Protein AF-0000000075212886 (afdb_homodimer)

Structure (mmCIF, N/CA/C/O backbone):
data_AF-0000000075212886-model_v1
#
loop_
_entity.id
_entity.type
_entity.pdbx_description
1 polymer 'Polar amino acid transport system substrate-binding protein'
#
loop_
_atom_site.group_PDB
_atom_site.id
_atom_site.type_symbol
_atom_site.label_atom_id
_atom_site.label_alt_id
_atom_site.label_comp_id
_atom_site.label_asym_id
_atom_site.label_entity_id
_atom_site.label_seq_id
_atom_site.pdbx_PDB_ins_code
_atom_site.Cartn_x
_atom_site.Cartn_y
_atom_site.Cartn_z
_atom_site.occupancy
_atom_site.B_iso_or_equiv
_atom_site.auth_seq_id
_atom_site.auth_comp_id
_atom_site.auth_asym_id
_atom_site.auth_atom_id
_atom_site.pdbx_PDB_model_num
ATOM 1 N N . MET A 1 1 ? 24.906 7.859 31.688 1 22.94 1 MET A N 1
ATOM 2 C CA . MET A 1 1 ? 23.453 7.801 31.547 1 22.94 1 MET A CA 1
ATOM 3 C C . MET A 1 1 ? 22.969 8.75 30.453 1 22.94 1 MET A C 1
ATOM 5 O O . MET A 1 1 ? 23.172 9.961 30.547 1 22.94 1 MET A O 1
ATOM 9 N N . VAL A 1 2 ? 23.047 8.383 29.172 1 33.69 2 VAL A N 1
ATOM 10 C CA . VAL A 1 2 ? 22.844 9.383 28.125 1 33.69 2 VAL A CA 1
ATOM 11 C C . VAL A 1 2 ? 21.547 10.141 28.375 1 33.69 2 VAL A C 1
ATOM 13 O O . VAL A 1 2 ? 20.484 9.547 28.453 1 33.69 2 VAL A O 1
ATOM 16 N N . MET A 1 3 ? 21.375 11.094 29.062 1 38.09 3 MET A N 1
ATOM 17 C CA . MET A 1 3 ? 20.156 11.812 29.406 1 38.09 3 MET A CA 1
ATOM 18 C C . MET A 1 3 ? 19.25 11.977 28.188 1 38.09 3 MET A C 1
ATOM 20 O O . MET A 1 3 ? 19.672 12.555 27.188 1 38.09 3 MET A O 1
ATOM 24 N N . GLY A 1 4 ? 18.531 11.031 27.734 1 48.91 4 GLY A N 1
ATOM 25 C CA . GLY A 1 4 ? 17.703 11.094 26.547 1 48.91 4 GLY A CA 1
ATOM 26 C C . GLY A 1 4 ? 16.938 12.398 26.422 1 48.91 4 GLY A C 1
ATOM 27 O O . GLY A 1 4 ? 16.25 12.82 27.359 1 48.91 4 GLY A O 1
ATOM 28 N N . GLY A 1 5 ? 17.266 13.359 25.547 1 63.94 5 GLY A N 1
ATOM 29 C CA . GLY A 1 5 ? 16.734 14.695 25.344 1 63.94 5 GLY A CA 1
ATOM 30 C C . GLY A 1 5 ? 15.211 14.727 25.312 1 63.94 5 GLY A C 1
ATOM 31 O O . GLY A 1 5 ? 14.562 13.688 25.219 1 63.94 5 GLY A O 1
ATOM 32 N N . GLU A 1 6 ? 14.547 15.898 25.547 1 86.75 6 GLU A N 1
ATOM 33 C CA . GLU A 1 6 ? 13.094 16.062 25.5 1 86.75 6 GLU A CA 1
ATOM 34 C C . GLU A 1 6 ? 12.547 15.688 24.125 1 86.75 6 GLU A C 1
ATOM 36 O O . GLU A 1 6 ? 13.227 15.875 23.109 1 86.75 6 GLU A O 1
ATOM 41 N N . LYS A 1 7 ? 11.547 14.906 24.062 1 94.06 7 LYS A N 1
ATOM 42 C CA . LYS A 1 7 ? 10.93 14.422 22.828 1 94.06 7 LYS A CA 1
ATOM 43 C C . LYS A 1 7 ? 9.5 14.938 22.688 1 94.06 7 LYS A C 1
ATOM 45 O O . LYS A 1 7 ? 8.844 15.227 23.688 1 94.06 7 LYS A O 1
ATOM 50 N N . VAL A 1 8 ? 9.148 15.172 21.5 1 96.94 8 VAL A N 1
ATOM 51 C CA . VAL A 1 8 ? 7.754 15.414 21.141 1 96.94 8 VAL A CA 1
ATOM 52 C C . VAL A 1 8 ? 7.141 14.133 20.578 1 96.94 8 VAL A C 1
ATOM 54 O O . VAL A 1 8 ? 7.742 13.469 19.734 1 96.94 8 VAL A O 1
ATOM 57 N N . LYS A 1 9 ? 5.961 13.766 21.109 1 97.62 9 LYS A N 1
ATOM 58 C CA . LYS A 1 9 ? 5.258 12.578 20.641 1 97.62 9 LYS A CA 1
ATOM 59 C C . LYS A 1 9 ? 4.012 12.969 19.844 1 97.62 9 LYS A C 1
ATOM 61 O O . LYS A 1 9 ? 3.145 13.688 20.344 1 97.62 9 LYS A O 1
ATOM 66 N N . ILE A 1 10 ? 3.965 12.438 18.609 1 98.25 10 ILE A N 1
ATOM 67 C CA . ILE A 1 10 ? 2.867 12.781 17.703 1 98.25 10 ILE A CA 1
ATOM 68 C C . ILE A 1 10 ? 2.148 11.508 17.25 1 98.25 10 ILE A C 1
ATOM 70 O O . ILE A 1 10 ? 2.791 10.531 16.875 1 98.25 10 ILE A O 1
ATOM 74 N N . LEU A 1 11 ? 0.83 11.484 17.375 1 98.81 11 LEU A N 1
ATOM 75 C CA . LEU A 1 11 ? -0.005 10.461 16.766 1 98.81 11 LEU A CA 1
ATOM 76 C C . LEU A 1 11 ? -0.561 10.945 15.43 1 98.81 11 LEU A C 1
ATOM 78 O O . LEU A 1 11 ? -1.005 12.094 15.312 1 98.81 11 LEU A O 1
ATOM 82 N N . ALA A 1 12 ? -0.453 10.148 14.461 1 98.94 12 ALA A N 1
ATOM 83 C CA . ALA A 1 12 ? -1.133 10.375 13.188 1 98.94 12 ALA A CA 1
ATOM 84 C C . ALA A 1 12 ? -2.105 9.242 12.875 1 98.94 12 ALA A C 1
ATOM 86 O O . ALA A 1 12 ? -1.728 8.07 12.898 1 98.94 12 ALA A O 1
ATOM 87 N N . ILE A 1 13 ? -3.336 9.602 12.617 1 98.94 13 ILE A N 1
ATOM 88 C CA . ILE A 1 13 ? -4.41 8.648 12.375 1 98.94 13 ILE A CA 1
ATOM 89 C C . ILE A 1 13 ? -4.785 8.656 10.898 1 98.94 13 ILE A C 1
ATOM 91 O O . ILE A 1 13 ? -4.977 9.719 10.305 1 98.94 13 ILE A O 1
ATOM 95 N N . GLY A 1 14 ? -4.941 7.422 10.359 1 98.81 14 GLY A N 1
ATOM 96 C CA . GLY A 1 14 ? -5.227 7.285 8.938 1 98.81 14 GLY A CA 1
ATOM 97 C C . GLY A 1 14 ? -6.629 7.719 8.57 1 98.81 14 GLY A C 1
ATOM 98 O O . GLY A 1 14 ? -7.453 7.996 9.445 1 98.81 14 GLY A O 1
ATOM 99 N N . ASP A 1 15 ? -6.961 7.746 7.328 1 98.81 15 ASP A N 1
ATOM 100 C CA . ASP A 1 15 ? -8.211 8.227 6.75 1 98.81 15 ASP A CA 1
ATOM 101 C C . ASP A 1 15 ? -9.414 7.738 7.562 1 98.81 15 ASP A C 1
ATOM 103 O O . ASP A 1 15 ? -9.664 6.535 7.645 1 98.81 15 ASP A O 1
ATOM 107 N N . VAL A 1 16 ? -10.117 8.672 8.109 1 98.81 16 VAL A N 1
ATOM 108 C CA . VAL A 1 16 ? -11.375 8.352 8.773 1 98.81 16 VAL A CA 1
ATOM 109 C C . VAL A 1 16 ? -12.492 8.234 7.742 1 98.81 16 VAL A C 1
ATOM 111 O O . VAL A 1 16 ? -12.734 9.172 6.977 1 98.81 16 VAL A O 1
ATOM 114 N N . VAL A 1 17 ? -13.195 7.102 7.809 1 98.12 17 VAL A N 1
ATOM 115 C CA . VAL A 1 17 ? -14.164 6.844 6.75 1 98.12 17 VAL A CA 1
ATOM 116 C C . VAL A 1 17 ? -15.562 6.703 7.352 1 98.12 17 VAL A C 1
ATOM 118 O O . VAL A 1 17 ? -15.805 5.82 8.18 1 98.12 17 VAL A O 1
ATOM 121 N N . SER A 1 18 ? -16.453 7.594 6.957 1 95.44 18 SER A N 1
ATOM 122 C CA . SER A 1 18 ? -17.875 7.535 7.246 1 95.44 18 SER A CA 1
ATOM 123 C C . SER A 1 18 ? -18.156 7.809 8.719 1 95.44 18 SER A C 1
ATOM 125 O O . SER A 1 18 ? -17.234 8.078 9.492 1 95.44 18 SER A O 1
ATOM 127 N N . ASN A 1 19 ? -19.469 7.723 9.055 1 95.88 19 ASN A N 1
ATOM 128 C CA . ASN A 1 19 ? -19.906 7.918 10.43 1 95.88 19 ASN A CA 1
ATOM 129 C C . ASN A 1 19 ? -19.359 6.824 11.352 1 95.88 19 ASN A C 1
ATOM 131 O O . ASN A 1 19 ? -19.047 7.086 12.508 1 95.88 19 ASN A O 1
ATOM 135 N N . GLN A 1 20 ? -19.266 5.688 10.836 1 96.56 20 GLN A N 1
ATOM 136 C CA . GLN A 1 20 ? -18.734 4.574 11.617 1 96.56 20 GLN A CA 1
ATOM 137 C C . GLN A 1 20 ? -17.281 4.82 12.023 1 96.56 20 GLN A C 1
ATOM 139 O O . GLN A 1 20 ? -16.891 4.543 13.156 1 96.56 20 GLN A O 1
ATOM 144 N N . GLY A 1 21 ? -16.516 5.328 11.078 1 97.88 21 GLY A N 1
ATOM 145 C CA . GLY A 1 21 ? -15.133 5.68 11.391 1 97.88 21 GLY A CA 1
ATOM 146 C C . GLY A 1 21 ? -15.016 6.785 12.422 1 97.88 21 GLY A C 1
ATOM 147 O O . GLY A 1 21 ? -14.172 6.715 13.32 1 97.88 21 GLY A O 1
ATOM 148 N N . CYS A 1 22 ? -15.898 7.789 12.305 1 98.38 22 CYS A N 1
ATOM 149 C CA . CYS A 1 22 ? -15.914 8.883 13.266 1 98.38 22 CYS A CA 1
ATOM 150 C C . CYS A 1 22 ? -16.234 8.375 14.664 1 98.38 22 CYS A C 1
ATOM 152 O O . CYS A 1 22 ? -15.57 8.758 15.633 1 98.38 22 CYS A O 1
ATOM 154 N N . ASP A 1 23 ? -17.219 7.527 14.727 1 98.31 23 ASP A N 1
ATOM 155 C CA . ASP A 1 23 ? -17.625 6.988 16.016 1 98.31 23 ASP A CA 1
ATOM 156 C C . ASP A 1 23 ? -16.531 6.125 16.625 1 98.31 23 ASP A C 1
ATOM 158 O O . ASP A 1 23 ? -16.234 6.223 17.812 1 98.31 23 ASP A O 1
ATOM 162 N N . TYR A 1 24 ? -15.961 5.332 15.805 1 98.69 24 TYR A N 1
ATOM 163 C CA . TYR A 1 24 ? -14.891 4.469 16.281 1 98.69 24 TYR A CA 1
ATOM 164 C C . TYR A 1 24 ? -13.695 5.293 16.75 1 98.69 24 TYR A C 1
ATOM 166 O O . TYR A 1 24 ? -13.055 4.961 17.75 1 98.69 24 TYR A O 1
ATOM 174 N N . LEU A 1 25 ? -13.359 6.316 16 1 98.81 25 LEU A N 1
ATOM 175 C CA . LEU A 1 25 ? -12.312 7.246 16.406 1 98.81 25 LEU A CA 1
ATOM 176 C C . LEU A 1 25 ? -12.594 7.824 17.781 1 98.81 25 LEU A C 1
ATOM 178 O O . LEU A 1 25 ? -11.711 7.836 18.641 1 98.81 25 LEU A O 1
ATOM 182 N N . ARG A 1 26 ? -13.75 8.305 17.953 1 98.62 26 ARG A N 1
ATOM 183 C CA . ARG A 1 26 ? -14.156 8.93 19.203 1 98.62 26 ARG A CA 1
ATOM 184 C C . ARG A 1 26 ? -13.961 7.977 20.375 1 98.62 26 ARG A C 1
ATOM 186 O O . ARG A 1 26 ? -13.531 8.391 21.453 1 98.62 26 ARG A O 1
ATOM 193 N N . ASP A 1 27 ? -14.273 6.75 20.172 1 98.44 27 ASP A N 1
ATOM 194 C CA . ASP A 1 27 ? -14.25 5.75 21.234 1 98.44 27 ASP A CA 1
ATOM 195 C C . ASP A 1 27 ? -12.82 5.336 21.562 1 98.44 27 ASP A C 1
ATOM 197 O O . ASP A 1 27 ? -12.547 4.84 22.656 1 98.44 27 ASP A O 1
ATOM 201 N N . ASN A 1 28 ? -11.867 5.531 20.656 1 98.69 28 ASN A N 1
ATOM 202 C CA . ASN A 1 28 ? -10.562 4.895 20.828 1 98.69 28 ASN A CA 1
ATOM 203 C C . ASN A 1 28 ? -9.445 5.926 20.938 1 98.69 28 ASN A C 1
ATOM 205 O O . ASN A 1 28 ? -8.422 5.68 21.578 1 98.69 28 ASN A O 1
ATOM 209 N N . LEU A 1 29 ? -9.586 7.082 20.344 1 98.69 29 LEU A N 1
ATOM 210 C CA . LEU A 1 29 ? -8.484 8.039 20.25 1 98.69 29 LEU A CA 1
ATOM 211 C C . LEU A 1 29 ? -8.07 8.547 21.625 1 98.69 29 LEU A C 1
ATOM 213 O O . LEU A 1 29 ? -6.879 8.648 21.922 1 98.69 29 LEU A O 1
ATOM 217 N N . PRO A 1 30 ? -9.047 8.867 22.516 1 98.31 30 PRO A N 1
ATOM 218 C CA . PRO A 1 30 ? -8.625 9.312 23.859 1 98.31 30 PRO A CA 1
ATOM 219 C C . PRO A 1 30 ? -7.766 8.273 24.578 1 98.31 30 PRO A C 1
ATOM 221 O O . PRO A 1 30 ? -6.781 8.633 25.234 1 98.31 30 PRO A O 1
ATOM 224 N N . LYS A 1 31 ? -8.141 7.051 24.422 1 98 31 LYS A N 1
ATOM 225 C CA . LYS A 1 31 ? -7.363 5.98 25.047 1 98 31 LYS A CA 1
ATOM 226 C C . LYS A 1 31 ? -5.965 5.906 24.438 1 98 31 LYS A C 1
ATOM 228 O O . LYS A 1 31 ? -4.98 5.734 25.156 1 98 31 LYS A O 1
ATOM 233 N N . LEU A 1 32 ? -5.902 5.988 23.141 1 98.06 32 LEU A N 1
ATOM 234 C CA . LEU A 1 32 ? -4.629 5.941 22.438 1 98.06 32 LEU A CA 1
ATOM 235 C C . LEU A 1 32 ? -3.736 7.105 22.844 1 98.06 32 LEU A C 1
ATOM 237 O O . LEU A 1 32 ? -2.525 6.938 23.016 1 98.06 32 LEU A O 1
ATOM 241 N N . LYS A 1 33 ? -4.281 8.281 22.984 1 97.69 33 LYS A N 1
ATOM 242 C CA . LYS A 1 33 ? -3.557 9.477 23.406 1 97.69 33 LYS A CA 1
ATOM 243 C C . LYS A 1 33 ? -2.906 9.273 24.781 1 97.69 33 LYS A C 1
ATOM 245 O O . LYS A 1 33 ? -1.746 9.633 24.969 1 97.69 33 LYS A O 1
ATOM 250 N N . ARG A 1 34 ? -3.648 8.68 25.656 1 97.75 34 ARG A N 1
ATOM 251 C CA . ARG A 1 34 ? -3.137 8.406 26.984 1 97.75 34 ARG A CA 1
ATOM 252 C C . ARG A 1 34 ? -2.061 7.328 26.953 1 97.75 34 ARG A C 1
ATOM 254 O O . ARG A 1 34 ? -1.009 7.473 27.578 1 97.75 34 ARG A O 1
ATOM 261 N N . GLU A 1 35 ? -2.385 6.27 26.219 1 97.81 35 GLU A N 1
ATOM 262 C CA . GLU A 1 35 ? -1.47 5.133 26.125 1 97.81 35 GLU A CA 1
ATOM 263 C C . GLU A 1 35 ? -0.1 5.57 25.625 1 97.81 35 GLU A C 1
ATOM 265 O O . GLU A 1 35 ? 0.93 5.141 26.141 1 97.81 35 GLU A O 1
ATOM 270 N N . TYR A 1 36 ? -0.086 6.477 24.656 1 97.62 36 TYR A N 1
ATOM 271 C CA . TYR A 1 36 ? 1.167 6.887 24.031 1 97.62 36 TYR A CA 1
ATOM 272 C C . TYR A 1 36 ? 1.691 8.18 24.656 1 97.62 36 TYR A C 1
ATOM 274 O O . TYR A 1 36 ? 2.785 8.633 24.312 1 97.62 36 TYR A O 1
ATOM 282 N N . GLN A 1 37 ? 0.853 8.773 25.547 1 97.5 37 GLN A N 1
ATOM 283 C CA . GLN A 1 37 ? 1.2 10.078 26.094 1 97.5 37 GLN A CA 1
ATOM 284 C C . GLN A 1 37 ? 1.522 11.078 24.984 1 97.5 37 GLN A C 1
ATOM 286 O O . GLN A 1 37 ? 2.566 11.734 25.031 1 97.5 37 GLN A O 1
ATOM 291 N N . ALA A 1 38 ? 0.646 11.133 24.031 1 97.25 38 ALA A N 1
ATOM 292 C CA . ALA A 1 38 ? 0.856 11.938 22.828 1 97.25 38 ALA A CA 1
ATOM 293 C C . ALA A 1 38 ? 0.731 13.422 23.141 1 97.25 38 ALA A C 1
ATOM 295 O O . ALA A 1 38 ? -0.146 13.836 23.906 1 97.25 38 ALA A O 1
ATOM 296 N N . ASP A 1 39 ? 1.648 14.219 22.578 1 96.69 39 ASP A N 1
ATOM 297 C CA . ASP A 1 39 ? 1.591 15.672 22.703 1 96.69 39 ASP A CA 1
ATOM 298 C C . ASP A 1 39 ? 0.633 16.266 21.672 1 96.69 39 ASP A C 1
ATOM 300 O O . ASP A 1 39 ? -0.056 17.25 21.953 1 96.69 39 ASP A O 1
ATOM 304 N N . PHE A 1 40 ? 0.625 15.703 20.453 1 97.12 40 PHE A N 1
ATOM 305 C CA . PHE A 1 40 ? -0.216 16.188 19.375 1 97.12 40 PHE A CA 1
ATOM 306 C C . PHE A 1 40 ? -0.833 15.016 18.609 1 97.12 40 PHE A C 1
ATOM 308 O O . PHE A 1 40 ? -0.253 13.93 18.547 1 97.12 40 PHE A O 1
ATOM 315 N N . VAL A 1 41 ? -2.004 15.289 18.047 1 98.62 41 VAL A N 1
ATOM 316 C CA . VAL A 1 41 ? -2.711 14.281 17.25 1 98.62 41 VAL A CA 1
ATOM 317 C C . VAL A 1 41 ? -3.131 14.867 15.914 1 98.62 41 VAL A C 1
ATOM 319 O O . VAL A 1 41 ? -3.809 15.898 15.867 1 98.62 41 VAL A O 1
ATOM 322 N N . ILE A 1 42 ? -2.693 14.227 14.859 1 98.94 42 ILE A N 1
ATOM 323 C CA . ILE A 1 42 ? -3.09 14.555 13.492 1 98.94 42 ILE A CA 1
ATOM 324 C C . ILE A 1 42 ? -4.055 13.492 12.969 1 98.94 42 ILE A C 1
ATOM 326 O O . ILE A 1 42 ? -3.805 12.297 13.109 1 98.94 42 ILE A O 1
ATOM 330 N N . VAL A 1 43 ? -5.164 13.883 12.391 1 98.94 43 VAL A N 1
ATOM 331 C CA . VAL A 1 43 ? -6.137 12.938 11.852 1 98.94 43 VAL A CA 1
ATOM 332 C C . VAL A 1 43 ? -6.492 13.32 10.414 1 98.94 43 VAL A C 1
ATOM 334 O O . VAL A 1 43 ? -6.855 14.469 10.148 1 98.94 43 VAL A O 1
ATOM 337 N N . ASN A 1 44 ? -6.363 12.367 9.508 1 98.94 44 ASN A N 1
ATOM 338 C CA . ASN A 1 44 ? -6.883 12.641 8.172 1 98.94 44 ASN A CA 1
ATOM 339 C C . ASN A 1 44 ? -8.391 12.438 8.102 1 98.94 44 ASN A C 1
ATOM 341 O O . ASN A 1 44 ? -8.891 11.352 8.406 1 98.94 44 ASN A O 1
ATOM 345 N N . GLY A 1 45 ? -9.117 13.453 7.668 1 98.88 45 GLY A N 1
ATOM 346 C CA . GLY A 1 45 ? -10.562 13.398 7.77 1 98.88 45 GLY A CA 1
ATOM 347 C C . GLY A 1 45 ? -11.258 13.516 6.426 1 98.88 45 GLY A C 1
ATOM 348 O O . GLY A 1 45 ? -12.469 13.727 6.367 1 98.88 45 GLY A O 1
ATOM 349 N N . GLU A 1 46 ? -10.586 13.336 5.305 1 97.56 46 GLU A N 1
ATOM 350 C CA . GLU A 1 46 ? -11.102 13.742 4 1 97.56 46 GLU A CA 1
ATOM 351 C C . GLU A 1 46 ? -12.219 12.812 3.533 1 97.56 46 GLU A C 1
ATOM 353 O O . GLU A 1 46 ? -12.836 13.047 2.494 1 97.56 46 GLU A O 1
ATOM 358 N N . ASN A 1 47 ? -12.531 11.719 4.281 1 98 47 ASN A N 1
ATOM 359 C CA . ASN A 1 47 ? -13.594 10.781 3.943 1 98 47 ASN A CA 1
ATOM 360 C C . ASN A 1 47 ? -14.602 10.641 5.082 1 98 47 ASN A C 1
ATOM 362 O O . ASN A 1 47 ? -15.352 9.664 5.137 1 98 47 ASN A O 1
ATOM 366 N N . SER A 1 48 ? -14.656 11.531 5.973 1 98.19 48 SER A N 1
ATOM 367 C CA . SER A 1 48 ? -15.352 11.359 7.242 1 98.19 48 SER A CA 1
ATOM 368 C C . SER A 1 48 ? -16.859 11.586 7.082 1 98.19 48 SER A C 1
ATOM 370 O O . SER A 1 48 ? -17.641 11.234 7.965 1 98.19 48 SER A O 1
ATOM 372 N N . ALA A 1 49 ? -17.25 12.266 5.969 1 95.94 49 ALA A N 1
ATOM 373 C CA . ALA A 1 49 ? -18.672 12.461 5.719 1 95.94 49 ALA A CA 1
ATOM 374 C C . ALA A 1 49 ? -19.281 11.219 5.07 1 95.94 49 ALA A C 1
ATOM 376 O O . ALA A 1 49 ? -18.578 10.43 4.441 1 95.94 49 ALA A O 1
ATOM 377 N N . VAL A 1 50 ? -20.578 11.07 5.277 1 89.69 50 VAL A N 1
ATOM 378 C CA . VAL A 1 50 ? -21.281 10.008 4.566 1 89.69 50 VAL A CA 1
ATOM 379 C C . VAL A 1 50 ? -21.156 10.227 3.059 1 89.69 50 VAL A C 1
ATOM 381 O O . VAL A 1 50 ? -21.469 11.305 2.555 1 89.69 50 VAL A O 1
ATOM 384 N N . GLY A 1 51 ? -20.734 9.258 2.352 1 85 51 GLY A N 1
ATOM 385 C CA . GLY A 1 51 ? -20.531 9.398 0.918 1 85 51 GLY A CA 1
ATOM 386 C C . GLY A 1 51 ? -19.25 10.125 0.563 1 85 51 GLY A C 1
ATOM 387 O O . GLY A 1 51 ? -19.188 10.82 -0.45 1 85 51 GLY A O 1
ATOM 388 N N . ASN A 1 52 ? -18.234 10.242 1.41 1 90 52 ASN A N 1
ATOM 389 C CA . ASN A 1 52 ? -16.906 10.805 1.223 1 90 52 ASN A CA 1
ATOM 390 C C . ASN A 1 52 ? -16.906 12.312 1.437 1 90 52 ASN A C 1
ATOM 392 O O . ASN A 1 52 ? -17.922 12.891 1.814 1 90 52 ASN A O 1
ATOM 396 N N . GLY A 1 53 ? -15.688 12.828 1.389 1 96.19 53 GLY A N 1
ATOM 397 C CA . GLY A 1 53 ? -15.531 14.234 1.721 1 96.19 53 GLY A CA 1
ATOM 398 C C . GLY A 1 53 ? -15.594 14.508 3.211 1 96.19 53 GLY A C 1
ATOM 399 O O . GLY A 1 53 ? -15.453 13.586 4.023 1 96.19 53 GLY A O 1
ATOM 400 N N . ILE A 1 54 ? -15.727 15.758 3.527 1 98.31 54 ILE A N 1
ATOM 401 C CA . ILE A 1 54 ? -15.789 16.203 4.914 1 98.31 54 ILE A CA 1
ATOM 402 C C . ILE A 1 54 ? -16.766 17.375 5.027 1 98.31 54 ILE A C 1
ATOM 404 O O . ILE A 1 54 ? -16.812 18.25 4.152 1 98.31 54 ILE A O 1
ATOM 408 N N . THR A 1 55 ? -17.562 17.391 6.039 1 98.06 55 THR A N 1
ATOM 409 C CA . THR A 1 55 ? -18.469 18.484 6.395 1 98.06 55 THR A CA 1
ATOM 410 C C . THR A 1 55 ? -18.031 19.141 7.703 1 98.06 55 THR A C 1
ATOM 412 O O . THR A 1 55 ? -17.25 18.562 8.461 1 98.06 55 THR A O 1
ATOM 415 N N . PRO A 1 56 ? -18.547 20.375 7.945 1 98.25 56 PRO A N 1
ATOM 416 C CA . PRO A 1 56 ? -18.266 20.969 9.25 1 98.25 56 PRO A CA 1
ATOM 417 C C . PRO A 1 56 ? -18.656 20.047 10.414 1 98.25 56 PRO A C 1
ATOM 419 O O . PRO A 1 56 ? -17.938 19.984 11.414 1 98.25 56 PRO A O 1
ATOM 422 N N . LYS A 1 57 ? -19.734 19.344 10.219 1 97.69 57 LYS A N 1
ATOM 423 C CA . LYS A 1 57 ? -20.219 18.438 11.266 1 97.69 57 LYS A CA 1
ATOM 424 C C . LYS A 1 57 ? -19.219 17.312 11.508 1 97.69 57 LYS A C 1
ATOM 426 O O . LYS A 1 57 ? -18.859 17.031 12.656 1 97.69 57 LYS A O 1
ATOM 431 N N . SER A 1 58 ? -18.781 16.641 10.492 1 98.25 58 SER A N 1
ATOM 432 C CA . SER A 1 58 ? -17.844 15.531 10.664 1 98.25 58 SER A CA 1
ATOM 433 C C . SER A 1 58 ? -16.484 16.031 11.141 1 98.25 58 SER A C 1
ATOM 435 O O . SER A 1 58 ? -15.805 15.352 11.914 1 98.25 58 SER A O 1
ATOM 437 N N . ALA A 1 59 ? -16.078 17.219 10.711 1 98.62 59 ALA A N 1
ATOM 438 C CA . ALA A 1 59 ? -14.844 17.812 11.211 1 98.62 59 ALA A CA 1
ATOM 439 C C . ALA A 1 59 ? -14.922 18.047 12.719 1 98.62 59 ALA A C 1
ATOM 441 O O . ALA A 1 59 ? -13.992 17.703 13.453 1 98.62 59 ALA A O 1
ATOM 442 N N . GLN A 1 60 ? -16.047 18.594 13.109 1 98.44 60 GLN A N 1
ATOM 443 C CA . GLN A 1 60 ? -16.234 18.844 14.539 1 98.44 60 GLN A CA 1
ATOM 444 C C . GLN A 1 60 ? -16.203 17.547 15.328 1 98.44 60 GLN A C 1
ATOM 446 O O . GLN A 1 60 ? -15.68 17.5 16.438 1 98.44 60 GLN A O 1
ATOM 451 N N . HIS A 1 61 ? -16.797 16.531 14.727 1 98.62 61 HIS A N 1
ATOM 452 C CA . HIS A 1 61 ? -16.766 15.211 15.344 1 98.62 61 HIS A CA 1
ATOM 453 C C . HIS A 1 61 ? -15.32 14.75 15.562 1 98.62 61 HIS A C 1
ATOM 455 O O . HIS A 1 61 ? -14.977 14.258 16.641 1 98.62 61 HIS A O 1
ATOM 461 N N . ILE A 1 62 ? -14.438 14.914 14.641 1 98.81 62 ILE A N 1
ATOM 462 C CA . ILE A 1 62 ? -13.039 14.508 14.703 1 98.81 62 ILE A CA 1
ATOM 463 C C . ILE A 1 62 ? -12.305 15.352 15.742 1 98.81 62 ILE A C 1
ATOM 465 O O . ILE A 1 62 ? -11.555 14.82 16.562 1 98.81 62 ILE A O 1
ATOM 469 N N . PHE A 1 63 ? -12.562 16.672 15.797 1 98.69 63 PHE A N 1
ATOM 470 C CA . PHE A 1 63 ? -11.922 17.531 16.781 1 98.69 63 PHE A CA 1
AT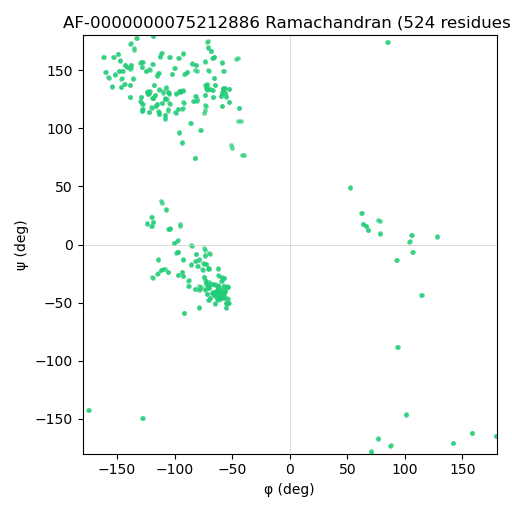OM 471 C C . PHE A 1 63 ? -12.32 17.156 18.188 1 98.69 63 PHE A C 1
ATOM 473 O O . PHE A 1 63 ? -11.469 17.031 19.078 1 98.69 63 PHE A O 1
ATOM 480 N N . THR A 1 64 ? -13.617 16.891 18.359 1 98.44 64 THR A N 1
ATOM 481 C CA . THR A 1 64 ? -14.117 16.578 19.688 1 98.44 64 THR A CA 1
ATOM 482 C C . THR A 1 64 ? -13.617 15.203 20.156 1 98.44 64 THR A C 1
ATOM 484 O O . THR A 1 64 ? -13.648 14.898 21.344 1 98.44 64 THR A O 1
ATOM 487 N N . SER A 1 65 ? -13.227 14.391 19.172 1 98.69 65 SER A N 1
ATOM 488 C CA . SER A 1 65 ? -12.672 13.078 19.516 1 98.69 65 SER A CA 1
ATOM 489 C C . SER A 1 65 ? -11.25 13.203 20.047 1 98.69 65 SER A C 1
ATOM 491 O O . SER A 1 65 ? -10.711 12.25 20.609 1 98.69 65 SER A O 1
ATOM 493 N N . GLY A 1 66 ? -10.602 14.336 19.828 1 98.38 66 GLY A N 1
ATOM 494 C CA . GLY A 1 66 ? -9.289 14.531 20.406 1 98.38 66 GLY A CA 1
ATOM 495 C C . GLY A 1 66 ? -8.234 14.953 19.406 1 98.38 66 GLY A C 1
ATOM 496 O O . GLY A 1 66 ? -7.059 15.07 19.734 1 98.38 66 GLY A O 1
ATOM 497 N N . ALA A 1 67 ? -8.586 15.227 18.172 1 98.81 67 ALA A N 1
ATOM 498 C CA . ALA A 1 67 ? -7.637 15.664 17.156 1 98.81 67 ALA A CA 1
ATOM 499 C C . ALA A 1 67 ? -7.191 17.109 17.406 1 98.81 67 ALA A C 1
ATOM 501 O O . ALA A 1 67 ? -8.008 17.953 17.766 1 98.81 67 ALA A O 1
ATOM 502 N N . ASP A 1 68 ? -5.91 17.344 17.25 1 98.44 68 ASP A N 1
ATOM 503 C CA . ASP A 1 68 ? -5.402 18.703 17.281 1 98.44 68 ASP A CA 1
ATOM 504 C C . ASP A 1 68 ? -5.449 19.344 15.898 1 98.44 68 ASP A C 1
ATOM 506 O O . ASP A 1 68 ? -5.676 20.547 15.766 1 98.44 68 ASP A O 1
ATOM 510 N N . VAL A 1 69 ? -5.219 18.578 14.875 1 98.88 69 VAL A N 1
ATOM 511 C CA . VAL A 1 69 ? -5.215 19.031 13.484 1 98.88 69 VAL A CA 1
ATOM 512 C C . VAL A 1 69 ? -5.91 18 12.609 1 98.88 69 VAL A C 1
ATOM 514 O O . VAL A 1 69 ? -5.715 16.797 12.781 1 98.88 69 VAL A O 1
ATOM 517 N N . ILE A 1 70 ? -6.715 18.438 11.711 1 98.94 70 ILE A N 1
ATOM 518 C CA . ILE A 1 70 ? -7.277 17.594 10.664 1 98.94 70 ILE A CA 1
ATOM 519 C C . ILE A 1 70 ? -6.578 17.875 9.336 1 98.94 70 ILE A C 1
ATOM 521 O O . ILE A 1 70 ? -6.473 19.031 8.914 1 98.94 70 ILE A O 1
ATOM 525 N N . THR A 1 71 ? -5.977 16.891 8.727 1 98.94 71 THR A N 1
ATOM 526 C CA . THR A 1 71 ? -5.504 16.984 7.352 1 98.94 71 THR A CA 1
ATOM 527 C C . THR A 1 71 ? -6.527 16.391 6.387 1 98.94 71 THR A C 1
ATOM 529 O O . THR A 1 71 ? -7.402 15.617 6.797 1 98.94 71 THR A O 1
ATOM 532 N N . LEU A 1 72 ? -6.398 16.766 5.145 1 98.75 72 LEU A N 1
ATOM 533 C CA . LEU A 1 72 ? -7.344 16.297 4.137 1 98.75 72 LEU A CA 1
ATOM 534 C C . LEU A 1 72 ? -6.613 15.688 2.947 1 98.75 72 LEU A C 1
ATOM 536 O O . LEU A 1 72 ? -5.66 14.922 3.123 1 98.75 72 LEU A O 1
ATOM 540 N N . GLY A 1 73 ? -7.168 15.766 1.747 1 98.06 73 GLY A N 1
ATOM 541 C CA . GLY A 1 73 ? -6.641 15.164 0.533 1 98.06 73 GLY A CA 1
ATOM 542 C C . GLY A 1 73 ? -7.43 15.531 -0.708 1 98.06 73 GLY A C 1
ATOM 543 O O . GLY A 1 73 ? -7.859 16.672 -0.857 1 98.06 73 GLY A O 1
ATOM 544 N N . ASN A 1 74 ? -7.57 14.555 -1.602 1 97.38 74 ASN A N 1
ATOM 545 C CA . ASN A 1 74 ? -8.172 14.844 -2.898 1 97.38 74 ASN A CA 1
ATOM 546 C C . ASN A 1 74 ? -9.68 15.047 -2.783 1 97.38 74 ASN A C 1
ATOM 548 O O . ASN A 1 74 ? -10.312 15.555 -3.711 1 97.38 74 ASN A O 1
ATOM 552 N N . HIS A 1 75 ? -10.297 14.781 -1.68 1 96.81 75 HIS A N 1
ATOM 553 C CA . HIS A 1 75 ? -11.727 14.977 -1.478 1 96.81 75 HIS A CA 1
ATOM 554 C C . HIS A 1 75 ? -12.008 16.219 -0.626 1 96.81 75 HIS A C 1
ATOM 556 O O . HIS A 1 75 ? -13.109 16.375 -0.094 1 96.81 75 HIS A O 1
ATOM 562 N N . SER A 1 76 ? -11.016 17.062 -0.44 1 96.31 76 SER A N 1
ATOM 563 C CA . SER A 1 76 ? -11.078 18.203 0.474 1 96.31 76 SER A CA 1
ATOM 564 C C . SER A 1 76 ? -12.281 19.094 0.168 1 96.31 76 SER A C 1
ATOM 566 O O . SER A 1 76 ? -12.906 19.641 1.081 1 96.31 76 SER A O 1
ATOM 568 N N . LEU A 1 77 ? -12.594 19.219 -1.146 1 94.62 77 LEU A N 1
ATOM 569 C CA . LEU A 1 77 ? -13.609 20.203 -1.539 1 94.62 77 LEU A CA 1
ATOM 570 C C . LEU A 1 77 ? -14.797 19.516 -2.207 1 94.62 77 LEU A C 1
ATOM 572 O O . LEU A 1 77 ? -15.523 20.141 -2.979 1 94.62 77 LEU A O 1
ATOM 576 N N . ARG A 1 78 ? -14.859 18.219 -1.925 1 94.25 78 ARG A N 1
ATOM 577 C CA . ARG A 1 78 ? -15.961 17.453 -2.494 1 94.25 78 ARG A CA 1
ATOM 578 C C . ARG A 1 78 ? -17.312 17.969 -1.994 1 94.25 78 ARG A C 1
ATOM 580 O O . ARG A 1 78 ? -18.312 17.891 -2.705 1 94.25 78 ARG A O 1
ATOM 587 N N . ARG A 1 79 ? -17.344 18.391 -0.682 1 95.81 79 ARG A N 1
ATOM 588 C CA . ARG A 1 79 ? -18.531 18.969 -0.054 1 95.81 79 ARG A CA 1
ATOM 589 C C . ARG A 1 79 ? -18.422 20.5 -0.016 1 95.81 79 ARG A C 1
ATOM 591 O O . ARG A 1 79 ? -17.641 21.047 0.763 1 95.81 79 ARG A O 1
ATOM 598 N N . PRO A 1 80 ? -19.297 21.109 -0.761 1 93.81 80 PRO A N 1
ATOM 599 C CA . PRO A 1 80 ? -19.156 22.562 -0.869 1 93.81 80 PRO A CA 1
ATOM 600 C C . PRO A 1 80 ? -19.312 23.281 0.474 1 93.81 80 PRO A C 1
ATOM 602 O O . PRO A 1 80 ? -18.734 24.344 0.686 1 93.81 80 PRO A O 1
ATOM 605 N N . GLU A 1 81 ? -20.016 22.672 1.337 1 94.94 81 GLU A N 1
ATOM 606 C CA . GLU A 1 81 ? -20.328 23.328 2.605 1 94.94 81 GLU A CA 1
ATOM 607 C C . GLU A 1 81 ? -19.094 23.453 3.48 1 94.94 81 GLU A C 1
ATOM 609 O O . GLU A 1 81 ? -19.094 24.172 4.48 1 94.94 81 GLU A O 1
ATOM 614 N N . ILE A 1 82 ? -17.969 22.844 3.094 1 97.06 82 ILE A N 1
ATOM 615 C CA . ILE A 1 82 ? -16.781 22.844 3.943 1 97.06 82 ILE A CA 1
ATOM 616 C C . ILE A 1 82 ? -15.969 24.109 3.699 1 97.06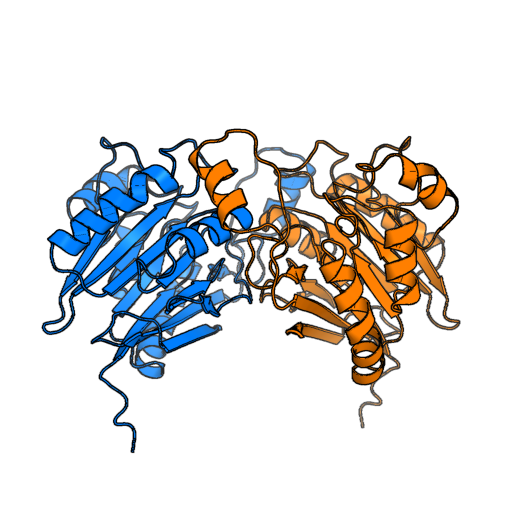 82 ILE A C 1
ATOM 618 O O . ILE A 1 82 ? -15.078 24.438 4.484 1 97.06 82 ILE A O 1
ATOM 622 N N . ALA A 1 83 ? -16.188 24.812 2.623 1 96.81 83 ALA A N 1
ATOM 623 C CA . ALA A 1 83 ? -15.336 25.906 2.145 1 96.81 83 ALA A CA 1
ATOM 624 C C . ALA A 1 83 ? -15.148 26.969 3.221 1 96.81 83 ALA A C 1
ATOM 626 O O . ALA A 1 83 ? -14.023 27.312 3.578 1 96.81 83 ALA A O 1
ATOM 627 N N . ASP A 1 84 ? -16.25 27.5 3.756 1 97 84 ASP A N 1
ATOM 628 C CA . ASP A 1 84 ? -16.188 28.547 4.777 1 97 84 ASP A CA 1
ATOM 629 C C . ASP A 1 84 ? -15.469 28.047 6.031 1 97 84 ASP A C 1
ATOM 631 O O . ASP A 1 84 ? -14.719 28.781 6.66 1 97 84 ASP A O 1
ATOM 635 N N . PHE A 1 85 ? -15.781 26.828 6.344 1 97.88 85 PHE A N 1
ATOM 636 C CA . PHE A 1 85 ? -15.188 26.219 7.527 1 97.88 85 PHE A CA 1
ATOM 637 C C . PHE A 1 85 ? -13.672 26.156 7.398 1 97.88 85 PHE A C 1
ATOM 639 O O . PHE A 1 85 ? -12.953 26.391 8.375 1 97.88 85 PHE A O 1
ATOM 646 N N . LEU A 1 86 ? -13.133 25.844 6.246 1 98.12 86 LEU A N 1
ATOM 647 C CA . LEU A 1 86 ? -11.695 25.797 5.977 1 98.12 86 LEU A CA 1
ATOM 648 C C . LEU A 1 86 ? -11.062 27.172 6.156 1 98.12 86 LEU A C 1
ATOM 650 O O . LEU A 1 86 ? -9.945 27.281 6.652 1 98.12 86 LEU A O 1
ATOM 654 N N . ASP A 1 87 ? -11.742 28.188 5.758 1 97.56 87 ASP A N 1
ATOM 655 C CA . ASP A 1 87 ? -11.227 29.547 5.84 1 97.56 87 ASP A CA 1
ATOM 656 C C . ASP A 1 87 ? -11.211 30.047 7.281 1 97.56 87 ASP A C 1
ATOM 658 O O . ASP A 1 87 ? -10.328 30.812 7.672 1 97.56 87 ASP A O 1
ATOM 662 N N . GLU A 1 88 ? -12.156 29.562 8.055 1 97.62 88 GLU A N 1
ATOM 663 C CA . GLU A 1 88 ? -12.367 30.109 9.398 1 97.62 88 GLU A CA 1
ATOM 664 C C . GLU A 1 88 ? -11.586 29.312 10.438 1 97.62 88 GLU A C 1
ATOM 666 O O . GLU A 1 88 ? -11.359 29.797 11.555 1 97.62 88 GLU A O 1
ATOM 671 N N . ASN A 1 89 ? -11.305 28.125 10.125 1 98.06 89 ASN A N 1
ATOM 672 C CA . ASN A 1 89 ? -10.633 27.234 11.078 1 98.06 89 ASN A CA 1
ATOM 673 C C . ASN A 1 89 ? -9.234 26.875 10.609 1 98.06 89 ASN A C 1
ATOM 675 O O . ASN A 1 89 ? -9.078 26.094 9.664 1 98.06 89 ASN A O 1
ATOM 679 N N . GLU A 1 90 ? -8.273 27.297 11.297 1 97.69 90 GLU A N 1
ATOM 680 C CA . GLU A 1 90 ? -6.895 27.109 10.844 1 97.69 90 GLU A CA 1
ATOM 681 C C . GLU A 1 90 ? -6.387 25.703 11.18 1 97.69 90 GLU A C 1
ATOM 683 O O . GLU A 1 90 ? -5.332 25.297 10.695 1 97.69 90 GLU A O 1
ATOM 688 N N . PHE A 1 91 ? -7.164 24.938 11.953 1 98.5 91 PHE A N 1
ATOM 689 C CA . PHE A 1 91 ? -6.672 23.641 12.422 1 98.5 91 PHE A CA 1
ATOM 690 C C . PHE A 1 91 ? -7.18 22.516 11.531 1 98.5 91 PHE A C 1
ATOM 692 O O . PHE A 1 91 ? -7.016 21.344 11.852 1 98.5 91 PHE A O 1
ATOM 699 N N . ILE A 1 92 ? -7.859 22.812 10.516 1 98.88 92 ILE A N 1
ATOM 700 C CA . ILE A 1 92 ? -8.172 21.906 9.422 1 98.88 92 ILE A CA 1
ATOM 701 C C . ILE A 1 92 ? -7.52 22.406 8.133 1 98.88 92 ILE A C 1
ATOM 703 O O . ILE A 1 92 ? -7.75 23.547 7.715 1 98.88 92 ILE A O 1
ATOM 707 N N . ILE A 1 93 ? -6.637 21.531 7.555 1 98.81 93 ILE A N 1
ATOM 708 C CA . ILE A 1 93 ? -5.828 22 6.434 1 98.81 93 ILE A CA 1
ATOM 709 C C . ILE A 1 93 ? -6.031 21.078 5.23 1 98.81 93 ILE A C 1
ATOM 711 O O . ILE A 1 93 ? -6.293 19.891 5.391 1 98.81 93 ILE A O 1
ATOM 715 N N . ARG A 1 94 ? -5.938 21.594 4.051 1 98.5 94 ARG A N 1
ATOM 716 C CA . ARG A 1 94 ? -6.008 20.891 2.777 1 98.5 94 ARG A CA 1
ATOM 717 C C . ARG A 1 94 ? -4.66 20.891 2.066 1 98.5 94 ARG A C 1
ATOM 719 O O . ARG A 1 94 ? -3.742 21.609 2.479 1 98.5 94 ARG A O 1
ATOM 726 N N . PRO A 1 95 ? -4.469 20.062 1.078 1 98.62 95 PRO A N 1
ATOM 727 C CA . PRO A 1 95 ? -3.162 20.047 0.421 1 98.62 95 PRO A CA 1
ATOM 728 C C . PRO A 1 95 ? -2.711 21.438 -0.037 1 98.62 95 PRO A C 1
ATOM 730 O O . PRO A 1 95 ? -3.49 22.172 -0.649 1 98.62 95 PRO A O 1
ATOM 733 N N . CYS A 1 96 ? -1.475 21.703 0.27 1 98.31 96 CYS A N 1
ATOM 734 C CA . CYS A 1 96 ? -0.964 23.047 0.024 1 98.31 96 CYS A CA 1
ATOM 735 C C . CYS A 1 96 ? -0.762 23.281 -1.467 1 98.31 96 CYS A C 1
ATOM 737 O O . CYS A 1 96 ? -0.608 24.422 -1.897 1 98.31 96 CYS A O 1
ATOM 739 N N . ASN A 1 97 ? -0.722 22.203 -2.27 1 98 97 ASN A N 1
ATOM 740 C CA . ASN A 1 97 ? -0.458 22.375 -3.697 1 98 97 ASN A CA 1
ATOM 741 C C . ASN A 1 97 ? -1.752 22.438 -4.504 1 98 97 ASN A C 1
ATOM 743 O O . ASN A 1 97 ? -1.746 22.203 -5.715 1 98 97 ASN A O 1
ATOM 747 N N . TYR A 1 98 ? -2.895 22.688 -3.873 1 95.62 98 TYR A N 1
ATOM 748 C CA . TYR A 1 98 ? -4.102 23.125 -4.562 1 95.62 98 TYR A CA 1
ATOM 749 C C . TYR A 1 98 ? -3.908 24.516 -5.176 1 95.62 98 TYR A C 1
ATOM 751 O O . TYR A 1 98 ? -2.984 25.234 -4.801 1 95.62 98 TYR A O 1
ATOM 759 N N . HIS A 1 99 ? -4.777 24.766 -6.078 1 93.12 99 HIS A N 1
ATOM 760 C CA . HIS A 1 99 ? -4.75 26.109 -6.656 1 93.12 99 HIS A CA 1
ATOM 761 C C . HIS A 1 99 ? -4.93 27.172 -5.582 1 93.12 99 HIS A C 1
ATOM 763 O O . HIS A 1 99 ? -5.637 26.953 -4.598 1 93.12 99 HIS A O 1
ATOM 769 N N . SER A 1 100 ? -4.32 28.312 -5.832 1 91.62 100 SER A N 1
ATOM 770 C CA . SER A 1 100 ? -4.297 29.375 -4.832 1 91.62 100 SER A CA 1
ATOM 771 C C . SER A 1 100 ? -5.707 29.859 -4.52 1 91.62 100 SER A C 1
ATOM 773 O O . SER A 1 100 ? -5.938 30.484 -3.475 1 91.62 100 SER A O 1
ATOM 775 N N . SER A 1 101 ? -6.688 29.625 -5.402 1 93.94 101 SER A N 1
ATOM 776 C CA . SER A 1 101 ? -8.062 30.062 -5.195 1 93.94 101 SER A CA 1
ATOM 777 C C . SER A 1 101 ? -8.805 29.141 -4.242 1 93.94 101 SER A C 1
ATOM 779 O O . SER A 1 101 ? -9.898 29.469 -3.773 1 93.94 101 SER A O 1
ATOM 781 N N . ALA A 1 102 ? -8.203 27.984 -3.961 1 94.88 102 ALA A N 1
ATOM 782 C CA . ALA A 1 102 ? -8.852 27.047 -3.043 1 94.88 102 ALA A CA 1
ATOM 783 C C . ALA A 1 102 ? -8.938 27.641 -1.636 1 94.88 102 ALA A C 1
ATOM 785 O O . ALA A 1 102 ? -7.984 28.266 -1.157 1 94.88 102 ALA A O 1
ATOM 786 N N . PRO A 1 103 ? -10.062 27.484 -0.992 1 97.38 103 PRO A N 1
ATOM 787 C CA . PRO A 1 103 ? -10.172 27.969 0.384 1 97.38 103 PRO A CA 1
ATOM 788 C C . PRO A 1 103 ? -9.289 27.203 1.359 1 97.38 103 PRO A C 1
ATOM 790 O O . PRO A 1 103 ? -8.867 26.078 1.061 1 97.38 103 PRO A O 1
ATOM 793 N N . GLY A 1 104 ? -9.023 27.828 2.521 1 97.75 104 GLY A N 1
ATOM 794 C CA . GLY A 1 104 ? -8.289 27.156 3.588 1 97.75 104 GLY A CA 1
ATOM 795 C C . GLY A 1 104 ? -6.785 27.297 3.457 1 97.75 104 GLY A C 1
ATOM 796 O O . GLY A 1 104 ? -6.301 28.078 2.635 1 97.75 104 GLY A O 1
ATOM 797 N N . ASN A 1 105 ? -6.137 26.578 4.324 1 97.69 105 ASN A N 1
ATOM 798 C CA . ASN A 1 105 ? -4.684 26.656 4.426 1 97.69 105 ASN A CA 1
ATOM 799 C C . ASN A 1 105 ? -4.027 25.312 4.125 1 97.69 105 ASN A C 1
ATOM 801 O O . ASN A 1 105 ? -4.648 24.266 4.293 1 97.69 105 ASN A O 1
ATOM 805 N N . GLY A 1 106 ? -2.764 25.438 3.697 1 98.31 106 GLY A N 1
ATOM 806 C CA . GLY A 1 106 ? -2.02 24.219 3.393 1 98.31 106 GLY A CA 1
ATOM 807 C C . GLY A 1 106 ? -1.219 23.703 4.57 1 98.31 106 GLY A C 1
ATOM 808 O O . GLY A 1 106 ? -0.724 22.578 4.543 1 98.31 106 GLY A O 1
ATOM 809 N N . SER A 1 107 ? -1.075 24.547 5.609 1 98.69 107 SER A N 1
ATOM 810 C CA . SER A 1 107 ? -0.285 24.203 6.785 1 98.69 107 SER A CA 1
ATOM 811 C C . SER A 1 107 ? -0.782 24.938 8.023 1 98.69 107 SER A C 1
ATOM 813 O O . SER A 1 107 ? -1.565 25.875 7.918 1 98.69 107 SER A O 1
ATOM 815 N N . VAL A 1 108 ? -0.391 24.406 9.164 1 98.62 108 VAL A N 1
ATOM 816 C CA . VAL A 1 108 ? -0.695 25.047 10.438 1 98.62 108 VAL A CA 1
ATOM 817 C C . VAL A 1 108 ? 0.459 24.812 11.414 1 98.62 108 VAL A C 1
ATOM 819 O O . VAL A 1 108 ? 1.189 23.828 11.305 1 98.62 108 VAL A O 1
ATOM 822 N N . ILE A 1 109 ? 0.696 25.734 12.305 1 98 109 ILE A N 1
ATOM 823 C CA . ILE A 1 109 ? 1.706 25.594 13.352 1 98 109 ILE A CA 1
ATOM 824 C C . ILE A 1 109 ? 1.028 25.453 14.711 1 98 109 ILE A C 1
ATOM 826 O O . ILE A 1 109 ? 0.169 26.25 15.078 1 98 109 ILE A O 1
ATOM 830 N N . LEU A 1 110 ? 1.321 24.375 15.344 1 95.88 110 LEU A N 1
ATOM 831 C CA . LEU A 1 110 ? 0.913 24.172 16.734 1 95.88 110 LEU A CA 1
ATOM 832 C C . LEU A 1 110 ? 1.995 24.641 17.688 1 95.88 110 LEU A C 1
ATOM 834 O O . LEU A 1 110 ? 3.139 24.188 17.625 1 95.88 110 LEU A O 1
ATOM 838 N N . ASP A 1 111 ? 1.622 25.578 18.547 1 89.88 111 ASP A N 1
ATOM 839 C CA . ASP A 1 111 ? 2.582 26.172 19.469 1 89.88 111 ASP A CA 1
ATOM 840 C C . ASP A 1 111 ? 2.32 25.703 20.906 1 89.88 111 ASP A C 1
ATOM 842 O O . ASP A 1 111 ? 1.292 26.031 21.5 1 89.88 111 ASP A O 1
ATOM 846 N N . LYS A 1 112 ? 3.139 24.891 21.406 1 79.69 112 LYS A N 1
ATOM 847 C CA . LYS A 1 112 ? 3.031 24.453 22.797 1 79.69 112 LYS A CA 1
ATOM 848 C C . LYS A 1 112 ? 4.121 25.078 23.656 1 79.69 112 LYS A C 1
ATOM 850 O O . LYS A 1 112 ? 4.559 24.484 24.641 1 79.69 112 LYS A O 1
ATOM 855 N N . GLY A 1 113 ? 4.543 26.219 23.344 1 83.75 113 GLY A N 1
ATOM 856 C CA . GLY A 1 113 ? 5.582 26.906 24.094 1 83.75 113 GLY A CA 1
ATOM 857 C C . GLY A 1 113 ? 6.973 26.672 23.547 1 83.75 113 GLY A C 1
ATOM 858 O O . GLY A 1 113 ? 7.348 27.25 22.531 1 83.75 113 GLY A O 1
ATOM 859 N N . LYS A 1 114 ? 7.621 25.594 24.031 1 80 114 LYS A N 1
ATOM 860 C CA . LYS A 1 114 ? 9.008 25.312 23.672 1 80 114 LYS A CA 1
ATOM 861 C C . LYS A 1 114 ? 9.109 24.781 22.25 1 80 114 LYS A C 1
ATOM 863 O O . LYS A 1 114 ? 10.133 24.969 21.578 1 80 114 LYS A O 1
ATOM 868 N N . ASN A 1 115 ? 8.094 24.156 21.781 1 88.25 115 ASN A N 1
ATOM 869 C CA . ASN A 1 115 ? 8.109 23.547 20.453 1 88.25 115 ASN A CA 1
ATOM 870 C C . ASN A 1 115 ? 6.984 24.109 19.578 1 88.25 115 ASN A C 1
ATOM 872 O O . ASN A 1 115 ? 5.863 24.297 20.047 1 88.25 115 ASN A O 1
ATOM 876 N N . ARG A 1 116 ? 7.441 24.5 18.391 1 95.31 116 ARG A N 1
ATOM 877 C CA . ARG A 1 116 ? 6.492 24.875 17.344 1 95.31 116 ARG A CA 1
ATOM 878 C C . ARG A 1 116 ? 6.453 23.828 16.25 1 95.31 116 ARG A C 1
ATOM 880 O O . ARG A 1 116 ? 7.422 23.656 15.5 1 95.31 116 ARG A O 1
ATOM 887 N N . VAL A 1 117 ? 5.348 23.141 16.172 1 97.75 117 VAL A N 1
ATOM 888 C CA . VAL A 1 117 ? 5.199 22 15.273 1 97.75 117 VAL A CA 1
ATOM 889 C C . VAL A 1 117 ? 4.324 22.391 14.086 1 97.75 117 VAL A C 1
ATOM 891 O O . VAL A 1 117 ? 3.148 22.734 14.25 1 97.75 117 VAL A O 1
ATOM 894 N N . ALA A 1 118 ? 4.941 22.375 12.914 1 98.69 118 ALA A N 1
ATOM 895 C CA . ALA A 1 118 ? 4.18 22.641 11.695 1 98.69 118 ALA A CA 1
ATOM 896 C C . ALA A 1 118 ? 3.666 21.328 11.078 1 98.69 118 ALA A C 1
ATOM 898 O O . ALA A 1 118 ? 4.402 20.344 10.992 1 98.69 118 ALA A O 1
ATOM 899 N N . ILE A 1 119 ? 2.434 21.312 10.734 1 98.88 119 ILE A N 1
ATOM 900 C CA . ILE A 1 119 ? 1.827 20.25 9.945 1 98.88 119 ILE A CA 1
ATOM 901 C C . ILE A 1 119 ? 1.511 20.75 8.539 1 98.88 119 ILE A C 1
ATOM 903 O O . ILE A 1 119 ? 0.891 21.812 8.383 1 98.88 119 ILE A O 1
ATOM 907 N N . ILE A 1 120 ? 2.012 20.062 7.52 1 98.94 120 ILE A N 1
ATOM 908 C CA . ILE A 1 120 ? 1.75 20.406 6.125 1 98.94 120 ILE A CA 1
ATOM 909 C C . ILE A 1 120 ? 0.989 19.266 5.449 1 98.94 120 ILE A C 1
ATOM 911 O O . ILE A 1 120 ? 1.342 18.094 5.605 1 98.94 120 ILE A O 1
ATOM 915 N N . ASN A 1 121 ? -0.097 19.609 4.824 1 98.88 121 ASN A N 1
ATOM 916 C CA . ASN A 1 121 ? -0.805 18.672 3.957 1 98.88 121 ASN A CA 1
ATOM 917 C C . ASN A 1 121 ? -0.396 18.844 2.496 1 98.88 121 ASN A C 1
ATOM 919 O O . ASN A 1 121 ? -0.277 19.969 2.008 1 98.88 121 ASN A O 1
ATOM 923 N N . LEU A 1 122 ? -0.076 17.766 1.815 1 98.88 122 LEU A N 1
ATOM 924 C CA . LEU A 1 122 ? 0.404 17.719 0.439 1 98.88 122 LEU A CA 1
ATOM 925 C C . LEU A 1 122 ? -0.286 16.609 -0.344 1 98.88 122 LEU A C 1
ATOM 927 O O . LEU A 1 122 ? -0.569 15.547 0.206 1 98.88 122 LEU A O 1
ATOM 931 N N . GLN A 1 123 ? -0.584 16.844 -1.609 1 98.69 123 GLN A N 1
ATOM 932 C CA . GLN A 1 123 ? -1.234 15.82 -2.424 1 98.69 123 GLN A CA 1
ATOM 933 C C . GLN A 1 123 ? -0.35 15.406 -3.598 1 98.69 123 GLN A C 1
ATOM 935 O O . GLN A 1 123 ? 0.279 16.25 -4.234 1 98.69 123 GLN A O 1
ATOM 940 N N . GLY A 1 124 ? -0.307 14.094 -3.832 1 98.12 124 GLY A N 1
ATOM 941 C CA . GLY A 1 124 ? 0.399 13.578 -4.996 1 98.12 124 GLY A CA 1
ATOM 942 C C . GLY A 1 124 ? -0.305 13.891 -6.305 1 98.12 124 GLY A C 1
ATOM 943 O O . GLY A 1 124 ? -1.452 14.336 -6.309 1 98.12 124 GLY A O 1
ATOM 944 N N . ALA A 1 125 ? 0.404 13.633 -7.402 1 96 125 ALA A N 1
ATOM 945 C CA . ALA A 1 125 ? -0.128 13.93 -8.727 1 96 125 ALA A CA 1
ATOM 946 C C . ALA A 1 125 ? -0.329 12.656 -9.539 1 96 125 ALA A C 1
ATOM 948 O O . ALA A 1 125 ? -1.129 12.625 -10.477 1 96 125 ALA A O 1
ATOM 949 N N . VAL A 1 126 ? 0.42 11.602 -9.219 1 95.88 126 VAL A N 1
ATOM 950 C CA . VAL A 1 126 ? 0.36 10.359 -9.984 1 95.88 126 VAL A CA 1
ATOM 951 C C . VAL A 1 126 ? -0.953 9.633 -9.695 1 95.88 126 VAL A C 1
ATOM 953 O O . VAL A 1 126 ? -1.21 9.234 -8.562 1 95.88 126 VAL A O 1
ATOM 956 N N . TYR A 1 127 ? -1.817 9.391 -10.703 1 95.31 127 TYR A N 1
ATOM 957 C CA . TYR A 1 127 ? -3.094 8.68 -10.672 1 95.31 127 TYR A CA 1
ATOM 958 C C . TYR A 1 127 ? -4.129 9.461 -9.875 1 95.31 127 TYR A C 1
ATOM 960 O O . TYR A 1 127 ? -5.105 8.89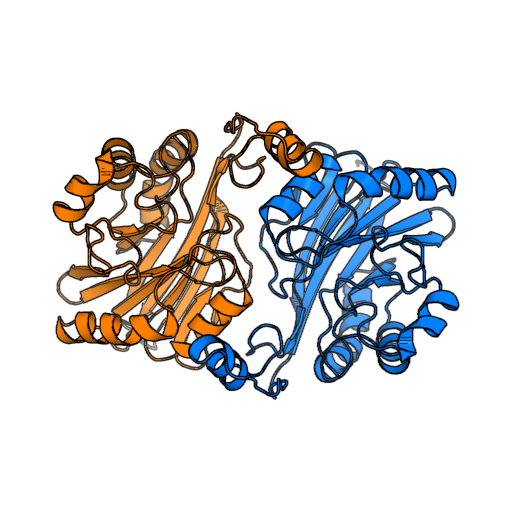1 -9.383 1 95.31 127 TYR A O 1
ATOM 968 N N . LEU A 1 128 ? -3.896 10.695 -9.539 1 95.19 128 LEU A N 1
ATOM 969 C CA . LEU A 1 128 ? -4.84 11.586 -8.875 1 95.19 128 LEU A CA 1
ATOM 970 C C . LEU A 1 128 ? -5.141 12.805 -9.75 1 95.19 128 LEU A C 1
ATOM 972 O O . LEU A 1 128 ? -4.691 12.875 -10.891 1 95.19 128 LEU A O 1
ATOM 976 N N . ASP A 1 129 ? -5.973 13.641 -9.234 1 90.12 129 ASP A N 1
ATOM 977 C CA . ASP A 1 129 ? -6.363 14.82 -10 1 90.12 129 ASP A CA 1
ATOM 978 C C . ASP A 1 129 ? -5.145 15.664 -10.352 1 90.12 129 ASP A C 1
ATOM 980 O O . ASP A 1 129 ? -4.117 15.609 -9.672 1 90.12 129 ASP A O 1
ATOM 984 N N . ASN A 1 130 ? -5.332 16.391 -11.359 1 85.12 130 ASN A N 1
ATOM 985 C CA . ASN A 1 130 ? -4.27 17.281 -11.812 1 85.12 130 ASN A CA 1
ATOM 986 C C . ASN A 1 130 ? -4.129 18.5 -10.898 1 85.12 130 ASN A C 1
ATOM 988 O O . ASN A 1 130 ? -5.027 19.328 -10.836 1 85.12 130 ASN A O 1
ATOM 992 N N . ILE A 1 131 ? -3.098 18.594 -10.234 1 92 131 ILE A N 1
ATOM 993 C CA . ILE A 1 131 ? -2.768 19.688 -9.336 1 92 131 ILE A CA 1
ATOM 994 C C . ILE A 1 131 ? -1.301 20.078 -9.508 1 92 131 ILE A C 1
ATOM 996 O O . ILE A 1 131 ? -0.596 19.5 -10.344 1 92 131 ILE A O 1
ATOM 1000 N N . ILE A 1 132 ? -0.906 21.156 -8.836 1 93.5 132 ILE A N 1
ATOM 1001 C CA . ILE A 1 132 ? 0.487 21.578 -8.906 1 93.5 132 ILE A CA 1
ATOM 1002 C C . ILE A 1 132 ? 1.397 20.453 -8.438 1 93.5 132 ILE A C 1
ATOM 1004 O O . ILE A 1 132 ? 1.12 19.797 -7.426 1 93.5 132 ILE A O 1
ATOM 1008 N N . ASN A 1 133 ? 2.439 20.203 -9.148 1 95.69 133 ASN A N 1
ATOM 1009 C CA . ASN A 1 133 ? 3.395 19.156 -8.797 1 95.69 133 ASN A CA 1
ATOM 1010 C C . ASN A 1 133 ? 3.885 19.312 -7.355 1 95.69 133 ASN A C 1
ATOM 1012 O O . ASN A 1 133 ? 4.395 20.359 -6.977 1 95.69 133 ASN A O 1
ATOM 1016 N N . PRO A 1 134 ? 3.686 18.266 -6.586 1 97.81 134 PRO A N 1
ATOM 1017 C CA . PRO A 1 134 ? 4.039 18.375 -5.168 1 97.81 134 PRO A CA 1
ATOM 1018 C C . PRO A 1 134 ? 5.516 18.703 -4.953 1 97.81 134 PRO A C 1
ATOM 1020 O O . PRO A 1 134 ? 5.867 19.391 -3.992 1 97.81 134 PRO A O 1
ATOM 1023 N N . PHE A 1 135 ? 6.391 18.266 -5.805 1 96.88 135 PHE A N 1
ATOM 1024 C CA . PHE A 1 135 ? 7.82 18.5 -5.664 1 96.88 135 PHE A CA 1
ATOM 1025 C C . PHE A 1 135 ? 8.141 19.969 -5.922 1 96.88 135 PHE A C 1
ATOM 1027 O O . PHE A 1 135 ? 9.164 20.484 -5.449 1 96.88 135 PHE A O 1
ATOM 1034 N N . ASP A 1 136 ? 7.266 20.609 -6.586 1 94 136 ASP A N 1
ATOM 1035 C CA . ASP A 1 136 ? 7.453 22.031 -6.875 1 94 136 ASP A CA 1
ATOM 1036 C C . ASP A 1 136 ? 6.906 22.906 -5.746 1 94 136 ASP A C 1
ATOM 1038 O O . ASP A 1 136 ? 7.43 23.984 -5.48 1 94 136 ASP A O 1
ATOM 1042 N N . SER A 1 137 ? 5.953 22.453 -5.133 1 95.81 137 SER A N 1
ATOM 1043 C CA . SER A 1 137 ? 5.207 23.297 -4.207 1 95.81 137 SER A CA 1
ATOM 1044 C C . SER A 1 137 ? 5.734 23.172 -2.783 1 95.81 137 SER A C 1
ATOM 1046 O O . SER A 1 137 ? 5.648 24.109 -1.99 1 95.81 137 SER A O 1
ATOM 1048 N N . ILE A 1 138 ? 6.316 22.047 -2.438 1 98.25 138 ILE A N 1
ATOM 1049 C CA . ILE A 1 138 ? 6.559 21.688 -1.043 1 98.25 138 ILE A CA 1
ATOM 1050 C C . ILE A 1 138 ? 7.656 22.578 -0.465 1 98.25 138 ILE A C 1
ATOM 1052 O O . ILE A 1 138 ? 7.598 22.969 0.704 1 98.25 138 ILE A O 1
ATOM 1056 N N . ASP A 1 139 ? 8.648 22.938 -1.228 1 98 139 ASP A N 1
ATOM 1057 C CA . ASP A 1 139 ? 9.766 23.734 -0.719 1 98 139 ASP A CA 1
ATOM 1058 C C . ASP A 1 139 ? 9.289 25.094 -0.234 1 98 139 ASP A C 1
ATOM 1060 O O . ASP A 1 139 ? 9.734 25.578 0.81 1 98 139 ASP A O 1
ATOM 1064 N N . ASP A 1 140 ? 8.445 25.688 -1.029 1 97.81 140 ASP A N 1
ATOM 1065 C CA . ASP A 1 140 ? 7.926 27 -0.648 1 97.81 140 ASP A CA 1
ATOM 1066 C C . ASP A 1 140 ? 7.141 26.922 0.659 1 97.81 140 ASP A C 1
ATOM 1068 O O . ASP A 1 140 ? 7.234 27.812 1.502 1 97.81 140 ASP A O 1
ATOM 1072 N N . GLU A 1 141 ? 6.355 25.906 0.813 1 98.44 141 GLU A N 1
ATOM 1073 C CA . GLU A 1 141 ? 5.559 25.766 2.029 1 98.44 141 GLU A CA 1
ATOM 1074 C C . GLU A 1 141 ? 6.449 25.516 3.242 1 98.44 141 GLU A C 1
ATOM 1076 O O . GLU A 1 141 ? 6.191 26.031 4.328 1 98.44 141 GLU A O 1
ATOM 1081 N N . ILE A 1 142 ? 7.484 24.688 3.086 1 98.75 142 ILE A N 1
ATOM 1082 C CA . ILE A 1 142 ? 8.438 24.406 4.152 1 98.75 142 ILE A CA 1
ATOM 1083 C C . ILE A 1 142 ? 9.133 25.703 4.57 1 98.75 142 ILE A C 1
ATOM 1085 O O . ILE A 1 142 ? 9.281 25.984 5.766 1 98.75 142 ILE A O 1
ATOM 1089 N N . LYS A 1 143 ? 9.555 26.453 3.59 1 98.44 143 LYS A N 1
ATOM 1090 C CA . LYS A 1 143 ? 10.188 27.734 3.885 1 98.44 143 LYS A CA 1
ATOM 1091 C C . LYS A 1 143 ? 9.25 28.641 4.691 1 98.44 143 LYS A C 1
ATOM 1093 O O . LYS A 1 143 ? 9.68 29.281 5.652 1 98.44 143 LYS A O 1
ATOM 1098 N N . LYS A 1 144 ? 8.055 28.688 4.266 1 98.25 144 LYS A N 1
ATOM 1099 C CA . LYS A 1 144 ? 7.047 29.5 4.926 1 98.25 144 LYS A CA 1
ATOM 1100 C C . LYS A 1 144 ? 6.926 29.156 6.406 1 98.25 144 LYS A C 1
ATOM 1102 O O . LYS A 1 144 ? 6.984 30.031 7.27 1 98.25 144 LYS A O 1
ATOM 1107 N N . VAL A 1 145 ? 6.781 27.875 6.762 1 98.25 145 VAL A N 1
ATOM 1108 C CA . VAL A 1 145 ? 6.555 27.469 8.148 1 98.25 145 VAL A CA 1
ATOM 1109 C C . VAL A 1 145 ? 7.844 27.641 8.945 1 98.25 145 VAL A C 1
ATOM 1111 O O . VAL A 1 145 ? 7.805 27.938 10.141 1 98.25 145 VAL A O 1
ATOM 1114 N N . LYS A 1 146 ? 8.977 27.438 8.359 1 97.62 146 LYS A N 1
ATOM 1115 C CA . LYS A 1 146 ? 10.25 27.703 9.039 1 97.62 146 LYS A CA 1
ATOM 1116 C C . LYS A 1 146 ? 10.398 29.172 9.383 1 97.62 146 LYS A C 1
ATOM 1118 O O . LYS A 1 146 ? 10.82 29.531 10.484 1 97.62 146 LYS A O 1
ATOM 1123 N N . ASP A 1 147 ? 10.062 29.969 8.352 1 97.94 147 ASP A N 1
ATOM 1124 C CA . ASP A 1 147 ? 10.109 31.406 8.57 1 97.94 147 ASP A CA 1
ATOM 1125 C C . ASP A 1 147 ? 9.18 31.828 9.711 1 97.94 147 ASP A C 1
ATOM 1127 O O . ASP A 1 147 ? 9.445 32.812 10.414 1 97.94 147 ASP A O 1
ATOM 1131 N N . ASP A 1 148 ? 8.156 31.062 9.891 1 96.5 148 ASP A N 1
ATOM 1132 C CA . ASP A 1 148 ? 7.188 31.328 10.953 1 96.5 148 ASP A CA 1
ATOM 1133 C C . ASP A 1 148 ? 7.637 30.719 12.273 1 96.5 148 ASP A C 1
ATOM 1135 O O . ASP A 1 148 ? 6.91 30.766 13.273 1 96.5 148 ASP A O 1
ATOM 1139 N N . GLY A 1 149 ? 8.797 30.047 12.297 1 94.75 149 GLY A N 1
ATOM 1140 C CA . GLY A 1 149 ? 9.445 29.656 13.539 1 94.75 149 GLY A CA 1
ATOM 1141 C C . GLY A 1 149 ? 9.312 28.172 13.844 1 94.75 149 GLY A C 1
ATOM 1142 O O . GLY A 1 149 ? 9.695 27.719 14.922 1 94.75 149 GLY A O 1
ATOM 1143 N N . ALA A 1 150 ? 8.805 27.422 12.922 1 96.69 150 ALA A N 1
ATOM 1144 C CA . ALA A 1 150 ? 8.656 25.984 13.164 1 96.69 150 ALA A CA 1
ATOM 1145 C C . ALA A 1 150 ? 10.008 25.297 13.203 1 96.69 150 ALA A C 1
ATOM 1147 O O . ALA A 1 150 ? 10.867 25.547 12.359 1 96.69 150 ALA A O 1
ATOM 1148 N N . ASN A 1 151 ? 10.195 24.438 14.211 1 94.75 151 ASN A N 1
ATOM 1149 C CA . ASN A 1 151 ? 11.422 23.641 14.281 1 94.75 151 ASN A CA 1
ATOM 1150 C C . ASN A 1 151 ? 11.141 22.156 14.109 1 94.75 151 ASN A C 1
ATOM 1152 O O . ASN A 1 151 ? 12.07 21.359 13.977 1 94.75 151 ASN A O 1
ATOM 1156 N N . ILE A 1 152 ? 9.953 21.766 14.18 1 97.81 152 ILE A N 1
ATOM 1157 C CA . ILE A 1 152 ? 9.469 20.422 13.859 1 97.81 152 ILE A CA 1
ATOM 1158 C C . ILE A 1 152 ? 8.445 20.516 12.719 1 97.81 152 ILE A C 1
ATOM 1160 O O . ILE A 1 152 ? 7.523 21.328 12.773 1 97.81 152 ILE A O 1
ATOM 1164 N N . ILE A 1 153 ? 8.648 19.766 11.641 1 98.81 153 ILE A N 1
ATOM 1165 C CA . ILE A 1 153 ? 7.777 19.812 10.469 1 98.81 153 ILE A CA 1
ATOM 1166 C C . ILE A 1 153 ? 7.309 18.406 10.109 1 98.81 153 ILE A C 1
ATOM 1168 O O . ILE A 1 153 ? 8.125 17.516 9.875 1 98.81 153 ILE A O 1
ATOM 1172 N N . ILE A 1 154 ? 6.023 18.203 10.102 1 98.88 154 ILE A N 1
ATOM 1173 C CA . ILE A 1 154 ? 5.387 16.938 9.75 1 98.88 154 ILE A CA 1
ATOM 1174 C C . ILE A 1 154 ? 4.59 17.094 8.461 1 98.88 154 ILE A C 1
ATOM 1176 O O . ILE A 1 154 ? 3.803 18.031 8.32 1 98.88 154 ILE A O 1
ATOM 1180 N N . ILE A 1 155 ? 4.75 16.156 7.539 1 98.94 155 ILE A N 1
ATOM 1181 C CA . ILE A 1 155 ? 4.043 16.203 6.262 1 98.94 155 ILE A CA 1
ATOM 1182 C C . ILE A 1 155 ? 3.105 15.016 6.133 1 98.94 155 ILE A C 1
ATOM 1184 O O . ILE A 1 155 ? 3.535 13.859 6.254 1 98.94 155 ILE A O 1
ATOM 1188 N N . ASP A 1 156 ? 1.846 15.273 6.008 1 98.94 156 ASP A N 1
ATOM 1189 C CA . ASP A 1 156 ? 0.909 14.289 5.477 1 98.94 156 ASP A CA 1
ATOM 1190 C C . ASP A 1 156 ? 0.855 14.344 3.953 1 98.94 156 ASP A C 1
ATOM 1192 O O . ASP A 1 156 ? 0.277 15.273 3.381 1 98.94 156 ASP A O 1
ATOM 1196 N N . PHE A 1 157 ? 1.474 13.383 3.299 1 98.94 157 PHE A N 1
ATOM 1197 C CA . PHE A 1 157 ? 1.492 13.32 1.842 1 98.94 157 PHE A CA 1
ATOM 1198 C C . PHE A 1 157 ? 0.395 12.398 1.326 1 98.94 157 PHE A C 1
ATOM 1200 O O . PHE A 1 157 ? 0.6 11.188 1.206 1 98.94 157 PHE A O 1
ATOM 1207 N N . HIS A 1 158 ? -0.725 12.969 0.951 1 98.88 158 HIS A N 1
ATOM 1208 C CA . HIS A 1 158 ? -1.895 12.273 0.428 1 98.88 158 HIS A CA 1
ATOM 1209 C C . HIS A 1 158 ? -1.694 11.875 -1.031 1 98.88 158 HIS A C 1
ATOM 1211 O O . HIS A 1 158 ? -1.915 12.688 -1.934 1 98.88 158 HIS A O 1
ATOM 1217 N N . ALA A 1 159 ? -1.313 10.609 -1.265 1 98.69 159 ALA A N 1
ATOM 1218 C CA . ALA A 1 159 ? -0.916 10.219 -2.613 1 98.69 159 ALA A CA 1
ATOM 1219 C C . ALA A 1 159 ? -1.283 8.766 -2.893 1 98.69 159 ALA A C 1
ATOM 1221 O O . ALA A 1 159 ? -1.446 7.969 -1.965 1 98.69 159 ALA A O 1
ATOM 1222 N N . GLU A 1 160 ? -1.396 8.406 -4.141 1 98.25 160 GLU A N 1
ATOM 1223 C CA . GLU A 1 160 ? -1.776 7.066 -4.582 1 98.25 160 GLU A CA 1
ATOM 1224 C C . GLU A 1 160 ? -0.547 6.191 -4.801 1 98.25 160 GLU A C 1
ATOM 1226 O O . GLU A 1 160 ? -0.396 5.148 -4.16 1 98.25 160 GLU A O 1
ATOM 1231 N N . ALA A 1 161 ? 0.335 6.609 -5.676 1 98 161 ALA A N 1
ATOM 1232 C CA . ALA A 1 161 ? 1.446 5.785 -6.145 1 98 161 ALA A CA 1
ATOM 1233 C C . ALA A 1 161 ? 2.521 5.652 -5.066 1 98 161 ALA A C 1
ATOM 1235 O O . ALA A 1 161 ? 3.006 6.656 -4.539 1 98 161 ALA A O 1
ATOM 1236 N N . THR A 1 162 ? 2.912 4.441 -4.773 1 98.56 162 THR A N 1
ATOM 1237 C CA . THR A 1 162 ? 3.941 4.203 -3.77 1 98.56 162 THR A CA 1
ATOM 1238 C C . THR A 1 162 ? 5.266 4.836 -4.191 1 98.56 162 THR A C 1
ATOM 1240 O O . THR A 1 162 ? 6.02 5.328 -3.35 1 98.56 162 THR A O 1
ATOM 1243 N N . GLY A 1 163 ? 5.531 4.816 -5.492 1 98.06 163 GLY A N 1
ATOM 1244 C CA . GLY A 1 163 ? 6.75 5.438 -5.98 1 98.06 163 GLY A CA 1
ATOM 1245 C C . GLY A 1 163 ? 6.828 6.922 -5.688 1 98.06 163 GLY A C 1
ATOM 1246 O O . GLY A 1 163 ? 7.875 7.426 -5.277 1 98.06 163 GLY A O 1
ATOM 1247 N N . GLU A 1 164 ? 5.75 7.617 -5.941 1 98.12 164 GLU A N 1
ATOM 1248 C CA . GLU A 1 164 ? 5.695 9.047 -5.664 1 98.12 164 GLU A CA 1
ATOM 1249 C C . GLU A 1 164 ? 5.859 9.336 -4.176 1 98.12 164 GLU A C 1
ATOM 1251 O O . GLU A 1 164 ? 6.547 10.281 -3.789 1 98.12 164 GLU A O 1
ATOM 1256 N N . LYS A 1 165 ? 5.227 8.508 -3.314 1 98.75 165 LYS A N 1
ATOM 1257 C CA . LYS A 1 165 ? 5.328 8.664 -1.865 1 98.75 165 LYS A CA 1
ATOM 1258 C C . LYS A 1 165 ? 6.766 8.461 -1.39 1 98.75 165 LYS A C 1
ATOM 1260 O O . LYS A 1 165 ? 7.289 9.273 -0.623 1 98.75 165 LYS A O 1
ATOM 1265 N N . LYS A 1 166 ? 7.367 7.398 -1.879 1 98.69 166 LYS A N 1
ATOM 1266 C CA . LYS A 1 166 ? 8.75 7.125 -1.493 1 98.69 166 LYS A CA 1
ATOM 1267 C C . LYS A 1 166 ? 9.688 8.219 -2.002 1 98.69 166 LYS A C 1
ATOM 1269 O O . LYS A 1 166 ? 10.586 8.656 -1.282 1 98.69 166 LYS A O 1
ATOM 1274 N N . GLY A 1 167 ? 9.461 8.617 -3.254 1 98.69 167 GLY A N 1
ATOM 1275 C CA . GLY A 1 167 ? 10.234 9.727 -3.795 1 98.69 167 GLY A CA 1
ATOM 1276 C C . GLY A 1 167 ? 10.164 10.977 -2.934 1 98.69 167 GLY A C 1
ATOM 1277 O O . GLY A 1 167 ? 11.195 11.609 -2.666 1 98.69 167 GLY A O 1
ATOM 1278 N N . MET A 1 168 ? 9.008 11.336 -2.516 1 98.81 168 MET A N 1
ATOM 1279 C CA . MET A 1 168 ? 8.82 12.508 -1.662 1 98.81 168 MET A CA 1
ATOM 1280 C C . MET A 1 168 ? 9.531 12.32 -0.325 1 98.81 168 MET A C 1
ATOM 1282 O O . MET A 1 168 ? 10.125 13.258 0.201 1 98.81 168 MET A O 1
ATOM 1286 N N . GLY A 1 169 ? 9.43 11.102 0.243 1 98.88 169 GLY A N 1
ATOM 1287 C CA . GLY A 1 169 ? 10.172 10.797 1.46 1 98.88 169 GLY A CA 1
ATOM 1288 C C . GLY A 1 169 ? 11.656 11.086 1.349 1 98.88 169 GLY A C 1
ATOM 1289 O O . GLY A 1 169 ? 12.219 11.781 2.195 1 98.88 169 GLY A O 1
ATOM 1290 N N . PHE A 1 170 ? 12.25 10.602 0.323 1 98.69 170 PHE A N 1
ATOM 1291 C CA . PHE A 1 170 ? 13.688 10.781 0.129 1 98.69 170 PHE A CA 1
ATOM 1292 C C . PHE A 1 170 ? 14.008 12.227 -0.213 1 98.69 170 PHE A C 1
ATOM 1294 O O . PHE A 1 170 ? 15.039 12.758 0.211 1 98.69 170 PHE A O 1
ATOM 1301 N N . TYR A 1 171 ? 13.164 12.852 -0.985 1 98.75 171 TYR A N 1
ATOM 1302 C CA . TYR A 1 171 ? 13.352 14.25 -1.353 1 98.75 171 TYR A CA 1
ATOM 1303 C C . TYR A 1 171 ? 13.438 15.133 -0.114 1 98.75 171 TYR A C 1
ATOM 1305 O O . TYR A 1 171 ? 14.203 16.094 -0.079 1 98.75 171 TYR A O 1
ATOM 1313 N N . LEU A 1 172 ? 12.648 14.758 0.895 1 98.81 172 LEU A N 1
ATOM 1314 C CA . LEU A 1 172 ? 12.508 15.609 2.07 1 98.81 172 LEU A CA 1
ATOM 1315 C C . LEU A 1 172 ? 13.367 15.094 3.221 1 98.81 172 LEU A C 1
ATOM 1317 O O . LEU A 1 172 ? 13.336 15.648 4.32 1 98.81 172 LEU A O 1
ATOM 1321 N N . ASP A 1 173 ? 14.109 14.016 3.004 1 98.69 173 ASP A N 1
ATOM 1322 C CA . ASP A 1 173 ? 14.953 13.43 4.043 1 98.69 173 ASP A CA 1
ATOM 1323 C C . ASP A 1 173 ? 15.977 14.445 4.551 1 98.69 173 ASP A C 1
ATOM 1325 O O . ASP A 1 173 ? 16.781 14.961 3.773 1 98.69 173 ASP A O 1
ATOM 1329 N N . GLY A 1 174 ? 15.875 14.711 5.809 1 98.5 174 GLY A N 1
ATOM 1330 C CA . GLY A 1 174 ? 16.781 15.672 6.422 1 98.5 174 GLY A CA 1
ATOM 1331 C C . GLY A 1 174 ? 16.234 17.078 6.441 1 98.5 174 GLY A C 1
ATOM 1332 O O . GLY A 1 174 ? 16.781 17.953 7.125 1 98.5 174 GLY A O 1
ATOM 1333 N N . LYS A 1 175 ? 15.156 17.312 5.676 1 98.31 175 LYS A N 1
ATOM 1334 C CA . LYS A 1 175 ? 14.578 18.641 5.578 1 98.31 175 LYS A CA 1
ATOM 1335 C C . LYS A 1 175 ? 13.398 18.812 6.535 1 98.31 175 LYS A C 1
ATOM 1337 O O . LYS A 1 175 ? 13.078 19.922 6.953 1 98.31 175 LYS A O 1
ATOM 1342 N N . VAL A 1 176 ? 12.773 17.703 6.844 1 98.88 176 VAL A N 1
ATOM 1343 C CA . VAL A 1 176 ? 11.602 17.703 7.719 1 98.88 176 VAL A CA 1
ATOM 1344 C C . VAL A 1 176 ? 11.719 16.578 8.742 1 98.88 176 VAL A C 1
ATOM 1346 O O . VAL A 1 176 ? 12.594 15.727 8.641 1 98.88 176 VAL A O 1
ATOM 1349 N N . SER A 1 177 ? 10.867 16.609 9.758 1 98.88 177 SER A N 1
ATOM 1350 C CA . SER A 1 177 ? 10.93 15.633 10.844 1 98.88 177 SER A CA 1
ATOM 1351 C C . SER A 1 177 ? 10.32 14.297 10.422 1 98.88 177 SER A C 1
ATOM 1353 O O . SER A 1 177 ? 10.836 13.234 10.766 1 98.88 177 SER A O 1
ATOM 1355 N N . ALA A 1 178 ? 9.227 14.359 9.656 1 98.94 178 ALA A N 1
ATOM 1356 C CA . ALA A 1 178 ? 8.562 13.125 9.242 1 98.94 178 ALA A CA 1
ATOM 1357 C C . ALA A 1 178 ? 7.676 13.367 8.023 1 98.94 178 ALA A C 1
ATOM 1359 O O . ALA A 1 178 ? 7.145 14.461 7.836 1 98.94 178 ALA A O 1
ATOM 1360 N N . VAL A 1 179 ? 7.566 12.352 7.211 1 98.94 179 VAL A N 1
ATOM 1361 C CA . VAL A 1 179 ? 6.652 12.273 6.078 1 98.94 179 VAL A CA 1
ATOM 1362 C C . VAL A 1 179 ? 5.844 10.977 6.164 1 98.94 179 VAL A C 1
ATOM 1364 O O . VAL A 1 179 ? 6.41 9.883 6.188 1 98.94 179 VAL A O 1
ATOM 1367 N N . PHE A 1 180 ? 4.535 11.094 6.309 1 98.94 180 PHE A N 1
ATOM 1368 C CA . PHE A 1 180 ? 3.705 9.898 6.227 1 98.94 180 PHE A CA 1
ATOM 1369 C C . PHE A 1 180 ? 2.662 10.039 5.121 1 98.94 180 PHE A C 1
ATOM 1371 O O . PHE A 1 180 ? 2.246 11.148 4.793 1 98.94 180 PHE A O 1
ATOM 1378 N N . GLY A 1 181 ? 2.299 8.891 4.562 1 98.94 181 GLY A N 1
ATOM 1379 C CA . GLY A 1 181 ? 1.321 8.906 3.486 1 98.94 181 GLY A CA 1
ATOM 1380 C C . GLY A 1 181 ? -0.078 8.539 3.943 1 98.94 181 GLY A C 1
ATOM 1381 O O . GLY A 1 181 ? -0.245 7.82 4.934 1 98.94 181 GLY A O 1
ATOM 1382 N N . THR A 1 182 ? -1.091 9.055 3.244 1 98.88 182 THR A N 1
ATOM 1383 C CA . THR A 1 182 ? -2.496 8.68 3.363 1 98.88 182 THR A CA 1
ATOM 1384 C C . THR A 1 182 ? -3.119 8.469 1.987 1 98.88 182 THR A C 1
ATOM 1386 O O . THR A 1 182 ? -2.432 8.562 0.968 1 98.88 182 THR A O 1
ATOM 1389 N N . HIS A 1 183 ? -4.391 8.078 1.9 1 98.69 183 HIS A N 1
ATOM 1390 C CA . HIS A 1 183 ? -5.18 8.023 0.676 1 98.69 183 HIS A CA 1
ATOM 1391 C C . HIS A 1 183 ? -5.551 6.586 0.323 1 98.69 183 HIS A C 1
ATOM 1393 O O . HIS A 1 183 ? -6.695 6.305 -0.042 1 98.69 183 HIS A O 1
ATOM 1399 N N . THR A 1 184 ? -4.617 5.648 0.438 1 98.56 184 THR A N 1
ATOM 1400 C CA . THR A 1 184 ? -4.848 4.316 -0.113 1 98.56 184 THR A CA 1
ATOM 1401 C C . THR A 1 184 ? -5.684 3.473 0.845 1 98.56 184 THR A C 1
ATOM 1403 O O . THR A 1 184 ? -6.184 2.408 0.47 1 98.56 184 THR A O 1
ATOM 1406 N N . HIS A 1 185 ? -5.84 3.873 2.062 1 98.69 185 HIS A N 1
ATOM 1407 C CA . HIS A 1 185 ? -6.641 3.234 3.102 1 98.69 185 HIS A CA 1
ATOM 1408 C C . HIS A 1 185 ? -6.055 1.881 3.494 1 98.69 185 HIS A C 1
ATOM 1410 O O . HIS A 1 185 ? -6.762 1.024 4.027 1 98.69 185 HIS A O 1
ATOM 1416 N N . THR A 1 186 ? -4.852 1.607 3.145 1 98.75 186 THR A N 1
ATOM 1417 C CA . THR A 1 186 ? -4.156 0.371 3.484 1 98.75 186 THR A CA 1
ATOM 1418 C C . THR A 1 186 ? -2.803 0.669 4.125 1 98.75 186 THR A C 1
ATOM 1420 O O . THR A 1 186 ? -1.912 1.224 3.475 1 98.75 186 THR A O 1
ATOM 1423 N N . GLN A 1 187 ? -2.678 0.292 5.402 1 98.81 187 GLN A N 1
ATOM 1424 C CA . GLN A 1 187 ? -1.438 0.573 6.117 1 98.81 187 GLN A CA 1
ATOM 1425 C C . GLN A 1 187 ? -0.277 -0.236 5.547 1 98.81 187 GLN A C 1
ATOM 1427 O O . GLN A 1 187 ? -0.425 -1.426 5.258 1 98.81 187 GLN A O 1
ATOM 1432 N N . THR A 1 188 ? 0.798 0.417 5.32 1 98.88 188 THR A N 1
ATOM 1433 C CA . THR A 1 188 ? 1.998 -0.269 4.852 1 98.88 188 THR A CA 1
ATOM 1434 C C . THR A 1 188 ? 2.889 -0.663 6.027 1 98.88 188 THR A C 1
ATOM 1436 O O . THR A 1 188 ? 2.68 -0.202 7.152 1 98.88 188 THR A O 1
ATOM 1439 N N . ALA A 1 189 ? 3.84 -1.571 5.754 1 98.62 189 ALA A N 1
ATOM 1440 C CA . ALA A 1 189 ? 4.734 -2.09 6.785 1 98.62 189 ALA A CA 1
ATOM 1441 C C . ALA A 1 189 ? 6.164 -1.611 6.562 1 98.62 189 ALA A C 1
ATOM 1443 O O . ALA A 1 189 ? 7.113 -2.385 6.707 1 98.62 189 ALA A O 1
ATOM 1444 N N . ASP A 1 190 ? 6.332 -0.33 6.098 1 98.5 190 ASP A N 1
ATOM 1445 C CA . ASP A 1 190 ? 7.664 0.144 5.738 1 98.5 190 ASP A CA 1
ATOM 1446 C C . ASP A 1 190 ? 8.055 1.36 6.57 1 98.5 190 ASP A C 1
ATOM 1448 O O . ASP A 1 190 ? 8.836 2.203 6.121 1 98.5 190 ASP A O 1
ATOM 1452 N N . GLU A 1 191 ? 7.422 1.504 7.793 1 98.69 191 GLU A N 1
ATOM 1453 C CA . GLU A 1 191 ? 7.848 2.6 8.656 1 98.69 191 GLU A CA 1
ATOM 1454 C C . GLU A 1 191 ? 9.344 2.52 8.953 1 98.69 191 GLU A C 1
ATOM 1456 O O . GLU A 1 191 ? 9.867 1.442 9.242 1 98.69 191 GLU A O 1
ATOM 1461 N N . GLN A 1 192 ? 10 3.648 8.836 1 98.5 192 GLN A N 1
ATOM 1462 C CA . GLN A 1 192 ? 11.445 3.699 9.023 1 98.5 192 GLN A CA 1
ATOM 1463 C C . GLN A 1 192 ? 11.914 5.125 9.289 1 98.5 192 GLN A C 1
ATOM 1465 O O . GLN A 1 192 ? 11.156 6.078 9.117 1 98.5 192 GLN A O 1
ATOM 1470 N N . ILE A 1 193 ? 13.102 5.227 9.836 1 98.75 193 ILE A N 1
ATOM 1471 C CA . ILE A 1 193 ? 13.82 6.496 9.867 1 98.75 193 ILE A CA 1
ATOM 1472 C C . ILE A 1 193 ? 14.812 6.559 8.703 1 98.75 193 ILE A C 1
ATOM 1474 O O . ILE A 1 193 ? 15.695 5.707 8.586 1 98.75 193 ILE A O 1
ATOM 1478 N N . LEU A 1 194 ? 14.664 7.469 7.781 1 98.44 194 LEU A N 1
ATOM 1479 C CA . LEU A 1 194 ? 15.523 7.613 6.605 1 98.44 194 LEU A CA 1
ATOM 1480 C C . LEU A 1 194 ? 16.922 8.078 7.004 1 98.44 194 LEU A C 1
ATOM 1482 O O . LEU A 1 194 ? 17.141 8.508 8.141 1 98.44 194 LEU A O 1
ATOM 1486 N N . PRO A 1 195 ? 17.891 8.008 6.145 1 97.25 195 PRO A N 1
ATOM 1487 C CA . PRO A 1 195 ? 19.312 8.18 6.48 1 97.25 195 PRO A CA 1
ATOM 1488 C C . PRO A 1 195 ? 19.609 9.523 7.141 1 97.25 195 PRO A C 1
ATOM 1490 O O . PRO A 1 195 ? 20.5 9.617 7.984 1 97.25 195 PRO A O 1
ATOM 1493 N N . ASN A 1 196 ? 18.812 10.516 6.809 1 98.44 196 ASN A N 1
ATOM 1494 C CA . ASN A 1 196 ? 19.109 11.836 7.348 1 98.44 196 ASN A CA 1
ATOM 1495 C C . ASN A 1 196 ? 18.156 12.227 8.461 1 98.44 196 ASN A C 1
ATOM 1497 O O . ASN A 1 196 ? 18.047 13.406 8.812 1 98.44 196 ASN A O 1
ATOM 1501 N N . GLY A 1 197 ? 17.391 11.234 8.969 1 98.69 197 GLY A N 1
ATOM 1502 C CA . GLY A 1 197 ? 16.703 11.43 10.242 1 98.69 197 GLY A CA 1
ATOM 1503 C C . GLY A 1 197 ? 15.219 11.695 10.094 1 98.69 197 GLY A C 1
ATOM 1504 O O . GLY A 1 197 ? 14.531 11.969 11.078 1 98.69 197 GLY A O 1
ATOM 1505 N N . THR A 1 198 ? 14.703 11.68 8.922 1 98.94 198 THR A N 1
ATOM 1506 C CA . THR A 1 198 ? 13.273 11.875 8.695 1 98.94 198 THR A CA 1
ATOM 1507 C C . THR A 1 198 ? 12.508 10.57 8.891 1 98.94 198 THR A C 1
ATOM 1509 O O . THR A 1 198 ? 12.852 9.547 8.297 1 98.94 198 THR A O 1
ATOM 1512 N N . GLY A 1 199 ? 11.5 10.586 9.805 1 98.94 199 GLY A N 1
ATOM 1513 C CA . GLY A 1 199 ? 10.602 9.453 9.867 1 98.94 199 GLY A CA 1
ATOM 1514 C C . GLY A 1 199 ? 9.75 9.289 8.625 1 98.94 199 GLY A C 1
ATOM 1515 O O . GLY A 1 199 ? 9.344 10.273 8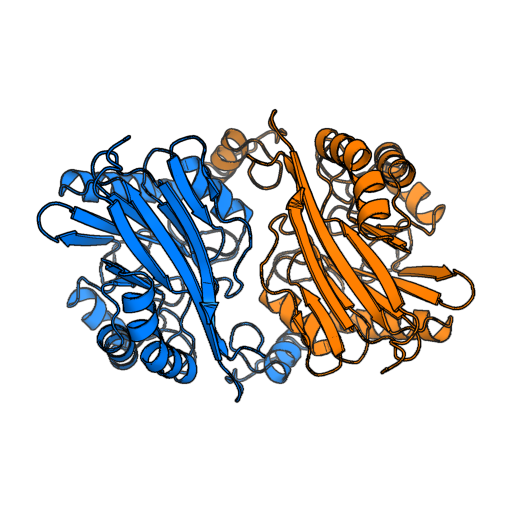.008 1 98.94 199 GLY A O 1
ATOM 1516 N N . TYR A 1 200 ? 9.547 8.047 8.297 1 98.94 200 TYR A N 1
ATOM 1517 C CA . TYR A 1 200 ? 8.828 7.824 7.047 1 98.94 200 TYR A CA 1
ATOM 1518 C C . TYR A 1 200 ? 7.949 6.582 7.137 1 98.94 200 TYR A C 1
ATOM 1520 O O . TYR A 1 200 ? 8.336 5.582 7.742 1 98.94 200 TYR A O 1
ATOM 1528 N N . ILE A 1 201 ? 6.742 6.68 6.488 1 98.94 201 ILE A N 1
ATOM 1529 C CA . ILE A 1 201 ? 5.926 5.527 6.133 1 98.94 201 ILE A CA 1
ATOM 1530 C C . ILE A 1 201 ? 5.086 5.852 4.898 1 98.94 201 ILE A C 1
ATOM 1532 O O . ILE A 1 201 ? 4.59 6.969 4.754 1 98.94 201 ILE A O 1
ATOM 1536 N N . THR A 1 202 ? 4.844 4.848 4.035 1 98.94 202 THR A N 1
ATOM 1537 C CA . THR A 1 202 ? 4.184 5.062 2.75 1 98.94 202 THR A CA 1
ATOM 1538 C C . THR A 1 202 ? 2.701 5.359 2.949 1 98.94 202 THR A C 1
ATOM 1540 O O . THR A 1 202 ? 2.133 6.203 2.25 1 98.94 202 THR A O 1
ATOM 1543 N N . ASP A 1 203 ? 2.055 4.633 3.844 1 98.94 203 ASP A N 1
ATOM 1544 C CA . ASP A 1 203 ? 0.646 4.867 4.145 1 98.94 203 ASP A CA 1
ATOM 1545 C C . ASP A 1 203 ? 0.298 4.395 5.551 1 98.94 203 ASP A C 1
ATOM 1547 O O . ASP A 1 203 ? 0.697 3.303 5.961 1 98.94 203 ASP A O 1
ATOM 1551 N N . ILE A 1 204 ? -0.447 5.234 6.238 1 98.94 204 ILE A N 1
ATOM 1552 C CA . ILE A 1 204 ? -0.692 4.93 7.645 1 98.94 204 ILE A CA 1
ATOM 1553 C C . ILE A 1 204 ? -2.037 4.223 7.793 1 98.94 204 ILE A C 1
ATOM 1555 O O . ILE A 1 204 ? -2.418 3.826 8.898 1 98.94 204 ILE A O 1
ATOM 1559 N N . GLY A 1 205 ? -2.834 4.117 6.688 1 98.75 205 GLY A N 1
ATOM 1560 C CA . GLY A 1 205 ? -4.008 3.26 6.695 1 98.75 205 GLY A CA 1
ATOM 1561 C C . GLY A 1 205 ? -5.305 4.027 6.891 1 98.75 205 GLY A C 1
ATOM 1562 O O . GLY A 1 205 ? -5.457 5.137 6.379 1 98.75 205 GLY A O 1
ATOM 1563 N N . MET A 1 206 ? -6.246 3.363 7.586 1 98.69 206 MET A N 1
ATOM 1564 C CA . MET A 1 206 ? -7.621 3.855 7.625 1 98.69 206 MET A CA 1
ATOM 1565 C C . MET A 1 206 ? -8.227 3.656 9.008 1 98.69 206 MET A C 1
ATOM 1567 O O . MET A 1 206 ? -7.82 2.758 9.75 1 98.69 206 MET A O 1
ATOM 1571 N N . THR A 1 207 ? -9.141 4.477 9.336 1 98.75 207 THR A N 1
ATOM 1572 C CA . THR A 1 207 ? -10.062 4.305 10.453 1 98.75 207 THR A CA 1
ATOM 1573 C C . THR A 1 207 ? -11.492 4.129 9.953 1 98.75 207 THR A C 1
ATOM 1575 O O . THR A 1 207 ? -12.07 5.051 9.375 1 98.75 207 THR A O 1
ATOM 1578 N N . GLY A 1 208 ? -12.062 3.035 10.102 1 98.06 208 GLY A N 1
ATOM 1579 C CA . GLY A 1 208 ? -13.383 2.719 9.57 1 98.06 208 GLY A CA 1
ATOM 1580 C C . GLY A 1 208 ? -13.625 1.228 9.438 1 98.06 208 GLY A C 1
ATOM 1581 O O . GLY A 1 208 ? -12.984 0.423 10.109 1 98.06 208 GLY A O 1
ATOM 1582 N N . PRO A 1 209 ? -14.625 0.819 8.633 1 97 209 PRO A N 1
ATOM 1583 C CA . PRO A 1 209 ? -14.992 -0.594 8.523 1 97 209 PRO A CA 1
ATOM 1584 C C . PRO A 1 209 ? -13.82 -1.48 8.102 1 97 209 PRO A C 1
ATOM 1586 O O . PRO A 1 209 ? -13.148 -1.193 7.109 1 97 209 PRO A O 1
ATOM 1589 N N . TYR A 1 210 ? -13.641 -2.545 8.852 1 96.19 210 TYR A N 1
ATOM 1590 C CA . TYR A 1 210 ? -12.492 -3.418 8.648 1 96.19 210 TYR A CA 1
ATOM 1591 C C . TYR A 1 210 ? -12.711 -4.34 7.457 1 96.19 210 TYR A C 1
ATOM 1593 O O . TYR A 1 210 ? -11.875 -4.406 6.551 1 96.19 210 TYR A O 1
ATOM 1601 N N . TYR A 1 211 ? -13.828 -5.102 7.426 1 96 211 TYR A N 1
ATOM 1602 C CA . TYR A 1 211 ? -14.156 -5.984 6.312 1 96 211 TYR A CA 1
ATOM 1603 C C . TYR A 1 211 ? -14.82 -5.211 5.18 1 96 211 TYR A C 1
ATOM 1605 O O . TYR A 1 211 ? -16.016 -5.344 4.945 1 96 211 TYR A O 1
ATOM 1613 N N . SER A 1 212 ? -14.008 -4.457 4.473 1 97.19 212 SER A N 1
ATOM 1614 C CA . SER A 1 212 ? -14.477 -3.572 3.414 1 97.19 212 SER A CA 1
ATOM 1615 C C . SER A 1 212 ? -13.43 -3.414 2.316 1 97.19 212 SER A C 1
ATOM 1617 O O . SER A 1 212 ? -12.289 -3.857 2.469 1 97.19 212 SER A O 1
ATOM 1619 N N . VAL A 1 213 ? -13.867 -2.945 1.268 1 97.88 213 VAL A N 1
ATOM 1620 C CA . VAL A 1 213 ? -12.953 -2.451 0.244 1 97.88 213 VAL A CA 1
ATOM 1621 C C . VAL A 1 213 ? -12.734 -0.95 0.426 1 97.88 213 VAL A C 1
ATOM 1623 O O . VAL A 1 213 ? -13.469 -0.137 -0.137 1 97.88 213 VAL A O 1
ATOM 1626 N N . LEU A 1 214 ? -11.766 -0.61 1.25 1 96.38 214 LEU A N 1
ATOM 1627 C CA . LEU A 1 214 ? -11.375 0.764 1.548 1 96.38 214 LEU A CA 1
ATOM 1628 C C . LEU A 1 214 ? -12.523 1.524 2.207 1 96.38 214 LEU A C 1
ATOM 1630 O O . LEU A 1 214 ? -12.695 2.721 1.966 1 96.38 214 LEU A O 1
ATOM 1634 N N . GLY A 1 215 ? -13.359 0.874 2.85 1 96.38 215 GLY A N 1
ATOM 1635 C CA . GLY A 1 215 ? -14.484 1.493 3.535 1 96.38 215 GLY A CA 1
ATOM 1636 C C . GLY A 1 215 ? -15.812 1.256 2.84 1 96.38 215 GLY A C 1
ATOM 1637 O O . GLY A 1 215 ? -16.859 1.604 3.373 1 96.38 215 GLY A O 1
ATOM 1638 N N . VAL A 1 216 ? -15.781 0.667 1.696 1 96.31 216 VAL A N 1
ATOM 1639 C CA . VAL A 1 216 ? -16.984 0.423 0.891 1 96.31 216 VAL A CA 1
ATOM 1640 C C . VAL A 1 216 ? -17.406 -1.037 1.028 1 96.31 216 VAL A C 1
ATOM 1642 O O . VAL A 1 216 ? -16.562 -1.931 1.119 1 96.31 216 VAL A O 1
ATOM 1645 N N . THR A 1 217 ? -18.719 -1.264 0.973 1 97.06 217 THR A N 1
ATOM 1646 C CA . THR A 1 217 ? -19.234 -2.625 0.969 1 97.06 217 THR A CA 1
ATOM 1647 C C . THR A 1 217 ? -18.625 -3.436 -0.172 1 97.06 217 THR A C 1
ATOM 1649 O O . THR A 1 217 ? -18.703 -3.027 -1.334 1 97.06 217 THR A O 1
ATOM 1652 N N . PRO A 1 218 ? -18.078 -4.594 0.186 1 97.44 218 PRO A N 1
ATOM 1653 C CA . PRO A 1 218 ? -17.328 -5.352 -0.825 1 97.44 218 PRO A CA 1
ATOM 1654 C C . PRO A 1 218 ? -18.172 -5.691 -2.049 1 97.44 218 PRO A C 1
ATOM 1656 O O . PRO A 1 218 ? -17.719 -5.516 -3.184 1 97.44 218 PRO A O 1
ATOM 1659 N N . GLU A 1 219 ? -19.391 -6.07 -1.87 1 96.69 219 GLU A N 1
ATOM 1660 C CA . GLU A 1 219 ? -20.25 -6.465 -2.977 1 96.69 219 GLU A CA 1
ATOM 1661 C C . GLU A 1 219 ? -20.469 -5.309 -3.953 1 96.69 219 GLU A C 1
ATOM 1663 O O . GLU A 1 219 ? -20.484 -5.512 -5.168 1 96.69 219 GLU A O 1
ATOM 1668 N N . VAL A 1 220 ? -20.609 -4.188 -3.408 1 96.44 220 VAL A N 1
ATOM 1669 C CA . VAL A 1 220 ? -20.859 -2.998 -4.219 1 96.44 220 VAL A CA 1
ATOM 1670 C C . VAL A 1 220 ? -19.594 -2.633 -4.992 1 96.44 220 VAL A C 1
ATOM 1672 O O . VAL A 1 220 ? -19.656 -2.342 -6.191 1 96.44 220 VAL A O 1
ATOM 1675 N N . ALA A 1 221 ? -18.469 -2.6 -4.301 1 96.06 221 ALA A N 1
ATOM 1676 C CA . ALA A 1 221 ? -17.188 -2.285 -4.938 1 96.06 221 ALA A CA 1
ATOM 1677 C C . ALA A 1 221 ? -16.891 -3.258 -6.074 1 96.06 221 ALA A C 1
ATOM 1679 O O . ALA A 1 221 ? -16.469 -2.844 -7.16 1 96.06 221 ALA A O 1
ATOM 1680 N N . ILE A 1 222 ? -17.094 -4.543 -5.855 1 97.06 222 ILE A N 1
ATOM 1681 C CA . ILE A 1 222 ? -16.812 -5.598 -6.824 1 97.06 222 ILE A CA 1
ATOM 1682 C C . ILE A 1 222 ? -17.719 -5.426 -8.047 1 97.06 222 ILE A C 1
ATOM 1684 O O . ILE A 1 222 ? -17.266 -5.574 -9.188 1 97.06 222 ILE A O 1
ATOM 1688 N N . GLN A 1 223 ? -18.969 -5.117 -7.773 1 96.31 223 GLN A N 1
ATOM 1689 C CA . GLN A 1 223 ? -19.891 -4.887 -8.875 1 96.31 223 GLN A CA 1
ATOM 1690 C C . GLN A 1 223 ? -19.406 -3.76 -9.781 1 96.31 223 GLN A C 1
ATOM 1692 O O . GLN A 1 223 ? -19.453 -3.877 -11.008 1 96.31 223 GLN A O 1
ATOM 1697 N N . LYS A 1 224 ? -18.969 -2.721 -9.18 1 95.19 224 LYS A N 1
ATOM 1698 C CA . LYS A 1 224 ? -18.438 -1.591 -9.938 1 95.19 224 LYS A CA 1
ATOM 1699 C C . LYS A 1 224 ? -17.219 -2.004 -10.766 1 95.19 224 LYS A C 1
ATOM 1701 O O . LYS A 1 224 ? -17.141 -1.675 -11.953 1 95.19 224 LYS A O 1
ATOM 1706 N N . MET A 1 225 ? -16.297 -2.762 -10.18 1 93.81 225 MET A N 1
ATOM 1707 C CA . MET A 1 225 ? -15.062 -3.152 -10.836 1 93.81 225 MET A CA 1
ATOM 1708 C C . MET A 1 225 ? -15.32 -4.16 -11.953 1 93.81 225 MET A C 1
ATOM 1710 O O . MET A 1 225 ? -14.648 -4.145 -12.984 1 93.81 225 MET A O 1
ATOM 1714 N N . LYS A 1 226 ? -16.25 -5 -11.711 1 93.12 226 LYS A N 1
ATOM 1715 C CA . LYS A 1 226 ? -16.578 -6.055 -12.664 1 93.12 226 LYS A CA 1
ATOM 1716 C C . LYS A 1 226 ? -17.312 -5.496 -13.875 1 93.12 226 LYS A C 1
ATOM 1718 O O . LYS A 1 226 ? -17.031 -5.887 -15.016 1 93.12 226 LYS A O 1
ATOM 1723 N N . THR A 1 227 ? -18.266 -4.48 -13.648 1 93 227 THR A N 1
ATOM 1724 C CA . THR A 1 227 ? -19.203 -4.125 -14.711 1 93 227 THR A CA 1
ATOM 1725 C C . THR A 1 227 ? -18.906 -2.727 -15.242 1 93 227 THR A C 1
ATOM 1727 O O . THR A 1 227 ? -19.344 -2.371 -16.344 1 93 227 THR A O 1
ATOM 1730 N N . ASN A 1 228 ? -18.234 -2.02 -14.359 1 90.19 228 ASN A N 1
ATOM 1731 C CA . ASN A 1 228 ? -17.984 -0.61 -14.641 1 90.19 228 ASN A CA 1
ATOM 1732 C C . ASN A 1 228 ? -19.281 0.186 -14.727 1 90.19 228 ASN A C 1
ATOM 1734 O O . ASN A 1 228 ? -19.297 1.291 -15.273 1 90.19 228 ASN A O 1
ATOM 1738 N N . LEU A 1 229 ? -20.359 -0.285 -14.242 1 92.38 229 LEU A N 1
ATOM 1739 C CA . LEU A 1 229 ? -21.641 0.411 -14.18 1 92.38 229 LEU A CA 1
ATOM 1740 C C . LEU A 1 229 ? -21.75 1.217 -12.883 1 92.38 229 LEU A C 1
ATOM 1742 O O . LEU A 1 229 ? -21.109 0.885 -11.883 1 92.38 229 LEU A O 1
ATOM 1746 N N . PRO A 1 230 ? -22.453 2.32 -12.961 1 92 230 PRO A N 1
ATOM 1747 C CA . PRO A 1 230 ? -22.609 3.123 -11.742 1 92 230 PRO A CA 1
ATOM 1748 C C . PRO A 1 230 ? -23.25 2.344 -10.602 1 92 230 PRO A C 1
ATOM 1750 O O . PRO A 1 230 ? -24.156 1.545 -10.828 1 92 230 PRO A O 1
ATOM 1753 N N . VAL A 1 231 ? -22.703 2.455 -9.516 1 92.25 231 VAL A N 1
ATOM 1754 C CA . VAL A 1 231 ? -23.234 1.887 -8.281 1 92.25 231 VAL A CA 1
ATOM 1755 C C . VAL A 1 231 ? -23.281 2.957 -7.191 1 92.25 231 VAL A C 1
ATOM 1757 O O . VAL A 1 231 ? -22.594 3.982 -7.297 1 92.25 231 VAL A O 1
ATOM 1760 N N . ARG A 1 232 ? -24.172 2.695 -6.211 1 90.19 232 ARG A N 1
ATOM 1761 C CA . ARG A 1 232 ? -24.156 3.543 -5.023 1 90.19 232 ARG A CA 1
ATOM 1762 C C . ARG A 1 232 ? -23.281 2.934 -3.934 1 90.19 232 ARG A C 1
ATOM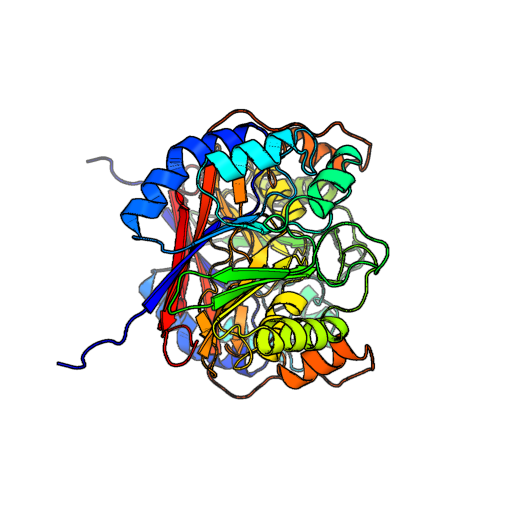 1764 O O . ARG A 1 232 ? -23.625 1.894 -3.367 1 90.19 232 ARG A O 1
ATOM 1771 N N . PHE A 1 233 ? -22.266 3.652 -3.633 1 90.62 233 PHE A N 1
ATOM 1772 C CA . PHE A 1 233 ? -21.344 3.139 -2.623 1 90.62 233 PHE A CA 1
ATOM 1773 C C . PHE A 1 233 ? -21.969 3.215 -1.235 1 90.62 233 PHE A C 1
ATOM 1775 O O . PHE A 1 233 ? -22.641 4.195 -0.904 1 90.62 233 PHE A O 1
ATOM 1782 N N . THR A 1 234 ? -21.828 2.162 -0.525 1 93.44 234 THR A N 1
ATOM 1783 C CA . THR A 1 234 ? -22.281 2.076 0.858 1 93.44 234 THR A CA 1
ATOM 1784 C C . THR A 1 234 ? -21.172 1.59 1.77 1 93.44 234 THR A C 1
ATOM 1786 O O . THR A 1 234 ? -20.188 1.011 1.299 1 93.44 234 THR A O 1
ATOM 1789 N N . ASN A 1 235 ? -21.281 1.89 2.99 1 94.69 235 ASN A N 1
ATOM 1790 C CA . ASN A 1 235 ? -20.375 1.361 4.008 1 94.69 235 ASN A CA 1
ATOM 1791 C C . ASN A 1 235 ? -20.953 0.111 4.668 1 94.69 235 ASN A C 1
ATOM 1793 O O . ASN A 1 235 ? -22.141 0.063 4.996 1 94.69 235 ASN A O 1
ATOM 1797 N N . PRO A 1 236 ? -20.172 -0.88 4.77 1 93.62 236 PRO A N 1
ATOM 1798 C CA . PRO A 1 236 ? -20.703 -2.09 5.406 1 93.62 236 PRO A CA 1
ATOM 1799 C C . PRO A 1 236 ? -20.859 -1.938 6.918 1 93.62 236 PRO A C 1
ATOM 1801 O O . PRO A 1 236 ? -20.156 -1.129 7.539 1 93.62 236 PRO A O 1
ATOM 1804 N N . ASP A 1 237 ? -21.75 -2.834 7.352 1 89.25 237 ASP A N 1
ATOM 1805 C CA . ASP A 1 237 ? -21.859 -2.971 8.805 1 89.25 237 ASP A CA 1
ATOM 1806 C C . ASP A 1 237 ? -20.766 -3.879 9.352 1 89.25 237 ASP A C 1
ATOM 1808 O O . ASP A 1 237 ? -20.156 -4.645 8.602 1 89.25 237 ASP A O 1
ATOM 1812 N N . GLY A 1 238 ? -20.312 -3.689 10.547 1 89.5 238 GLY A N 1
ATOM 1813 C CA . GLY A 1 238 ? -19.312 -4.566 11.133 1 89.5 238 GLY A CA 1
ATOM 1814 C C . GLY A 1 238 ? -18.281 -3.828 11.969 1 89.5 238 GLY A C 1
ATOM 1815 O O . GLY A 1 238 ? -18.438 -2.633 12.227 1 89.5 238 GLY A O 1
ATOM 1816 N N . PRO A 1 239 ? -17.312 -4.625 12.305 1 96.06 239 PRO A N 1
ATOM 1817 C CA . PRO A 1 239 ? -16.297 -4.016 13.172 1 96.06 239 PRO A CA 1
ATOM 1818 C C . PRO A 1 239 ? -15.438 -2.99 12.438 1 96.06 239 PRO A C 1
ATOM 1820 O O . PRO A 1 239 ? -15.242 -3.1 11.219 1 96.06 239 PRO A O 1
ATOM 1823 N N . CYS A 1 240 ? -14.961 -2.014 13.125 1 97.88 240 CYS A N 1
ATOM 1824 C CA . CYS A 1 240 ? -14.062 -0.992 12.609 1 97.88 240 CYS A CA 1
ATOM 1825 C C . CYS A 1 240 ? -12.633 -1.226 13.094 1 97.88 240 CYS A C 1
ATOM 1827 O O . CYS A 1 240 ? -12.406 -2.025 14 1 97.88 240 CYS A O 1
ATOM 1829 N N . THR A 1 241 ? -11.781 -0.632 12.414 1 97.94 241 THR A N 1
ATOM 1830 C CA . THR A 1 241 ? -10.375 -0.58 12.82 1 97.94 241 THR A CA 1
ATOM 1831 C C . THR A 1 241 ? -9.875 0.86 12.828 1 97.94 241 THR A C 1
ATOM 1833 O O . THR A 1 241 ? -10.5 1.749 12.25 1 97.94 241 THR A O 1
ATOM 1836 N N . LEU A 1 242 ? -8.914 1.134 13.633 1 98.75 242 LEU A N 1
ATOM 1837 C CA . LEU A 1 242 ? -8.195 2.402 13.703 1 98.75 242 LEU A CA 1
ATOM 1838 C C . LEU A 1 242 ? -6.699 2.191 13.484 1 98.75 242 LEU A C 1
ATOM 1840 O O . LEU A 1 242 ? -6.039 1.504 14.266 1 98.75 242 LEU A O 1
ATOM 1844 N N . GLU A 1 243 ? -6.203 2.723 12.383 1 98.81 243 GLU A N 1
ATOM 1845 C CA . GLU A 1 243 ? -4.797 2.561 12.016 1 98.81 243 GLU A CA 1
ATOM 1846 C C . GLU A 1 243 ? -4.062 3.896 12.055 1 98.81 243 GLU A C 1
ATOM 1848 O O . GLU A 1 243 ? -4.637 4.941 11.742 1 98.81 243 GLU A O 1
ATOM 1853 N N . GLY A 1 244 ? -2.805 3.859 12.391 1 98.88 244 GLY A N 1
ATOM 1854 C CA . GLY A 1 244 ? -1.979 5.055 12.445 1 98.88 244 GLY A CA 1
ATOM 1855 C C . GLY A 1 244 ? -0.554 4.777 12.883 1 98.88 244 GLY A C 1
ATOM 1856 O O . GLY A 1 244 ? -0.077 3.645 12.781 1 98.88 244 GLY A O 1
ATOM 1857 N N . ILE A 1 245 ? 0.115 5.887 13.242 1 98.94 245 ILE A N 1
ATOM 1858 C CA . ILE A 1 245 ? 1.492 5.766 13.703 1 98.94 245 ILE A CA 1
ATOM 1859 C C . ILE A 1 245 ? 1.714 6.676 14.906 1 98.94 245 ILE A C 1
ATOM 1861 O O . ILE A 1 245 ? 0.968 7.641 15.109 1 98.94 245 ILE A O 1
ATOM 1865 N N . MET A 1 246 ? 2.652 6.332 15.703 1 98.88 246 MET A N 1
ATOM 1866 C CA . MET A 1 246 ? 3.264 7.195 16.703 1 98.88 246 MET A CA 1
ATOM 1867 C C . MET A 1 246 ? 4.695 7.555 16.328 1 98.88 246 MET A C 1
ATOM 1869 O O . MET A 1 246 ? 5.461 6.691 15.891 1 98.88 246 MET A O 1
ATOM 1873 N N . ILE A 1 247 ? 5.039 8.82 16.375 1 98.81 247 ILE A N 1
ATOM 1874 C CA . ILE A 1 247 ? 6.371 9.312 16.047 1 98.81 247 ILE A CA 1
ATOM 1875 C C . ILE A 1 247 ? 6.957 10.055 17.25 1 98.81 247 ILE A C 1
ATOM 1877 O O . ILE A 1 247 ? 6.281 10.883 17.859 1 98.81 247 ILE A O 1
ATOM 1881 N N . GLU A 1 248 ? 8.164 9.727 17.578 1 98.75 248 GLU A N 1
ATOM 1882 C CA . GLU A 1 248 ? 8.938 10.492 18.547 1 98.75 248 GLU A CA 1
ATOM 1883 C C . GLU A 1 248 ? 10 11.344 17.859 1 98.75 248 GLU A C 1
ATOM 1885 O O . GLU A 1 248 ? 10.773 10.844 17.047 1 98.75 248 GLU A O 1
ATOM 1890 N N . ILE A 1 249 ? 10 12.594 18.219 1 98.25 249 ILE A N 1
ATOM 1891 C CA . ILE A 1 249 ? 10.898 13.547 17.578 1 98.25 249 ILE A CA 1
ATOM 1892 C C . ILE A 1 249 ? 11.758 14.234 18.641 1 98.25 249 ILE A C 1
ATOM 1894 O O . ILE A 1 249 ? 11.25 14.703 19.656 1 98.25 249 ILE A O 1
ATOM 1898 N N . ASP A 1 250 ? 13.039 14.289 18.438 1 97.56 250 ASP A N 1
ATOM 1899 C CA . ASP A 1 250 ? 13.945 15.023 19.297 1 97.56 250 ASP A CA 1
ATOM 1900 C C . ASP A 1 250 ? 13.695 16.531 19.203 1 97.56 250 ASP A C 1
ATOM 1902 O O . ASP A 1 250 ? 13.766 17.109 18.109 1 97.56 250 ASP A O 1
ATOM 1906 N N . GLU A 1 251 ? 13.5 17.172 20.297 1 94.12 251 GLU A N 1
ATOM 1907 C CA . GLU A 1 251 ? 13.086 18.562 20.312 1 94.12 251 GLU A CA 1
ATOM 1908 C C . GLU A 1 251 ? 14.219 19.484 19.844 1 94.12 251 GLU A C 1
ATOM 1910 O O . GLU A 1 251 ? 13.969 20.516 19.234 1 94.12 251 GLU A O 1
ATOM 1915 N N . ALA A 1 252 ? 15.383 19.094 20.125 1 93.5 252 ALA A N 1
ATOM 1916 C CA . ALA A 1 252 ? 16.531 19.953 19.828 1 93.5 252 ALA A CA 1
ATOM 1917 C C . ALA A 1 252 ? 16.891 19.875 18.344 1 93.5 252 ALA A C 1
ATOM 1919 O O . ALA A 1 252 ? 17.219 20.891 17.734 1 93.5 252 ALA A O 1
ATOM 1920 N N . THR A 1 253 ? 16.75 18.719 17.766 1 95.31 253 THR A N 1
ATOM 1921 C CA . THR A 1 253 ? 17.25 18.531 16.422 1 95.31 253 THR A CA 1
ATOM 1922 C C . THR A 1 253 ? 16.109 18.484 15.414 1 95.31 253 THR A C 1
ATOM 1924 O O . THR A 1 253 ? 16.312 18.672 14.211 1 95.31 253 THR A O 1
ATOM 1927 N N . GLY A 1 254 ? 14.945 18.141 15.875 1 96.56 254 GLY A N 1
ATOM 1928 C CA . GLY A 1 254 ? 13.805 17.969 14.984 1 96.56 254 GLY A CA 1
ATOM 1929 C C . GLY A 1 254 ? 13.82 16.641 14.242 1 96.56 254 GLY A C 1
ATOM 1930 O O . GLY A 1 254 ? 13.008 16.406 13.344 1 96.56 254 GLY A O 1
ATOM 1931 N N . LYS A 1 255 ? 14.719 15.766 14.633 1 98.19 255 LYS A N 1
ATOM 1932 C CA . LYS A 1 255 ? 14.852 14.477 13.961 1 98.19 255 LYS A CA 1
ATOM 1933 C C . LYS A 1 255 ? 13.984 13.414 14.641 1 98.19 255 LYS A C 1
ATOM 1935 O O . LYS A 1 255 ? 13.797 13.445 15.859 1 98.19 255 LYS A O 1
ATOM 1940 N N . THR A 1 256 ? 13.492 12.516 13.812 1 98.81 256 THR A N 1
ATOM 1941 C CA . THR A 1 256 ? 12.742 11.391 14.359 1 98.81 256 THR A CA 1
ATOM 1942 C C . THR A 1 256 ? 13.68 10.406 15.062 1 98.81 256 THR A C 1
ATOM 1944 O O . THR A 1 256 ? 14.742 10.078 14.539 1 98.81 256 THR A O 1
ATOM 1947 N N . THR A 1 257 ? 13.266 10.008 16.266 1 98.69 257 THR A N 1
ATOM 1948 C CA . THR A 1 257 ? 14.07 9.062 17.016 1 98.69 257 THR A CA 1
ATOM 1949 C C . THR A 1 257 ? 13.391 7.695 17.062 1 98.69 257 THR A C 1
ATOM 1951 O O . THR A 1 257 ? 14.047 6.684 17.328 1 98.69 257 THR A O 1
ATOM 1954 N N . HIS A 1 258 ? 12.102 7.719 16.844 1 98.75 258 HIS A N 1
ATOM 1955 C CA . HIS A 1 258 ? 11.328 6.48 16.875 1 98.75 258 HIS A CA 1
ATOM 1956 C C . HIS A 1 258 ? 10.031 6.625 16.078 1 98.75 258 HIS A C 1
ATOM 1958 O O . HIS A 1 258 ? 9.422 7.691 16.078 1 98.75 258 HIS A O 1
ATOM 1964 N N . ILE A 1 259 ? 9.625 5.59 15.414 1 98.88 259 ILE A N 1
ATOM 1965 C CA . ILE A 1 259 ? 8.367 5.539 14.68 1 98.88 259 ILE A CA 1
ATOM 1966 C C . ILE A 1 259 ? 7.797 4.121 14.734 1 98.88 259 ILE A C 1
ATOM 1968 O O . ILE A 1 259 ? 8.531 3.145 14.594 1 98.88 259 ILE A O 1
ATOM 1972 N N . GLU A 1 260 ? 6.512 4.016 14.977 1 98.75 260 GLU A N 1
ATOM 1973 C CA . GLU A 1 260 ? 5.875 2.703 14.992 1 98.75 260 GLU A CA 1
ATOM 1974 C C . GLU A 1 260 ? 4.426 2.785 14.516 1 98.75 260 GLU A C 1
ATOM 1976 O O . GLU A 1 260 ? 3.752 3.793 14.742 1 98.75 260 GLU A O 1
ATOM 1981 N N . ARG A 1 261 ? 3.996 1.713 13.922 1 98.5 261 ARG A N 1
ATOM 1982 C CA . ARG A 1 261 ? 2.598 1.565 13.531 1 98.5 261 ARG A CA 1
ATOM 1983 C C . ARG A 1 261 ? 1.762 1.033 14.695 1 98.5 261 ARG A C 1
ATOM 1985 O O . ARG A 1 261 ? 2.293 0.404 15.609 1 98.5 261 ARG A O 1
ATOM 1992 N N . PHE A 1 262 ? 0.505 1.322 14.633 1 98.62 262 PHE A N 1
ATOM 1993 C CA . PHE A 1 262 ? -0.446 0.659 15.516 1 98.62 262 PHE A CA 1
ATOM 1994 C C . PHE A 1 262 ? -1.761 0.39 14.797 1 98.62 262 PHE A C 1
ATOM 1996 O O . PHE A 1 262 ? -2.061 1.026 13.781 1 98.62 262 PHE A O 1
ATOM 2003 N N . ARG A 1 263 ? -2.447 -0.59 15.266 1 97.62 263 ARG A N 1
ATOM 2004 C CA . ARG A 1 263 ? -3.793 -0.964 14.844 1 97.62 263 ARG A CA 1
ATOM 2005 C C . ARG A 1 263 ? -4.652 -1.35 16.047 1 97.62 263 ARG A C 1
ATOM 2007 O O . ARG A 1 263 ? -4.227 -2.137 16.891 1 97.62 263 ARG A O 1
ATOM 2014 N N . LYS A 1 264 ? -5.77 -0.716 16.109 1 96.75 264 LYS A N 1
ATOM 2015 C CA . LYS A 1 264 ? -6.703 -0.99 17.203 1 96.75 264 LYS A CA 1
ATOM 2016 C C . LYS A 1 264 ? -8.055 -1.45 16.672 1 96.75 264 LYS A C 1
ATOM 2018 O O . LYS A 1 264 ? -8.477 -1.023 15.594 1 96.75 264 LYS A O 1
ATOM 2023 N N . MET B 1 1 ? -6.309 -33.156 22.734 1 22.77 1 MET B N 1
ATOM 2024 C CA . MET B 1 1 ? -5.148 -32.688 21.969 1 22.77 1 MET B CA 1
ATOM 2025 C C . MET B 1 1 ? -5.52 -32.438 20.516 1 22.77 1 MET B C 1
ATOM 2027 O O . MET B 1 1 ? -5.938 -33.375 19.812 1 22.77 1 MET B O 1
ATOM 2031 N N . VAL B 1 2 ? -6.145 -31.359 20.141 1 33.81 2 VAL B N 1
ATOM 2032 C CA . VAL B 1 2 ? -6.785 -31.234 18.844 1 33.81 2 VAL B CA 1
ATOM 2033 C C . VAL B 1 2 ? -5.805 -31.656 17.734 1 33.81 2 VAL B C 1
ATOM 2035 O O . VAL B 1 2 ? -4.719 -31.078 17.625 1 33.81 2 VAL B O 1
ATOM 2038 N N . MET B 1 3 ? -5.578 -32.75 17.359 1 37.94 3 MET B N 1
ATOM 2039 C CA . MET B 1 3 ? -4.582 -33.219 16.391 1 37.94 3 MET B CA 1
ATOM 2040 C C . MET B 1 3 ? -4.469 -32.25 15.211 1 37.94 3 MET B C 1
ATOM 2042 O O . MET B 1 3 ? -5.449 -32 14.508 1 37.94 3 MET B O 1
ATOM 2046 N N . GLY B 1 4 ? -3.863 -31.172 15.281 1 49.34 4 GLY B N 1
ATOM 2047 C CA . GLY B 1 4 ? -3.787 -30.188 14.219 1 49.34 4 GLY B CA 1
ATOM 2048 C C . GLY B 1 4 ? -3.494 -30.797 12.859 1 49.34 4 GLY B C 1
ATOM 2049 O O . GLY B 1 4 ? -2.553 -31.578 12.719 1 49.34 4 GLY B O 1
ATOM 2050 N N . GLY B 1 5 ? -4.449 -30.906 11.914 1 64.75 5 GLY B N 1
ATOM 2051 C CA . GLY B 1 5 ? -4.395 -31.547 10.609 1 64.75 5 GLY B CA 1
ATOM 2052 C C . GLY B 1 5 ? -3.135 -31.219 9.836 1 64.75 5 GLY B C 1
ATOM 2053 O O . GLY B 1 5 ? -2.396 -30.297 10.203 1 64.75 5 GLY B O 1
ATOM 2054 N N . GLU B 1 6 ? -2.744 -32.031 8.812 1 87 6 GLU B N 1
ATOM 2055 C CA . GLU B 1 6 ? -1.587 -31.797 7.957 1 87 6 GLU B CA 1
ATOM 2056 C C . GLU B 1 6 ? -1.7 -30.453 7.238 1 87 6 GLU B C 1
ATOM 2058 O O . GLU B 1 6 ? -2.801 -30.016 6.906 1 87 6 GLU B O 1
ATOM 2063 N N . LYS B 1 7 ? -0.696 -29.656 7.273 1 94.5 7 LYS B N 1
ATOM 2064 C CA . LYS B 1 7 ? -0.664 -28.312 6.676 1 94.5 7 LYS B CA 1
ATOM 2065 C C . LYS B 1 7 ? 0.362 -28.25 5.547 1 94.5 7 LYS B C 1
ATOM 2067 O O . LYS B 1 7 ? 1.34 -29 5.543 1 94.5 7 LYS B O 1
ATOM 2072 N N . VAL B 1 8 ? 0.011 -27.484 4.555 1 96.81 8 VAL B N 1
ATOM 2073 C CA . VAL B 1 8 ? 0.967 -27.094 3.531 1 96.81 8 VAL B CA 1
ATOM 2074 C C . VAL B 1 8 ? 1.503 -25.688 3.844 1 96.81 8 VAL B C 1
ATOM 2076 O O . VAL B 1 8 ? 0.734 -24.781 4.16 1 96.81 8 VAL B O 1
ATOM 2079 N N . LYS B 1 9 ? 2.826 -25.562 3.838 1 97.69 9 LYS B N 1
ATOM 2080 C CA . LYS B 1 9 ? 3.459 -24.266 4.086 1 97.69 9 LYS B CA 1
ATOM 2081 C C . LYS B 1 9 ? 4.039 -23.672 2.801 1 97.69 9 LYS B C 1
ATOM 2083 O O . LYS B 1 9 ? 4.855 -24.328 2.135 1 97.69 9 LYS B O 1
ATOM 2088 N N . ILE B 1 10 ? 3.605 -22.438 2.508 1 98.25 10 ILE B N 1
ATOM 2089 C CA . ILE B 1 10 ? 4.023 -21.797 1.271 1 98.25 10 ILE B CA 1
ATOM 2090 C C . ILE B 1 10 ? 4.703 -20.469 1.589 1 98.25 10 ILE B C 1
ATOM 2092 O O . ILE B 1 10 ? 4.191 -19.672 2.389 1 98.25 10 ILE B O 1
ATOM 2096 N N . LEU B 1 11 ? 5.887 -20.234 1.037 1 98.81 11 LEU B N 1
ATOM 2097 C CA . LEU B 1 11 ? 6.523 -18.922 1.034 1 98.81 11 LEU B CA 1
ATOM 2098 C C . LEU B 1 11 ? 6.238 -18.172 -0.269 1 98.81 11 LEU B C 1
ATOM 2100 O O . LEU B 1 11 ? 6.301 -18.766 -1.35 1 98.81 11 LEU B O 1
ATOM 2104 N N . ALA B 1 12 ? 5.855 -16.984 -0.149 1 98.94 12 ALA B N 1
ATOM 2105 C CA . ALA B 1 12 ? 5.762 -16.078 -1.298 1 98.94 12 ALA B CA 1
ATOM 2106 C C . ALA B 1 12 ? 6.684 -14.883 -1.131 1 98.94 12 ALA B C 1
ATOM 2108 O O . ALA B 1 12 ? 6.641 -14.188 -0.109 1 98.94 12 ALA B O 1
ATOM 2109 N N . ILE B 1 13 ? 7.527 -14.664 -2.109 1 98.94 13 ILE B N 1
ATOM 2110 C CA . ILE B 1 13 ? 8.531 -13.609 -2.078 1 98.94 13 ILE B CA 1
ATOM 2111 C C . ILE B 1 13 ? 8.133 -12.492 -3.037 1 98.94 13 ILE B C 1
ATOM 2113 O O . ILE B 1 13 ? 7.777 -12.75 -4.188 1 98.94 13 ILE B O 1
ATOM 2117 N N . GLY B 1 14 ? 8.273 -11.25 -2.527 1 98.81 14 GLY B N 1
ATOM 2118 C CA . GLY B 1 14 ? 7.859 -10.094 -3.307 1 98.81 14 GLY B CA 1
ATOM 2119 C C . GLY B 1 14 ? 8.773 -9.812 -4.484 1 98.81 14 GLY B C 1
ATOM 2120 O O . GLY B 1 14 ? 9.82 -10.438 -4.629 1 98.81 14 GLY B O 1
ATOM 2121 N N . ASP B 1 15 ? 8.453 -8.875 -5.312 1 98.81 15 ASP B N 1
ATOM 2122 C CA . ASP B 1 15 ? 9.125 -8.508 -6.551 1 98.81 15 ASP B CA 1
ATOM 2123 C C . ASP B 1 15 ? 10.641 -8.484 -6.367 1 98.81 15 ASP B C 1
ATOM 2125 O O . ASP B 1 15 ? 11.164 -7.688 -5.59 1 98.81 15 ASP B O 1
ATOM 2129 N N . VAL B 1 16 ? 11.297 -9.344 -7.086 1 98.81 16 VAL B N 1
ATOM 2130 C CA . VAL B 1 16 ? 12.758 -9.312 -7.117 1 98.81 16 VAL B CA 1
ATOM 2131 C C . VAL B 1 16 ? 13.227 -8.258 -8.117 1 98.81 16 VAL B C 1
ATOM 2133 O O . VAL B 1 16 ? 12.859 -8.297 -9.297 1 98.81 16 VAL B O 1
ATOM 2136 N N . VAL B 1 17 ? 14.102 -7.379 -7.621 1 98.12 17 VAL B N 1
ATOM 2137 C CA . VAL B 1 17 ? 14.469 -6.238 -8.453 1 98.12 17 VAL B CA 1
ATOM 2138 C C . VAL B 1 17 ? 15.977 -6.254 -8.719 1 98.12 17 VAL B C 1
ATOM 2140 O O . VAL B 1 17 ? 16.781 -6.191 -7.785 1 98.12 17 VAL B O 1
ATOM 2143 N N . SER B 1 18 ? 16.328 -6.375 -9.977 1 95.44 18 SER B N 1
ATOM 2144 C CA . SER B 1 18 ? 17.703 -6.215 -10.477 1 95.44 18 SER B CA 1
ATOM 2145 C C . SER B 1 18 ? 18.578 -7.375 -10.039 1 95.44 18 SER B C 1
ATOM 2147 O O . SER B 1 18 ? 18.109 -8.312 -9.383 1 95.44 18 SER B O 1
ATOM 2149 N N . ASN B 1 19 ? 19.875 -7.262 -10.438 1 95.94 19 ASN B N 1
ATOM 2150 C CA . ASN B 1 19 ? 20.859 -8.266 -10.07 1 95.94 19 ASN B CA 1
ATOM 2151 C C . ASN B 1 19 ? 21.094 -8.305 -8.562 1 95.94 19 ASN B C 1
ATOM 2153 O O . ASN B 1 19 ? 21.312 -9.367 -7.988 1 95.94 19 ASN B O 1
ATOM 2157 N N . GLN B 1 20 ? 21.016 -7.199 -7.977 1 96.56 20 GLN B N 1
ATOM 2158 C CA . GLN B 1 20 ? 21.203 -7.125 -6.531 1 96.56 20 GLN B CA 1
ATOM 2159 C C . GLN B 1 20 ? 20.109 -7.898 -5.797 1 96.56 20 GLN B C 1
ATOM 2161 O O . GLN B 1 20 ? 20.391 -8.602 -4.824 1 96.56 20 GLN B O 1
ATOM 2166 N N . GLY B 1 21 ? 18.891 -7.75 -6.273 1 97.88 21 GLY B N 1
ATOM 2167 C CA . GLY B 1 21 ? 17.797 -8.516 -5.699 1 97.88 21 GLY B CA 1
ATOM 2168 C C . GLY B 1 21 ? 17.938 -10.008 -5.887 1 97.88 21 GLY B C 1
ATOM 2169 O O . GLY B 1 21 ? 17.688 -10.789 -4.965 1 97.88 21 GLY B O 1
ATOM 2170 N N . CYS B 1 22 ? 18.406 -10.406 -7.086 1 98.38 22 CYS B N 1
ATOM 2171 C CA . CYS B 1 22 ? 18.641 -11.82 -7.367 1 98.38 22 CYS B CA 1
ATOM 2172 C C . CYS B 1 22 ? 19.703 -12.391 -6.438 1 98.38 22 CYS B C 1
ATOM 2174 O O . CYS B 1 22 ? 19.531 -13.477 -5.883 1 98.38 22 CYS B O 1
ATOM 2176 N N . ASP B 1 23 ? 20.75 -11.641 -6.285 1 98.31 23 ASP B N 1
ATOM 2177 C CA . ASP B 1 23 ? 21.844 -12.102 -5.43 1 98.31 23 ASP B CA 1
ATOM 2178 C C . ASP B 1 23 ? 21.406 -12.195 -3.973 1 98.31 23 ASP B C 1
ATOM 2180 O O . ASP B 1 23 ? 21.719 -13.164 -3.281 1 98.31 23 ASP B O 1
ATOM 2184 N N . TYR B 1 24 ? 20.703 -11.211 -3.562 1 98.69 24 TYR B N 1
ATOM 2185 C CA . TYR B 1 24 ? 20.219 -11.203 -2.186 1 98.69 24 TYR B CA 1
ATOM 2186 C C . TYR B 1 24 ? 19.25 -12.352 -1.948 1 98.69 24 TYR B C 1
ATOM 2188 O O . TYR B 1 24 ? 19.266 -12.984 -0.887 1 98.69 24 TYR B O 1
ATOM 2196 N N . LEU B 1 25 ? 18.375 -12.594 -2.898 1 98.81 25 LEU B N 1
ATOM 2197 C CA . LEU B 1 25 ? 17.469 -13.734 -2.84 1 98.81 25 LEU B CA 1
ATOM 2198 C C . LEU B 1 25 ? 18.25 -15.039 -2.666 1 98.81 25 LEU B C 1
ATOM 2200 O O . LEU B 1 25 ? 17.922 -15.852 -1.8 1 98.81 25 LEU B O 1
ATOM 2204 N N . ARG B 1 26 ? 19.203 -15.219 -3.473 1 98.62 26 ARG B N 1
ATOM 2205 C CA . ARG B 1 26 ? 20.016 -16.438 -3.455 1 98.62 26 ARG B CA 1
ATOM 2206 C C . ARG B 1 26 ? 20.641 -16.656 -2.08 1 98.62 26 ARG B C 1
ATOM 2208 O O . ARG B 1 26 ? 20.703 -17.797 -1.6 1 98.62 26 ARG B O 1
ATOM 2215 N N . ASP B 1 27 ? 21.078 -15.609 -1.472 1 98.5 27 ASP B N 1
ATOM 2216 C CA . ASP B 1 27 ? 21.797 -15.695 -0.203 1 98.5 27 ASP B CA 1
ATOM 2217 C C . ASP B 1 27 ? 20.828 -15.969 0.952 1 98.5 27 ASP B C 1
ATOM 2219 O O . ASP B 1 27 ? 21.25 -16.469 2.002 1 98.5 27 ASP B O 1
ATOM 2223 N N . ASN B 1 28 ? 19.547 -15.68 0.8 1 98.69 28 ASN B N 1
ATOM 2224 C CA . ASN B 1 28 ? 18.672 -15.664 1.968 1 9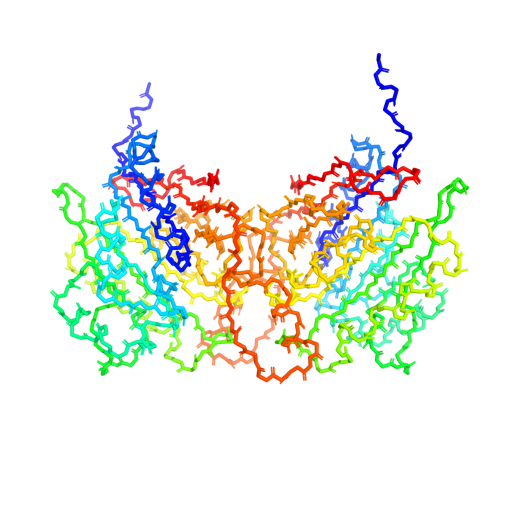8.69 28 ASN B CA 1
ATOM 2225 C C . ASN B 1 28 ? 17.547 -16.688 1.834 1 98.69 28 ASN B C 1
ATOM 2227 O O . ASN B 1 28 ? 17.047 -17.203 2.836 1 98.69 28 ASN B O 1
ATOM 2231 N N . LEU B 1 29 ? 17.109 -17.031 0.648 1 98.69 29 LEU B N 1
ATOM 2232 C CA . LEU B 1 29 ? 15.922 -17.844 0.444 1 98.69 29 LEU B CA 1
ATOM 2233 C C . LEU B 1 29 ? 16.125 -19.25 1.003 1 98.69 29 LEU B C 1
ATOM 2235 O O . LEU B 1 29 ? 15.234 -19.797 1.659 1 98.69 29 LEU B O 1
ATOM 2239 N N . PRO B 1 30 ? 17.312 -19.875 0.769 1 98.31 30 PRO B N 1
ATOM 2240 C CA . PRO B 1 30 ? 17.5 -21.203 1.352 1 98.31 30 PRO B CA 1
ATOM 2241 C C . PRO B 1 30 ? 17.359 -21.219 2.871 1 98.31 30 PRO B C 1
ATOM 2243 O O . PRO B 1 30 ? 16.766 -22.141 3.434 1 98.31 30 PRO B O 1
ATOM 2246 N N . LYS B 1 31 ? 17.891 -20.203 3.482 1 98 31 LYS B N 1
ATOM 2247 C CA . LYS B 1 31 ? 17.766 -20.094 4.934 1 98 31 LYS B CA 1
ATOM 2248 C C . LYS B 1 31 ? 16.297 -19.922 5.348 1 98 31 LYS B C 1
ATOM 2250 O O . LYS B 1 31 ? 15.852 -20.547 6.316 1 98 31 LYS B O 1
ATOM 2255 N N . LEU B 1 32 ? 15.602 -19.078 4.652 1 98.12 32 LEU B N 1
ATOM 2256 C CA . LEU B 1 32 ? 14.188 -18.844 4.934 1 98.12 32 LEU B CA 1
ATOM 2257 C C . LEU B 1 32 ? 13.375 -20.125 4.758 1 98.12 32 LEU B C 1
ATOM 2259 O O . LEU B 1 32 ? 12.469 -20.391 5.547 1 98.12 32 LEU B O 1
ATOM 2263 N N . LYS B 1 33 ? 13.641 -20.875 3.729 1 97.75 33 LYS B N 1
ATOM 2264 C CA . LYS B 1 33 ? 12.969 -22.141 3.455 1 97.75 33 LYS B CA 1
ATOM 2265 C C . LYS B 1 33 ? 13.125 -23.109 4.621 1 97.75 33 LYS B C 1
ATOM 2267 O O . LYS B 1 33 ? 12.164 -23.766 5.031 1 97.75 33 LYS B O 1
ATOM 2272 N N . ARG B 1 34 ? 14.312 -23.172 5.137 1 97.75 34 ARG B N 1
ATOM 2273 C CA . ARG B 1 34 ? 14.586 -24.047 6.27 1 97.75 34 ARG B CA 1
ATOM 2274 C C . ARG B 1 34 ? 13.898 -23.547 7.535 1 97.75 34 ARG B C 1
ATOM 2276 O O . ARG B 1 34 ? 13.281 -24.312 8.266 1 97.75 34 ARG B O 1
ATOM 2283 N N . GLU B 1 35 ? 14.055 -22.234 7.746 1 97.81 35 GLU B N 1
ATOM 2284 C CA . GLU B 1 35 ? 13.484 -21.625 8.945 1 97.81 35 GLU B CA 1
ATOM 2285 C C . GLU B 1 35 ? 11.984 -21.859 9.031 1 97.81 35 GLU B C 1
ATOM 2287 O O . GLU B 1 35 ? 11.461 -22.172 10.102 1 97.81 35 GLU B O 1
ATOM 2292 N N . TYR B 1 36 ? 11.305 -21.812 7.898 1 97.62 36 TYR B N 1
ATOM 2293 C CA . TYR B 1 36 ? 9.852 -21.922 7.895 1 97.62 36 TYR B CA 1
ATOM 2294 C C . TYR B 1 36 ? 9.414 -23.344 7.559 1 97.62 36 TYR B C 1
ATOM 2296 O O . TYR B 1 36 ? 8.227 -23.672 7.59 1 97.62 36 TYR B O 1
ATOM 2304 N N . GLN B 1 37 ? 10.422 -24.172 7.188 1 97.5 37 GLN B N 1
ATOM 2305 C CA . GLN B 1 37 ? 10.109 -25.516 6.723 1 97.5 37 GLN B CA 1
ATOM 2306 C C . GLN B 1 37 ? 9.07 -25.484 5.602 1 97.5 37 GLN B C 1
ATOM 2308 O O . GLN B 1 37 ? 8.055 -26.188 5.66 1 97.5 37 GLN B O 1
ATOM 2313 N N . ALA B 1 38 ? 9.328 -24.641 4.645 1 97.25 38 ALA B N 1
ATOM 2314 C CA . ALA B 1 38 ? 8.383 -24.391 3.559 1 97.25 38 ALA B CA 1
ATOM 2315 C C . ALA B 1 38 ? 8.305 -25.578 2.604 1 97.25 38 ALA B C 1
ATOM 2317 O O . ALA B 1 38 ? 9.32 -26.188 2.281 1 97.25 38 ALA B O 1
ATOM 2318 N N . ASP B 1 39 ? 7.086 -25.906 2.199 1 96.69 39 ASP B N 1
ATOM 2319 C CA . ASP B 1 39 ? 6.863 -26.953 1.206 1 96.69 39 ASP B CA 1
ATOM 2320 C C . ASP B 1 39 ? 7.043 -26.422 -0.21 1 96.69 39 ASP B C 1
ATOM 2322 O O . ASP B 1 39 ? 7.543 -27.125 -1.09 1 96.69 39 ASP B O 1
ATOM 2326 N N . PHE B 1 40 ? 6.59 -25.188 -0.449 1 97.19 40 PHE B N 1
ATOM 2327 C CA . PHE B 1 40 ? 6.668 -24.562 -1.759 1 97.19 40 PHE B CA 1
ATOM 2328 C C . PHE B 1 40 ? 7.082 -23.094 -1.63 1 97.19 40 PHE B C 1
ATOM 2330 O O . PHE B 1 40 ? 6.801 -22.453 -0.616 1 97.19 40 PHE B O 1
ATOM 2337 N N . VAL B 1 41 ? 7.75 -22.609 -2.668 1 98.69 41 VAL B N 1
ATOM 2338 C CA . VAL B 1 41 ? 8.203 -21.219 -2.705 1 98.69 41 VAL B CA 1
ATOM 2339 C C . VAL B 1 41 ? 7.773 -20.578 -4.02 1 98.69 41 VAL B C 1
ATOM 2341 O O . VAL B 1 41 ? 8.094 -21.078 -5.102 1 98.69 41 VAL B O 1
ATOM 2344 N N . ILE B 1 42 ? 7.027 -19.5 -3.91 1 98.94 42 ILE B N 1
ATOM 2345 C CA . ILE B 1 42 ? 6.633 -18.672 -5.039 1 98.94 42 ILE B CA 1
ATOM 2346 C C . ILE B 1 42 ? 7.434 -17.359 -5.027 1 98.94 42 ILE B C 1
ATOM 2348 O O . ILE B 1 42 ? 7.559 -16.719 -3.986 1 98.94 42 ILE B O 1
ATOM 2352 N N . VAL B 1 43 ? 8.008 -16.969 -6.137 1 98.94 43 VAL B N 1
ATOM 2353 C CA . VAL B 1 43 ? 8.781 -15.734 -6.219 1 98.94 43 VAL B CA 1
ATOM 2354 C C . VAL B 1 43 ? 8.297 -14.906 -7.406 1 98.94 43 VAL B C 1
ATOM 2356 O O . VAL B 1 43 ? 8.219 -15.406 -8.531 1 98.94 43 VAL B O 1
ATOM 2359 N N . ASN B 1 44 ? 7.969 -13.656 -7.152 1 98.94 44 ASN B N 1
ATOM 2360 C CA . ASN B 1 44 ? 7.695 -12.773 -8.281 1 98.94 44 ASN B CA 1
ATOM 2361 C C . ASN B 1 44 ? 8.984 -12.25 -8.914 1 98.94 44 ASN B C 1
ATOM 2363 O O . ASN B 1 44 ? 9.797 -11.625 -8.234 1 98.94 44 ASN B O 1
ATOM 2367 N N . GLY B 1 45 ? 9.164 -12.477 -10.195 1 98.88 45 GLY B N 1
ATOM 2368 C CA . GLY B 1 45 ? 10.445 -12.18 -10.805 1 98.88 45 GLY B CA 1
ATOM 2369 C C . GLY B 1 45 ? 10.367 -11.164 -11.922 1 98.88 45 GLY B C 1
ATOM 2370 O O . GLY B 1 45 ? 11.312 -10.992 -12.688 1 98.88 45 GLY B O 1
ATOM 2371 N N . GLU B 1 46 ? 9.289 -10.398 -12.055 1 97.62 46 GLU B N 1
ATOM 2372 C CA . GLU B 1 46 ? 9.008 -9.641 -13.273 1 97.62 46 GLU B CA 1
ATOM 2373 C C . GLU B 1 46 ? 9.922 -8.43 -13.391 1 97.62 46 GLU B C 1
ATOM 2375 O O . GLU B 1 46 ? 9.891 -7.707 -14.391 1 97.62 46 GLU B O 1
ATOM 2380 N N . ASN B 1 47 ? 10.805 -8.148 -12.391 1 98.06 47 ASN B N 1
ATOM 2381 C CA . ASN B 1 47 ? 11.75 -7.039 -12.414 1 98.06 47 ASN B CA 1
ATOM 2382 C C . ASN B 1 47 ? 13.188 -7.52 -12.219 1 98.06 47 ASN B C 1
ATOM 2384 O O . ASN B 1 47 ? 14.062 -6.73 -11.867 1 98.06 47 ASN B O 1
ATOM 2388 N N . SER B 1 48 ? 13.469 -8.742 -12.398 1 98.19 48 SER B N 1
ATOM 2389 C CA . SER B 1 48 ? 14.711 -9.367 -11.961 1 98.19 48 SER B CA 1
ATOM 2390 C C . SER B 1 48 ? 15.852 -9.07 -12.93 1 98.19 48 SER B C 1
ATOM 2392 O O . SER B 1 48 ? 17.016 -9.281 -12.602 1 98.19 48 SER B O 1
ATOM 2394 N N . ALA B 1 49 ? 15.484 -8.648 -14.188 1 96 49 ALA B N 1
ATOM 2395 C CA . ALA B 1 49 ? 16.531 -8.281 -15.141 1 96 49 ALA B CA 1
ATOM 2396 C C . ALA B 1 49 ? 17.016 -6.855 -14.898 1 96 49 ALA B C 1
ATOM 2398 O O . ALA B 1 49 ? 16.297 -6.035 -14.312 1 96 49 ALA B O 1
ATOM 2399 N N . VAL B 1 50 ? 18.234 -6.613 -15.305 1 89.62 50 VAL B N 1
ATOM 2400 C CA . VAL B 1 50 ? 18.734 -5.242 -15.266 1 89.62 50 VAL B CA 1
ATOM 2401 C C . VAL B 1 50 ? 17.859 -4.352 -16.141 1 89.62 50 VAL B C 1
ATOM 2403 O O . VAL B 1 50 ? 17.625 -4.656 -17.312 1 89.62 50 VAL B O 1
ATOM 2406 N N . GLY B 1 51 ? 17.391 -3.295 -15.633 1 84.81 51 GLY B N 1
ATOM 2407 C CA . GLY B 1 51 ? 16.484 -2.424 -16.375 1 84.81 51 GLY B CA 1
ATOM 2408 C C . GLY B 1 51 ? 15.07 -2.947 -16.453 1 84.81 51 GLY B C 1
ATOM 2409 O O . GLY B 1 51 ? 14.367 -2.727 -17.438 1 84.81 51 GLY B O 1
ATOM 2410 N N . ASN B 1 52 ? 14.594 -3.846 -15.594 1 89.75 52 ASN B N 1
ATOM 2411 C CA . ASN B 1 52 ? 13.25 -4.395 -15.438 1 89.75 52 ASN B CA 1
ATOM 2412 C C . ASN B 1 52 ? 13 -5.555 -16.391 1 89.75 52 ASN B C 1
ATOM 2414 O O . ASN B 1 52 ? 13.906 -5.969 -17.125 1 89.75 52 ASN B O 1
ATOM 2418 N N . GLY B 1 53 ? 11.836 -6.137 -16.188 1 96.19 53 GLY B N 1
ATOM 2419 C CA . GLY B 1 53 ? 11.539 -7.348 -16.938 1 96.19 53 GLY B CA 1
ATOM 2420 C C . GLY B 1 53 ? 12.258 -8.57 -16.391 1 96.19 53 GLY B C 1
ATOM 2421 O O . GLY B 1 53 ? 12.734 -8.562 -15.258 1 96.19 53 GLY B O 1
ATOM 2422 N N . ILE B 1 54 ? 12.227 -9.609 -17.172 1 98.31 54 ILE B N 1
ATOM 2423 C CA . ILE B 1 54 ? 12.852 -10.875 -16.797 1 98.31 54 ILE B CA 1
ATOM 2424 C C . ILE B 1 54 ? 13.469 -11.523 -18.031 1 98.31 54 ILE B C 1
ATOM 2426 O O . ILE B 1 54 ? 12.883 -11.484 -19.125 1 98.31 54 ILE B O 1
ATOM 2430 N N . THR B 1 55 ? 14.633 -12.07 -17.906 1 98.06 55 THR B N 1
ATOM 2431 C CA . THR B 1 55 ? 15.32 -12.852 -18.922 1 98.06 55 THR B CA 1
ATOM 2432 C C . THR B 1 55 ? 15.438 -14.312 -18.5 1 98.06 55 THR B C 1
ATOM 2434 O O . THR B 1 55 ? 15.266 -14.641 -17.328 1 98.06 55 THR B O 1
ATOM 2437 N N . PRO B 1 56 ? 15.703 -15.211 -19.5 1 98.25 56 PRO B N 1
ATOM 2438 C CA . PRO B 1 56 ? 15.953 -16.594 -19.094 1 98.25 56 PRO B CA 1
ATOM 2439 C C . PRO B 1 56 ? 17.047 -16.719 -18.031 1 98.25 56 PRO B C 1
ATOM 2441 O O . PRO B 1 56 ? 16.953 -17.531 -17.125 1 98.25 56 PRO B O 1
ATOM 2444 N N . LYS B 1 57 ? 18.031 -15.867 -18.172 1 97.75 57 LYS B N 1
ATOM 2445 C CA . LYS B 1 57 ? 19.156 -15.891 -17.219 1 97.75 57 LYS B CA 1
ATOM 2446 C C . LYS B 1 57 ? 18.688 -15.523 -15.82 1 97.75 57 LYS B C 1
ATOM 2448 O O . LYS B 1 57 ? 19 -16.219 -14.852 1 97.75 57 LYS B O 1
ATOM 2453 N N . SER B 1 58 ? 17.984 -14.43 -15.664 1 98.31 58 SER B N 1
ATOM 2454 C CA . SER B 1 58 ? 17.531 -14.023 -14.344 1 98.31 58 SER B CA 1
ATOM 2455 C C . SER B 1 58 ? 16.5 -15 -13.789 1 98.31 58 SER B C 1
ATOM 2457 O O . SER B 1 58 ? 16.453 -15.242 -12.578 1 98.31 58 SER B O 1
ATOM 2459 N N . ALA B 1 59 ? 15.672 -15.578 -14.641 1 98.62 59 ALA B N 1
ATOM 2460 C CA . ALA B 1 59 ? 14.734 -16.609 -14.211 1 98.62 59 ALA B CA 1
ATOM 2461 C C . ALA B 1 59 ? 15.477 -17.812 -13.625 1 98.62 59 ALA B C 1
ATOM 2463 O O . ALA B 1 59 ? 15.117 -18.312 -12.562 1 98.62 59 ALA B O 1
ATOM 2464 N N . GLN B 1 60 ? 16.484 -18.219 -14.359 1 98.44 60 GLN B N 1
ATOM 2465 C CA . GLN B 1 60 ? 17.281 -19.344 -13.883 1 98.44 60 GLN B CA 1
ATOM 2466 C C . GLN B 1 60 ? 17.938 -19.031 -12.547 1 98.44 60 GLN B C 1
ATOM 2468 O O . GLN B 1 60 ? 18.031 -19.906 -11.68 1 98.44 60 GLN B O 1
ATOM 2473 N N . HIS B 1 61 ? 18.375 -17.797 -12.43 1 98.62 61 HIS B N 1
ATOM 2474 C CA . HIS B 1 61 ? 18.938 -17.359 -11.156 1 98.62 61 HIS B CA 1
ATOM 2475 C C . HIS B 1 61 ? 17.938 -17.516 -10.023 1 98.62 61 HIS B C 1
ATOM 2477 O O . HIS B 1 61 ? 18.281 -18.016 -8.953 1 98.62 61 HIS B O 1
ATOM 2483 N N . ILE B 1 62 ? 16.703 -17.172 -10.188 1 98.81 62 ILE B N 1
ATOM 2484 C CA . ILE B 1 62 ? 15.641 -17.266 -9.188 1 98.81 62 ILE B CA 1
ATOM 2485 C C . ILE B 1 62 ? 15.328 -18.719 -8.891 1 98.81 62 ILE B C 1
ATOM 2487 O O . ILE B 1 62 ? 15.219 -19.109 -7.727 1 98.81 62 ILE B O 1
ATOM 2491 N N . PHE B 1 63 ? 15.281 -19.578 -9.914 1 98.69 63 PHE B N 1
ATOM 2492 C CA . PHE B 1 63 ? 15.008 -21 -9.711 1 98.69 63 PHE B CA 1
ATOM 2493 C C . PHE B 1 63 ? 16.125 -21.656 -8.898 1 98.69 63 PHE B C 1
ATOM 2495 O O . PHE B 1 63 ? 15.844 -22.391 -7.945 1 98.69 63 PHE B O 1
ATOM 2502 N N . THR B 1 64 ? 17.344 -21.312 -9.258 1 98.5 64 THR B N 1
ATOM 2503 C CA . THR B 1 64 ? 18.484 -21.953 -8.586 1 98.5 64 THR B CA 1
ATOM 2504 C C . THR B 1 64 ? 18.594 -21.453 -7.148 1 98.5 64 THR B C 1
ATOM 2506 O O . THR B 1 64 ? 19.281 -22.078 -6.328 1 98.5 64 THR B O 1
ATOM 2509 N N . SER B 1 65 ? 17.984 -20.297 -6.887 1 98.69 65 SER B N 1
ATOM 2510 C CA . SER B 1 65 ? 17.969 -19.781 -5.523 1 98.69 65 SER B CA 1
ATOM 2511 C C . SER B 1 65 ? 17 -20.547 -4.641 1 98.69 65 SER B C 1
ATOM 2513 O O . SER B 1 65 ? 17.031 -20.422 -3.416 1 98.69 65 SER B O 1
ATOM 2515 N N . GLY B 1 66 ? 16.094 -21.297 -5.23 1 98.38 66 GLY B N 1
ATOM 2516 C CA . GLY B 1 66 ? 15.219 -22.141 -4.426 1 98.38 66 GLY B CA 1
ATOM 2517 C C . GLY B 1 66 ? 13.75 -21.938 -4.742 1 98.38 66 GLY B C 1
ATOM 2518 O O . GLY B 1 66 ? 12.891 -22.516 -4.082 1 98.38 66 GLY B O 1
ATOM 2519 N N . ALA B 1 67 ? 13.383 -21.188 -5.738 1 98.81 67 ALA B N 1
ATOM 2520 C CA . ALA B 1 67 ? 11.992 -20.969 -6.117 1 98.81 67 ALA B CA 1
ATOM 2521 C C . ALA B 1 67 ? 11.414 -22.219 -6.793 1 98.81 67 ALA B C 1
ATOM 2523 O O . ALA B 1 67 ? 12.086 -22.859 -7.602 1 98.81 67 ALA B O 1
ATOM 2524 N N . ASP B 1 68 ? 10.211 -22.547 -6.422 1 98.5 68 ASP B N 1
ATOM 2525 C CA . ASP B 1 68 ? 9.492 -23.609 -7.121 1 98.5 68 ASP B CA 1
ATOM 2526 C C . ASP B 1 68 ? 8.711 -23.047 -8.312 1 98.5 68 ASP B C 1
ATOM 2528 O O . ASP B 1 68 ? 8.57 -23.719 -9.336 1 98.5 68 ASP B O 1
ATOM 2532 N N . VAL B 1 69 ? 8.188 -21.875 -8.195 1 98.88 69 VAL B N 1
ATOM 2533 C CA . VAL B 1 69 ? 7.414 -21.203 -9.227 1 98.88 69 VAL B CA 1
ATOM 2534 C C . VAL B 1 69 ? 7.809 -19.719 -9.289 1 98.88 69 VAL B C 1
ATOM 2536 O O . VAL B 1 69 ? 8.008 -19.078 -8.25 1 98.88 69 VAL B O 1
ATOM 2539 N N . ILE B 1 70 ? 7.961 -19.203 -10.453 1 98.94 70 ILE B N 1
ATOM 2540 C CA . ILE B 1 70 ? 8.125 -17.781 -10.68 1 98.94 70 ILE B CA 1
ATOM 2541 C C . ILE B 1 70 ? 6.824 -17.188 -11.227 1 98.94 70 ILE B C 1
ATOM 2543 O O . ILE B 1 70 ? 6.273 -17.688 -12.211 1 98.94 70 ILE B O 1
ATOM 2547 N N . THR B 1 71 ? 6.246 -16.234 -10.555 1 98.94 71 THR B N 1
ATOM 2548 C CA . THR B 1 71 ? 5.156 -15.43 -11.102 1 98.94 71 THR B CA 1
ATOM 2549 C C . THR B 1 71 ? 5.688 -14.117 -11.672 1 98.94 71 THR B C 1
ATOM 2551 O O . THR B 1 71 ? 6.801 -13.695 -11.344 1 98.94 71 THR B O 1
ATOM 2554 N N . LEU B 1 72 ? 4.902 -13.531 -12.516 1 98.75 72 LEU B N 1
ATOM 2555 C CA . LEU B 1 72 ? 5.32 -12.289 -13.164 1 98.75 72 LEU B CA 1
ATOM 2556 C C . LEU B 1 72 ? 4.258 -11.203 -13 1 98.75 72 LEU B C 1
ATOM 2558 O O . LEU B 1 72 ? 3.707 -11.031 -11.914 1 98.75 72 LEU B O 1
ATOM 2562 N N . GLY B 1 73 ? 4.125 -10.281 -13.953 1 98.06 73 GLY B N 1
ATOM 2563 C CA . GLY B 1 73 ? 3.225 -9.141 -13.906 1 98.06 73 GLY B CA 1
ATOM 2564 C C . GLY B 1 73 ? 3.213 -8.336 -15.195 1 98.06 73 GLY B C 1
ATOM 2565 O O . GLY B 1 73 ? 3.25 -8.906 -16.281 1 98.06 73 GLY B O 1
ATOM 2566 N N . ASN B 1 74 ? 3.121 -7.012 -15.031 1 97.38 74 ASN B N 1
ATOM 2567 C CA . ASN B 1 74 ? 2.938 -6.16 -16.203 1 97.38 74 ASN B CA 1
ATOM 2568 C C . ASN B 1 74 ? 4.223 -6.039 -17.016 1 97.38 74 ASN B C 1
ATOM 2570 O O . ASN B 1 74 ? 4.199 -5.59 -18.156 1 97.38 74 ASN B O 1
ATOM 2574 N N . HIS B 1 75 ? 5.336 -6.496 -16.547 1 96.81 75 HIS B N 1
ATOM 2575 C CA . HIS B 1 75 ? 6.602 -6.445 -17.281 1 96.81 75 HIS B CA 1
ATOM 2576 C C . HIS B 1 75 ? 6.973 -7.812 -17.844 1 96.81 75 HIS B C 1
ATOM 2578 O O . HIS B 1 75 ? 8.125 -8.047 -18.203 1 96.81 75 HIS B O 1
ATOM 2584 N N . SER B 1 76 ? 6.027 -8.75 -17.859 1 96.38 76 SER B N 1
ATOM 2585 C CA . SER B 1 76 ? 6.273 -10.141 -18.219 1 96.38 76 SER B CA 1
ATOM 2586 C C . SER B 1 76 ? 6.941 -10.25 -19.594 1 96.38 76 SER B C 1
ATOM 2588 O O . SER B 1 76 ? 7.789 -11.125 -19.797 1 96.38 76 SER B O 1
ATOM 2590 N N . LEU B 1 77 ? 6.547 -9.344 -20.516 1 94.62 77 LEU B N 1
ATOM 2591 C CA . LEU B 1 77 ? 6.984 -9.5 -21.906 1 94.62 77 LEU B CA 1
ATOM 2592 C C . LEU B 1 77 ? 7.824 -8.305 -22.344 1 94.62 77 LEU B C 1
ATOM 2594 O O . LEU B 1 77 ? 7.93 -8.023 -23.531 1 94.62 77 LEU B O 1
ATOM 2598 N N . ARG B 1 78 ? 8.305 -7.621 -21.312 1 94.25 78 ARG B N 1
ATOM 2599 C CA . ARG B 1 78 ? 9.133 -6.461 -21.609 1 94.25 78 ARG B CA 1
ATOM 2600 C C . ARG B 1 78 ? 10.398 -6.863 -22.359 1 94.25 78 ARG B C 1
ATOM 2602 O O . ARG B 1 78 ? 10.922 -6.086 -23.172 1 94.25 78 ARG B O 1
ATOM 2609 N N . ARG B 1 79 ? 10.977 -8.055 -21.984 1 95.94 79 ARG B N 1
ATOM 2610 C CA . ARG B 1 79 ? 12.148 -8.633 -22.641 1 95.94 79 ARG B CA 1
ATOM 2611 C C . ARG B 1 79 ? 11.734 -9.703 -23.641 1 95.94 79 ARG B C 1
ATOM 2613 O O . ARG B 1 79 ? 11.328 -10.805 -23.25 1 95.94 79 ARG B O 1
ATOM 2620 N N . PRO B 1 80 ? 11.961 -9.406 -24.891 1 93.94 80 PRO B N 1
ATOM 2621 C CA . PRO B 1 80 ? 11.469 -10.336 -25.906 1 93.94 80 PRO B CA 1
ATOM 2622 C C . PRO B 1 80 ? 12.094 -11.727 -25.781 1 93.94 80 PRO B C 1
ATOM 2624 O O . PRO B 1 80 ? 11.469 -12.727 -26.141 1 93.94 80 PRO B O 1
ATOM 2627 N N . GLU B 1 81 ? 13.25 -11.766 -25.25 1 95.06 81 GLU B N 1
ATOM 2628 C CA . GLU B 1 81 ? 13.977 -13.031 -25.203 1 95.06 81 GLU B CA 1
ATOM 2629 C C . GLU B 1 81 ? 13.32 -14.016 -24.234 1 95.06 81 GLU B C 1
ATOM 2631 O O . GLU B 1 81 ? 13.648 -15.203 -24.234 1 95.06 81 GLU B O 1
ATOM 2636 N N . ILE B 1 82 ? 12.328 -13.578 -23.469 1 97.06 82 ILE B N 1
ATOM 2637 C CA . ILE B 1 82 ? 11.734 -14.438 -22.453 1 97.06 82 ILE B CA 1
ATOM 2638 C C . ILE B 1 82 ? 10.641 -15.305 -23.078 1 97.06 82 ILE B C 1
ATOM 2640 O O . ILE B 1 82 ? 10.195 -16.281 -22.469 1 97.06 82 ILE B O 1
ATOM 2644 N N . ALA B 1 83 ? 10.133 -14.977 -24.234 1 96.88 83 ALA B N 1
ATOM 2645 C CA . ALA B 1 83 ? 8.938 -15.555 -24.844 1 96.88 83 ALA B CA 1
ATOM 2646 C C . ALA B 1 83 ? 9.062 -17.078 -24.953 1 96.88 83 ALA B C 1
ATOM 2648 O O . ALA B 1 83 ? 8.203 -17.812 -24.453 1 96.88 83 ALA B O 1
ATOM 2649 N N . ASP B 1 84 ? 10.125 -17.562 -25.562 1 97.12 84 ASP B N 1
ATOM 2650 C CA . ASP B 1 84 ? 10.336 -19 -25.75 1 97.12 84 ASP B CA 1
ATOM 2651 C C . ASP B 1 84 ? 10.453 -19.703 -24.391 1 97.12 84 ASP B C 1
ATOM 2653 O O . ASP B 1 84 ? 9.953 -20.812 -24.234 1 97.12 84 ASP B O 1
ATOM 2657 N N . PHE B 1 85 ? 11.133 -19.031 -23.516 1 97.88 85 PHE B N 1
ATOM 2658 C CA . PHE B 1 85 ? 11.344 -19.594 -22.188 1 97.88 85 PHE B CA 1
ATOM 2659 C C . PHE B 1 85 ? 10.008 -19.812 -21.484 1 97.88 85 PHE B C 1
ATOM 2661 O O . PHE B 1 85 ? 9.82 -20.812 -20.781 1 97.88 85 PHE B O 1
ATOM 2668 N N . LEU B 1 86 ? 9.07 -18.906 -21.594 1 98.12 86 LEU B N 1
ATOM 2669 C CA . LEU B 1 86 ? 7.742 -19.016 -21.016 1 98.12 86 LEU B CA 1
ATOM 2670 C C . LEU B 1 86 ? 6.984 -20.203 -21.594 1 98.12 86 LEU B C 1
ATOM 2672 O O . LEU B 1 86 ? 6.25 -20.891 -20.875 1 98.12 86 LEU B O 1
ATOM 2676 N N . ASP B 1 87 ? 7.137 -20.453 -22.844 1 97.62 87 ASP B N 1
ATOM 2677 C CA . ASP B 1 87 ? 6.43 -21.547 -23.5 1 97.62 87 ASP B CA 1
ATOM 2678 C C . ASP B 1 87 ? 7.008 -22.891 -23.109 1 97.62 87 ASP B C 1
ATOM 2680 O O . ASP B 1 87 ? 6.277 -23.891 -23.016 1 97.62 87 ASP B O 1
ATOM 2684 N N . GLU B 1 88 ? 8.289 -22.906 -22.828 1 97.69 88 GLU B N 1
ATOM 2685 C CA . GLU B 1 88 ? 8.992 -24.172 -22.625 1 97.69 88 GLU B CA 1
ATOM 2686 C C . GLU B 1 88 ? 9.016 -24.547 -21.141 1 97.69 88 GLU B C 1
ATOM 2688 O O . GLU B 1 88 ? 9.258 -25.703 -20.797 1 97.69 88 GLU B O 1
ATOM 2693 N N . ASN B 1 89 ? 8.891 -23.578 -20.312 1 98.12 89 ASN B N 1
ATOM 2694 C CA . ASN B 1 89 ? 8.984 -23.812 -18.875 1 98.12 89 ASN B CA 1
ATOM 2695 C C . ASN B 1 89 ? 7.656 -23.531 -18.188 1 98.12 89 ASN B C 1
ATOM 2697 O O . ASN B 1 89 ? 7.242 -22.391 -18.047 1 98.12 89 ASN B O 1
ATOM 2701 N N . GLU B 1 90 ? 7.078 -24.516 -17.656 1 97.69 90 GLU B N 1
ATOM 2702 C CA . GLU B 1 90 ? 5.738 -24.391 -17.094 1 97.69 90 GLU B CA 1
ATOM 2703 C C . GLU B 1 90 ? 5.785 -23.797 -15.695 1 97.69 90 GLU B C 1
ATOM 2705 O O . GLU B 1 90 ? 4.754 -23.406 -15.141 1 97.69 90 GLU B O 1
ATOM 2710 N N . PHE B 1 91 ? 6.996 -23.641 -15.125 1 98.5 91 PHE B N 1
ATOM 2711 C CA . PHE B 1 91 ? 7.094 -23.219 -13.734 1 98.5 91 PHE B CA 1
ATOM 2712 C C . PHE B 1 91 ? 7.344 -21.719 -13.648 1 98.5 91 PHE B C 1
ATOM 2714 O O . PHE B 1 91 ? 7.625 -21.188 -12.57 1 98.5 91 PHE B O 1
ATOM 2721 N N . ILE B 1 92 ? 7.367 -21.047 -14.711 1 98.88 92 ILE B N 1
ATOM 2722 C CA . ILE B 1 92 ? 7.305 -19.594 -14.789 1 98.88 92 ILE B CA 1
ATOM 2723 C C . ILE B 1 92 ? 6.02 -19.172 -15.492 1 98.88 92 ILE B C 1
ATOM 2725 O O . ILE B 1 92 ? 5.758 -19.594 -16.625 1 98.88 92 ILE B O 1
ATOM 2729 N N . ILE B 1 93 ? 5.188 -18.375 -14.758 1 98.81 93 ILE B N 1
ATOM 2730 C CA . ILE B 1 93 ? 3.855 -18.078 -15.273 1 98.81 93 ILE B CA 1
ATOM 2731 C C . ILE B 1 93 ? 3.65 -16.562 -15.352 1 98.81 93 ILE B C 1
ATOM 2733 O O . ILE B 1 93 ? 4.219 -15.82 -14.555 1 98.81 93 ILE B O 1
ATOM 2737 N N . ARG B 1 94 ? 2.889 -16.094 -16.266 1 98.5 94 ARG B N 1
ATOM 2738 C CA . ARG B 1 94 ? 2.496 -14.711 -16.469 1 98.5 94 ARG B CA 1
ATOM 2739 C C . ARG B 1 94 ? 1.008 -14.516 -16.188 1 98.5 94 ARG B C 1
ATOM 2741 O O . ARG B 1 94 ? 0.269 -15.492 -16.031 1 98.5 94 ARG B O 1
ATOM 2748 N N . PRO B 1 95 ? 0.551 -13.305 -16.031 1 98.62 95 PRO B N 1
ATOM 2749 C CA . PRO B 1 95 ? -0.87 -13.117 -15.727 1 98.62 95 PRO B CA 1
ATOM 2750 C C . PRO B 1 95 ? -1.782 -13.836 -16.719 1 98.62 95 PRO B C 1
ATOM 2752 O O . PRO B 1 95 ? -1.579 -13.727 -17.938 1 98.62 95 PRO B O 1
ATOM 2755 N N . CYS B 1 96 ? -2.736 -14.508 -16.156 1 98.31 96 CYS B N 1
ATOM 2756 C CA . CYS B 1 96 ? -3.59 -15.352 -16.984 1 98.31 96 CYS B CA 1
ATOM 2757 C C . CYS B 1 96 ? -4.535 -14.508 -17.828 1 98.31 96 CYS B C 1
ATOM 2759 O O . CYS B 1 96 ? -5.129 -15.008 -18.781 1 98.31 96 CYS B O 1
ATOM 2761 N N . ASN B 1 97 ? -4.715 -13.234 -17.469 1 98 97 ASN B N 1
ATOM 2762 C CA . ASN B 1 97 ? -5.664 -12.391 -18.188 1 98 97 ASN B CA 1
ATOM 2763 C C . ASN B 1 97 ? -4.969 -11.57 -19.281 1 98 97 ASN B C 1
ATOM 2765 O O . ASN B 1 97 ? -5.508 -10.562 -19.734 1 98 97 ASN B O 1
ATOM 2769 N N . TYR B 1 98 ? -3.75 -11.93 -19.672 1 95.62 98 TYR B N 1
ATOM 2770 C CA . TYR B 1 98 ? -3.156 -11.461 -20.922 1 95.62 98 TYR B CA 1
ATOM 2771 C C . TYR B 1 98 ? -3.92 -12.008 -22.125 1 95.62 98 TYR B C 1
ATOM 2773 O O . TYR B 1 98 ? -4.688 -12.961 -22 1 95.62 98 TYR B O 1
ATOM 2781 N N . HIS B 1 99 ? -3.682 -11.344 -23.188 1 93.06 99 HIS B N 1
ATOM 2782 C CA . HIS B 1 99 ? -4.281 -11.836 -24.422 1 93.06 99 HIS B CA 1
ATOM 2783 C C . HIS B 1 99 ? -3.854 -13.273 -24.703 1 93.06 99 HIS B C 1
ATOM 2785 O O . HIS B 1 99 ? -2.734 -13.672 -24.375 1 93.06 99 HIS B O 1
ATOM 2791 N N . SER B 1 100 ? -4.746 -14 -25.344 1 91.5 100 SER B N 1
ATOM 2792 C CA . SER B 1 100 ? -4.523 -15.422 -25.578 1 91.5 100 SER B CA 1
ATOM 2793 C C . SER B 1 100 ? -3.289 -15.656 -26.438 1 91.5 100 SER B C 1
ATOM 2795 O O . SER B 1 100 ? -2.73 -16.75 -26.453 1 91.5 100 SER B O 1
ATOM 2797 N N . SER B 1 101 ? -2.832 -14.656 -27.203 1 93.88 101 SER B N 1
ATOM 2798 C CA . SER B 1 101 ? -1.665 -14.789 -28.078 1 93.88 101 SER B CA 1
ATOM 2799 C C . SER B 1 101 ? -0.369 -14.68 -27.281 1 93.88 101 SER B C 1
ATOM 2801 O O . SER B 1 101 ? 0.709 -14.984 -27.797 1 93.88 101 SER B O 1
ATOM 2803 N N . ALA B 1 102 ? -0.491 -14.227 -26.031 1 94.94 102 ALA B N 1
ATOM 2804 C CA . ALA B 1 102 ? 0.71 -14.102 -25.203 1 94.94 102 ALA B CA 1
ATOM 2805 C C . ALA B 1 102 ? 1.327 -15.477 -24.938 1 94.94 102 ALA B C 1
ATOM 2807 O O . ALA B 1 102 ? 0.611 -16.438 -24.656 1 94.94 102 ALA B O 1
ATOM 2808 N N . PRO B 1 103 ? 2.631 -15.57 -25.031 1 97.44 103 PRO B N 1
ATOM 2809 C CA . PRO B 1 103 ? 3.279 -16.844 -24.719 1 97.44 103 PRO B CA 1
ATOM 2810 C C . PRO B 1 103 ? 3.178 -17.219 -23.234 1 97.44 103 PRO B C 1
ATOM 2812 O O . PRO B 1 103 ? 2.93 -16.344 -22.406 1 97.44 103 PRO B O 1
ATOM 2815 N N . GLY B 1 104 ? 3.367 -18.516 -22.953 1 97.81 104 GLY B N 1
ATOM 2816 C CA . GLY B 1 104 ? 3.412 -18.984 -21.578 1 97.81 104 GLY B CA 1
ATOM 2817 C C . GLY B 1 104 ? 2.045 -19.328 -21.016 1 97.81 104 GLY B C 1
ATOM 2818 O O . GLY B 1 104 ? 1.062 -19.391 -21.75 1 97.81 104 GLY B O 1
ATOM 2819 N N . ASN B 1 105 ? 2.07 -19.594 -19.734 1 97.75 105 ASN B N 1
ATOM 2820 C CA . ASN B 1 105 ? 0.873 -20.062 -19.047 1 97.75 105 ASN B CA 1
ATOM 2821 C C . ASN B 1 105 ? 0.471 -19.094 -17.938 1 97.75 105 ASN B C 1
ATOM 2823 O O . ASN B 1 105 ? 1.313 -18.359 -17.391 1 97.75 105 ASN B O 1
ATOM 2827 N N . GLY B 1 106 ? -0.833 -19.156 -17.625 1 98.31 106 GLY B N 1
ATOM 2828 C CA . GLY B 1 106 ? -1.337 -18.281 -16.562 1 98.31 106 GLY B CA 1
ATOM 2829 C C . GLY B 1 106 ? -1.331 -18.953 -15.203 1 98.31 106 GLY B C 1
ATOM 2830 O O . GLY B 1 106 ? -1.514 -18.281 -14.188 1 98.31 106 GLY B O 1
ATOM 2831 N N . SER B 1 107 ? -1.137 -20.281 -15.188 1 98.69 107 SER B N 1
ATOM 2832 C CA . SER B 1 107 ? -1.159 -21.047 -13.953 1 98.69 107 SER B CA 1
ATOM 2833 C C . SER B 1 107 ? -0.306 -22.312 -14.07 1 98.69 107 SER B C 1
ATOM 2835 O O . SER B 1 107 ? 0.097 -22.688 -15.172 1 98.69 107 SER B O 1
ATOM 2837 N N . VAL B 1 108 ? 0.04 -22.844 -12.922 1 98.62 108 VAL B N 1
ATOM 2838 C CA . VAL B 1 108 ? 0.773 -24.109 -12.852 1 98.62 108 VAL B CA 1
ATOM 2839 C C . VAL B 1 108 ? 0.313 -24.906 -11.633 1 98.62 108 VAL B C 1
ATOM 2841 O O . VAL B 1 108 ? -0.146 -24.328 -10.648 1 98.62 108 VAL B O 1
ATOM 2844 N N . ILE B 1 109 ? 0.344 -26.203 -11.695 1 98 109 ILE B N 1
ATOM 2845 C CA . ILE B 1 109 ? 0.022 -27.078 -10.57 1 98 109 ILE B CA 1
ATOM 2846 C C . ILE B 1 109 ? 1.286 -27.781 -10.086 1 98 109 ILE B C 1
ATOM 2848 O O . ILE B 1 109 ? 2.008 -28.391 -10.883 1 98 109 ILE B O 1
ATOM 2852 N N . LEU B 1 110 ? 1.584 -27.578 -8.859 1 96 110 LEU B N 1
ATOM 2853 C CA . LEU B 1 110 ? 2.646 -28.328 -8.195 1 96 110 LEU B CA 1
ATOM 2854 C C . LEU B 1 110 ? 2.092 -29.562 -7.5 1 96 110 LEU B C 1
ATOM 2856 O O . LEU B 1 110 ? 1.181 -29.469 -6.676 1 96 110 LEU B O 1
ATOM 2860 N N . ASP B 1 111 ? 2.625 -30.703 -7.879 1 90 111 ASP B N 1
ATOM 2861 C CA . ASP B 1 111 ? 2.133 -31.984 -7.344 1 90 111 ASP B CA 1
ATOM 2862 C C . ASP B 1 111 ? 3.143 -32.594 -6.383 1 90 111 ASP B C 1
ATOM 2864 O O . ASP B 1 111 ? 4.238 -33 -6.793 1 90 111 ASP B O 1
ATOM 2868 N N . LYS B 1 112 ? 2.863 -32.594 -5.168 1 79.69 112 LYS B N 1
ATOM 2869 C CA . LYS B 1 112 ? 3.719 -33.25 -4.168 1 79.69 112 LYS B CA 1
ATOM 2870 C C . LYS B 1 112 ? 3.082 -34.531 -3.639 1 79.69 112 LYS B C 1
ATOM 2872 O O . LYS B 1 112 ? 3.299 -34.906 -2.484 1 79.69 112 LYS B O 1
ATOM 2877 N N . GLY B 1 113 ? 2.332 -35.156 -4.426 1 83.69 113 GLY B N 1
ATOM 2878 C CA . GLY B 1 113 ? 1.68 -36.406 -4.016 1 83.69 113 GLY B CA 1
ATOM 2879 C C . GLY B 1 113 ? 0.278 -36.188 -3.477 1 83.69 113 GLY B C 1
ATOM 2880 O O . GLY B 1 113 ? -0.661 -35.969 -4.246 1 83.69 113 GLY B O 1
ATOM 2881 N N . LYS B 1 114 ? 0.203 -35.938 -2.16 1 80.5 114 LYS B N 1
ATOM 2882 C CA . LYS B 1 114 ? -1.084 -35.812 -1.481 1 80.5 114 LYS B CA 1
ATOM 2883 C C . LYS B 1 114 ? -1.751 -34.469 -1.808 1 80.5 114 LYS B C 1
ATOM 2885 O O . LYS B 1 114 ? -2.979 -34.375 -1.785 1 80.5 114 LYS B O 1
ATOM 2890 N N . ASN B 1 115 ? -0.99 -33.5 -2.098 1 88.5 115 ASN B N 1
ATOM 2891 C CA . ASN B 1 115 ? -1.518 -32.156 -2.365 1 88.5 115 ASN B CA 1
ATOM 2892 C C . ASN B 1 115 ? -1.109 -31.656 -3.748 1 88.5 115 ASN B C 1
ATOM 2894 O O . ASN B 1 115 ? 0.022 -31.891 -4.184 1 88.5 115 ASN B O 1
ATOM 2898 N N . ARG B 1 116 ? -2.154 -31.188 -4.422 1 95.38 116 ARG B N 1
ATOM 2899 C CA . ARG B 1 116 ? -1.932 -30.484 -5.68 1 95.38 116 ARG B CA 1
ATOM 2900 C C . ARG B 1 116 ? -2.197 -28.984 -5.527 1 95.38 116 ARG B C 1
ATOM 2902 O O . ARG B 1 116 ? -3.34 -28.578 -5.316 1 95.38 116 ARG B O 1
ATOM 2909 N N . VAL B 1 117 ? -1.153 -28.234 -5.621 1 97.81 117 VAL B N 1
ATOM 2910 C CA . VAL B 1 117 ? -1.205 -26.797 -5.355 1 97.81 117 VAL B CA 1
ATOM 2911 C C . VAL B 1 117 ? -1.128 -26.031 -6.672 1 97.81 117 VAL B C 1
ATOM 2913 O O . VAL B 1 117 ? -0.124 -26.109 -7.383 1 97.81 117 VAL B O 1
ATOM 2916 N N . ALA B 1 118 ? -2.209 -25.312 -6.965 1 98.69 118 ALA B N 1
ATOM 2917 C CA . ALA B 1 118 ? -2.211 -24.453 -8.148 1 98.69 118 ALA B CA 1
ATOM 2918 C C . ALA B 1 118 ? -1.779 -23.031 -7.801 1 98.69 118 ALA B C 1
ATOM 2920 O O . ALA B 1 118 ? -2.219 -22.484 -6.793 1 98.69 118 ALA B O 1
ATOM 2921 N N . ILE B 1 119 ? -0.899 -22.5 -8.555 1 98.88 119 ILE B N 1
ATOM 2922 C CA . ILE B 1 119 ? -0.527 -21.094 -8.5 1 98.88 119 ILE B CA 1
ATOM 2923 C C . ILE B 1 119 ? -1.053 -20.375 -9.742 1 98.88 119 ILE B C 1
ATOM 2925 O O . ILE B 1 119 ? -0.84 -20.828 -10.867 1 98.88 119 ILE B O 1
ATOM 2929 N N . ILE B 1 120 ? -1.81 -19.297 -9.547 1 98.94 120 ILE B N 1
ATOM 2930 C CA . ILE B 1 120 ? -2.34 -18.484 -10.641 1 98.94 120 ILE B CA 1
ATOM 2931 C C . ILE B 1 120 ? -1.77 -17.078 -10.555 1 98.94 120 ILE B C 1
ATOM 2933 O O . ILE B 1 120 ? -1.73 -16.484 -9.477 1 98.94 120 ILE B O 1
ATOM 2937 N N . ASN B 1 121 ? -1.232 -16.625 -11.641 1 98.88 121 ASN B N 1
ATOM 2938 C CA . ASN B 1 121 ? -0.846 -15.219 -11.773 1 98.88 121 ASN B CA 1
ATOM 2939 C C . ASN B 1 121 ? -1.938 -14.398 -12.453 1 98.88 121 ASN B C 1
ATOM 2941 O O . ASN B 1 121 ? -2.529 -14.836 -13.438 1 98.88 121 ASN B O 1
ATOM 2945 N N . LEU B 1 122 ? -2.293 -13.266 -11.898 1 98.88 122 LEU B N 1
ATOM 2946 C CA . LEU B 1 122 ? -3.355 -12.375 -12.352 1 98.88 122 LEU B CA 1
ATOM 2947 C C . LEU B 1 122 ? -2.896 -10.922 -12.305 1 98.88 122 LEU B C 1
ATOM 2949 O O . LEU B 1 122 ? -2.141 -10.531 -11.414 1 98.88 122 LEU B O 1
ATOM 2953 N N . GLN B 1 123 ? -3.312 -10.117 -13.266 1 98.69 123 GLN B N 1
ATOM 2954 C CA . GLN B 1 123 ? -2.926 -8.711 -13.289 1 98.69 123 GLN B CA 1
ATOM 2955 C C . GLN B 1 123 ? -4.145 -7.805 -13.172 1 98.69 123 GLN B C 1
ATOM 2957 O O . GLN B 1 123 ? -5.18 -8.062 -13.789 1 98.69 123 GLN B O 1
ATOM 2962 N N . GLY B 1 124 ? -4.008 -6.758 -12.352 1 98.12 124 GLY B N 1
ATOM 2963 C CA . GLY B 1 124 ? -5.051 -5.754 -12.242 1 98.12 124 GLY B CA 1
ATOM 2964 C C . GLY B 1 124 ? -5.164 -4.879 -13.477 1 98.12 124 GLY B C 1
ATOM 2965 O O . GLY B 1 124 ? -4.293 -4.914 -14.352 1 98.12 124 GLY B O 1
ATOM 2966 N N . ALA B 1 125 ? -6.238 -4.098 -13.531 1 96.06 125 ALA B N 1
ATOM 2967 C CA . ALA B 1 125 ? -6.504 -3.24 -14.688 1 96.06 125 ALA B CA 1
ATOM 2968 C C . ALA B 1 125 ? -6.434 -1.766 -14.305 1 96.06 125 ALA B C 1
ATOM 2970 O O . ALA B 1 125 ? -6.219 -0.904 -15.156 1 96.06 125 ALA B O 1
ATOM 2971 N N . VAL B 1 126 ? -6.664 -1.46 -13.023 1 95.94 126 VAL B N 1
ATOM 2972 C CA . VAL B 1 126 ? -6.707 -0.071 -12.578 1 95.94 126 VAL B CA 1
ATOM 2973 C C . VAL B 1 126 ? -5.293 0.506 -12.555 1 95.94 126 VAL B C 1
ATOM 2975 O O . VAL B 1 126 ? -4.434 0.03 -11.812 1 95.94 126 VAL B O 1
ATOM 2978 N N . TYR B 1 127 ? -4.996 1.584 -13.328 1 95.31 127 TYR B N 1
ATOM 2979 C CA . TYR B 1 127 ? -3.746 2.326 -13.43 1 95.31 127 TYR B CA 1
ATOM 2980 C C . TYR B 1 127 ? -2.658 1.472 -14.07 1 95.31 127 TYR B C 1
ATOM 2982 O O . TYR B 1 127 ? -1.467 1.728 -13.883 1 95.31 127 TYR B O 1
ATOM 2990 N N . LEU B 1 128 ? -2.965 0.354 -14.656 1 95.19 128 LEU B N 1
ATOM 2991 C CA . LEU B 1 128 ? -2.045 -0.5 -15.398 1 95.19 128 LEU B CA 1
ATOM 2992 C C . LEU B 1 128 ? -2.484 -0.634 -16.859 1 95.19 128 LEU B C 1
ATOM 2994 O O . LEU B 1 128 ? -3.441 0.016 -17.281 1 95.19 128 LEU B O 1
ATOM 2998 N N . ASP B 1 129 ? -1.719 -1.357 -17.594 1 89.94 129 ASP B N 1
ATOM 2999 C CA . ASP B 1 129 ? -2.023 -1.521 -19 1 89.94 129 ASP B CA 1
ATOM 3000 C C . ASP B 1 129 ? -3.408 -2.133 -19.203 1 89.94 129 ASP B C 1
ATOM 3002 O O . ASP B 1 129 ? -3.934 -2.795 -18.297 1 89.94 129 ASP B O 1
ATOM 3006 N N . ASN B 1 130 ? -3.891 -1.878 -20.344 1 85 130 ASN B N 1
ATOM 3007 C CA . ASN B 1 130 ? -5.199 -2.414 -20.688 1 85 130 ASN B CA 1
ATOM 3008 C C . ASN B 1 130 ? -5.137 -3.916 -20.953 1 85 130 ASN B C 1
ATOM 3010 O O . ASN B 1 130 ? -4.469 -4.359 -21.891 1 85 130 ASN B O 1
ATOM 3014 N N . ILE B 1 131 ? -5.754 -4.672 -20.188 1 92 131 ILE B N 1
ATOM 3015 C CA . ILE B 1 131 ? -5.836 -6.125 -20.297 1 92 131 ILE B CA 1
ATOM 3016 C C . ILE B 1 131 ? -7.258 -6.586 -19.984 1 92 131 ILE B C 1
ATOM 3018 O O . ILE B 1 131 ? -8.133 -5.766 -19.688 1 92 131 ILE B O 1
ATOM 3022 N N . ILE B 1 132 ? -7.516 -7.871 -20.203 1 93.56 132 ILE B N 1
ATOM 3023 C CA . ILE B 1 132 ? -8.828 -8.422 -19.859 1 93.56 132 ILE B CA 1
ATOM 3024 C C . ILE B 1 132 ? -9.117 -8.195 -18.391 1 93.56 132 ILE B C 1
ATOM 3026 O O . ILE B 1 132 ? -8.25 -8.414 -17.531 1 93.56 132 ILE B O 1
ATOM 3030 N N . ASN B 1 133 ? -10.289 -7.766 -18.078 1 95.75 133 ASN B N 1
ATOM 3031 C CA . ASN B 1 133 ? -10.695 -7.523 -16.688 1 95.75 133 ASN B CA 1
ATOM 3032 C C . ASN B 1 133 ? -10.445 -8.742 -15.812 1 95.75 133 ASN B C 1
ATOM 3034 O O . ASN B 1 133 ? -10.922 -9.836 -16.109 1 95.75 133 ASN B O 1
ATOM 3038 N N . PRO B 1 134 ? -9.656 -8.539 -14.766 1 97.81 134 PRO B N 1
ATOM 3039 C CA . PRO B 1 134 ? -9.297 -9.695 -13.945 1 97.81 134 PRO B CA 1
ATOM 3040 C C . PRO B 1 134 ? -10.508 -10.391 -13.344 1 97.81 134 PRO B C 1
ATOM 3042 O O . PRO B 1 134 ? -10.492 -11.617 -13.156 1 97.81 134 PRO B O 1
ATOM 3045 N N . PHE B 1 135 ? -11.562 -9.688 -13.047 1 96.94 135 PHE B N 1
ATOM 3046 C CA . PHE B 1 135 ? -12.758 -10.273 -12.453 1 96.94 135 PHE B CA 1
ATOM 3047 C C . PHE B 1 135 ? -13.484 -11.156 -13.461 1 96.94 135 PHE B C 1
ATOM 3049 O O . PHE B 1 135 ? -14.234 -12.062 -13.078 1 96.94 135 PHE B O 1
ATOM 3056 N N . ASP B 1 136 ? -13.203 -10.922 -14.688 1 93.94 136 ASP B N 1
ATOM 3057 C CA . ASP B 1 136 ? -13.82 -11.711 -15.75 1 93.94 136 ASP B CA 1
ATOM 3058 C C . ASP B 1 136 ? -13 -12.969 -16.047 1 93.94 136 ASP B C 1
ATOM 3060 O O . ASP B 1 136 ? -13.562 -14 -16.422 1 93.94 136 ASP B O 1
ATOM 3064 N N . SER B 1 137 ? -11.805 -12.891 -15.883 1 95.75 137 SER B N 1
ATOM 3065 C CA . SER B 1 137 ? -10.914 -13.938 -16.359 1 95.75 137 SER B CA 1
ATOM 3066 C C . SER B 1 137 ? -10.641 -14.969 -15.273 1 95.75 137 SER B C 1
ATOM 3068 O O . SER B 1 137 ? -10.391 -16.141 -15.57 1 95.75 137 SER B O 1
ATOM 3070 N N . ILE B 1 138 ? -10.719 -14.586 -14.016 1 98.31 138 ILE B N 1
ATOM 3071 C CA . ILE B 1 138 ? -10.164 -15.383 -12.922 1 98.31 138 ILE B CA 1
ATOM 3072 C C . ILE B 1 138 ? -11.016 -16.641 -12.719 1 98.31 138 ILE B C 1
ATOM 3074 O O . ILE B 1 138 ? -10.484 -17.703 -12.422 1 98.31 138 ILE B O 1
ATOM 3078 N N . ASP B 1 139 ? -12.305 -16.562 -12.891 1 98 139 ASP B N 1
ATOM 3079 C CA . ASP B 1 139 ? -13.18 -17.703 -12.648 1 98 139 ASP B CA 1
ATOM 3080 C C . ASP B 1 139 ? -12.852 -18.859 -13.586 1 98 139 ASP B C 1
ATOM 3082 O O . ASP B 1 139 ? -12.828 -20.016 -13.172 1 98 139 ASP B O 1
ATOM 3086 N N . ASP B 1 140 ? -12.656 -18.5 -14.836 1 97.75 140 ASP B N 1
ATOM 3087 C CA . ASP B 1 140 ? -12.328 -19.531 -15.812 1 97.75 140 ASP B CA 1
ATOM 3088 C C . ASP B 1 140 ? -11.016 -20.234 -15.461 1 97.75 140 ASP B C 1
ATOM 3090 O O . ASP B 1 140 ? -10.883 -21.438 -15.609 1 97.75 140 ASP B O 1
ATOM 3094 N N . GLU B 1 141 ? -10.047 -19.484 -15.055 1 98.5 141 GLU B N 1
ATOM 3095 C CA . GLU B 1 141 ? -8.758 -20.062 -14.703 1 98.5 141 GLU B CA 1
ATOM 3096 C C . GLU B 1 141 ? -8.859 -20.953 -13.461 1 98.5 141 GLU B C 1
ATOM 3098 O O . GLU B 1 141 ? -8.234 -22 -13.391 1 98.5 141 GLU B O 1
ATOM 3103 N N . ILE B 1 142 ? -9.625 -20.516 -12.461 1 98.75 142 ILE B N 1
ATOM 3104 C CA . ILE B 1 142 ? -9.859 -21.297 -11.25 1 98.75 142 ILE B CA 1
ATOM 3105 C C . ILE B 1 142 ? -10.531 -22.625 -11.609 1 98.75 142 ILE B C 1
ATOM 3107 O O . ILE B 1 142 ? -10.141 -23.672 -11.117 1 98.75 142 ILE B O 1
ATOM 3111 N N . LYS B 1 143 ? -11.531 -22.531 -12.438 1 98.5 143 LYS B N 1
ATOM 3112 C CA . LYS B 1 143 ? -12.203 -23.734 -12.883 1 98.5 143 LYS B CA 1
ATOM 3113 C C . LYS B 1 143 ? -11.227 -24.703 -13.547 1 98.5 143 LYS B C 1
ATOM 3115 O O . LYS B 1 143 ? -11.266 -25.906 -13.297 1 98.5 143 LYS B O 1
ATOM 3120 N N . LYS B 1 144 ? -10.438 -24.172 -14.391 1 98.25 144 LYS B N 1
ATOM 3121 C CA . LYS B 1 144 ? -9.453 -24.953 -15.117 1 98.25 144 LYS B CA 1
ATOM 3122 C C . LYS B 1 144 ? -8.555 -25.734 -14.164 1 98.25 144 LYS B C 1
ATOM 3124 O O . LYS B 1 144 ? -8.375 -26.953 -14.305 1 98.25 144 LYS B O 1
ATOM 3129 N N . VAL B 1 145 ? -7.969 -25.078 -13.148 1 98.25 145 VAL B N 1
ATOM 3130 C CA . VAL B 1 145 ? -7.02 -25.75 -12.258 1 98.25 145 VAL B CA 1
ATOM 3131 C C . VAL B 1 145 ? -7.762 -26.719 -11.336 1 98.25 145 VAL B C 1
ATOM 3133 O O . VAL B 1 145 ? -7.219 -27.75 -10.953 1 98.25 145 VAL B O 1
ATOM 3136 N N . LYS B 1 146 ? -8.961 -26.422 -10.945 1 97.62 146 LYS B N 1
ATOM 3137 C CA . LYS B 1 146 ? -9.766 -27.359 -10.164 1 97.62 146 LYS B CA 1
ATOM 3138 C C . LYS B 1 146 ? -10.062 -28.625 -10.953 1 97.62 146 LYS B C 1
ATOM 3140 O O . LYS B 1 146 ? -9.969 -29.734 -10.422 1 97.62 146 LYS B O 1
ATOM 3145 N N . ASP B 1 147 ? -10.453 -28.359 -12.211 1 97.94 147 ASP B N 1
ATOM 3146 C CA . ASP B 1 147 ? -10.711 -29.5 -13.086 1 97.94 147 ASP B CA 1
ATOM 3147 C C . ASP B 1 147 ? -9.461 -30.375 -13.234 1 97.94 147 ASP B C 1
ATOM 3149 O O . ASP B 1 147 ? -9.562 -31.578 -13.438 1 97.94 147 ASP B O 1
ATOM 3153 N N . ASP B 1 148 ? -8.344 -29.766 -13.109 1 96.5 148 ASP B N 1
ATOM 3154 C CA . ASP B 1 148 ? -7.074 -30.469 -13.219 1 96.5 148 ASP B CA 1
ATOM 3155 C C . ASP B 1 148 ? -6.672 -31.094 -11.883 1 96.5 148 ASP B C 1
ATOM 3157 O O . ASP B 1 148 ? -5.586 -31.656 -11.758 1 96.5 148 ASP B O 1
ATOM 3161 N N . GLY B 1 149 ? -7.488 -30.906 -10.82 1 94.81 149 GLY B N 1
ATOM 3162 C CA . GLY B 1 149 ? -7.352 -31.656 -9.586 1 94.81 149 GLY B CA 1
ATOM 3163 C C . GLY B 1 149 ? -6.762 -30.844 -8.453 1 94.81 149 GLY B C 1
ATOM 3164 O O . GLY B 1 149 ? -6.457 -31.391 -7.387 1 94.81 149 GLY B O 1
ATOM 3165 N N . ALA B 1 150 ? -6.602 -29.578 -8.648 1 96.75 150 ALA B N 1
ATOM 3166 C CA . ALA B 1 150 ? -6.035 -28.75 -7.59 1 96.75 150 ALA B CA 1
ATOM 3167 C C . ALA B 1 150 ? -7.008 -28.625 -6.422 1 96.75 150 ALA B C 1
ATOM 3169 O O . ALA B 1 150 ? -8.195 -28.375 -6.625 1 96.75 150 ALA B O 1
ATOM 3170 N N . ASN B 1 151 ? -6.488 -28.797 -5.207 1 94.88 151 ASN B N 1
ATOM 3171 C CA . ASN B 1 151 ? -7.316 -28.594 -4.02 1 94.88 151 ASN B CA 1
ATOM 3172 C C . ASN B 1 151 ? -6.828 -27.406 -3.195 1 94.88 151 ASN B C 1
ATOM 3174 O O . ASN B 1 151 ? -7.492 -26.984 -2.246 1 94.88 151 ASN B O 1
ATOM 3178 N N . ILE B 1 152 ? -5.695 -26.938 -3.455 1 97.88 152 ILE B N 1
ATOM 3179 C CA . ILE B 1 152 ? -5.141 -25.703 -2.914 1 97.88 152 ILE B CA 1
ATOM 3180 C C . ILE B 1 152 ? -4.844 -24.734 -4.055 1 97.88 152 ILE B C 1
ATOM 3182 O O . ILE B 1 152 ? -4.219 -25.094 -5.047 1 97.88 152 ILE B O 1
ATOM 3186 N N . ILE B 1 153 ? -5.367 -23.5 -3.992 1 98.81 153 ILE B N 1
ATOM 3187 C CA . ILE B 1 153 ? -5.207 -22.516 -5.059 1 98.81 153 ILE B CA 1
ATOM 3188 C C . ILE B 1 153 ? -4.672 -21.203 -4.477 1 98.81 153 ILE B C 1
ATOM 3190 O O . ILE B 1 153 ? -5.277 -20.625 -3.578 1 98.81 153 ILE B O 1
ATOM 3194 N N . ILE B 1 154 ? -3.539 -20.781 -4.957 1 98.94 154 ILE B N 1
ATOM 3195 C CA . ILE B 1 154 ? -2.885 -19.531 -4.551 1 98.94 154 ILE B CA 1
ATOM 3196 C C . ILE B 1 154 ? -2.875 -18.547 -5.723 1 98.94 154 ILE B C 1
ATOM 3198 O O . ILE B 1 154 ? -2.488 -18.906 -6.836 1 98.94 154 ILE B O 1
ATOM 3202 N N . ILE B 1 155 ? -3.246 -17.297 -5.457 1 98.94 155 ILE B N 1
ATOM 3203 C CA . ILE B 1 155 ? -3.279 -16.281 -6.5 1 98.94 155 ILE B CA 1
ATOM 3204 C C . ILE B 1 155 ? -2.277 -15.172 -6.176 1 98.94 155 ILE B C 1
ATOM 3206 O O . ILE B 1 155 ? -2.326 -14.578 -5.098 1 98.94 155 ILE B O 1
ATOM 3210 N N . ASP B 1 156 ? -1.329 -14.977 -7.031 1 98.94 156 ASP B N 1
ATOM 3211 C CA . ASP B 1 156 ? -0.571 -13.734 -7.062 1 98.94 156 ASP B CA 1
ATOM 3212 C C . ASP B 1 156 ? -1.275 -12.68 -7.922 1 98.94 156 ASP B C 1
ATOM 3214 O O . ASP B 1 156 ? -1.271 -12.773 -9.148 1 98.94 156 ASP B O 1
ATOM 3218 N N . PHE B 1 157 ? -1.903 -11.711 -7.289 1 98.94 157 PHE B N 1
ATOM 3219 C CA . PHE B 1 157 ? -2.609 -10.648 -7.992 1 98.94 157 PHE B CA 1
ATOM 3220 C C . PHE B 1 157 ? -1.725 -9.414 -8.133 1 98.94 157 PHE B C 1
ATOM 3222 O O . PHE B 1 157 ? -1.688 -8.562 -7.246 1 98.94 157 PHE B O 1
ATOM 3229 N N . HIS B 1 158 ? -1.079 -9.297 -9.273 1 98.88 158 HIS B N 1
ATOM 3230 C CA . HIS B 1 158 ? -0.186 -8.195 -9.617 1 98.88 158 HIS B CA 1
ATOM 3231 C C . HIS B 1 158 ? -0.972 -6.945 -10.008 1 98.88 158 HIS B C 1
ATOM 3233 O O . HIS B 1 158 ? -1.409 -6.809 -11.148 1 98.88 158 HIS B O 1
ATOM 3239 N N . ALA B 1 159 ? -1.126 -6.012 -9.055 1 98.69 159 ALA B N 1
ATOM 3240 C CA . ALA B 1 159 ? -2.027 -4.887 -9.289 1 98.69 159 ALA B CA 1
ATOM 3241 C C . ALA B 1 159 ? -1.524 -3.627 -8.586 1 98.69 159 ALA B C 1
ATOM 3243 O O . ALA B 1 159 ? -0.755 -3.709 -7.621 1 98.69 159 ALA B O 1
ATOM 3244 N N . GLU B 1 160 ? -1.961 -2.484 -9.031 1 98.25 160 GLU B N 1
ATOM 3245 C CA . GLU B 1 160 ? -1.552 -1.188 -8.5 1 98.25 160 GLU B CA 1
ATOM 3246 C C . GLU B 1 160 ? -2.502 -0.717 -7.398 1 98.25 160 GLU B C 1
ATOM 3248 O O . GLU B 1 160 ? -2.086 -0.509 -6.258 1 98.25 160 GLU B O 1
ATOM 3253 N N . ALA B 1 161 ? -3.764 -0.581 -7.719 1 98 161 ALA B N 1
ATOM 3254 C CA . ALA B 1 161 ? -4.746 0.053 -6.844 1 98 161 ALA B CA 1
ATOM 3255 C C . ALA B 1 161 ? -5.098 -0.856 -5.668 1 98 161 ALA B C 1
ATOM 3257 O O . ALA B 1 161 ? -5.477 -2.014 -5.863 1 98 161 ALA B O 1
ATOM 3258 N N . THR B 1 162 ? -5.016 -0.336 -4.477 1 98.56 162 THR B N 1
ATOM 3259 C CA . THR B 1 162 ? -5.344 -1.112 -3.285 1 98.56 162 THR B CA 1
ATOM 3260 C C . THR B 1 162 ? -6.809 -1.537 -3.305 1 98.56 162 THR B C 1
ATOM 3262 O O . THR B 1 162 ? -7.148 -2.631 -2.85 1 98.56 162 THR B O 1
ATOM 3265 N N . GLY B 1 163 ? -7.652 -0.669 -3.84 1 98.12 163 GLY B N 1
ATOM 3266 C CA . GLY B 1 163 ? -9.062 -1.014 -3.938 1 98.12 163 GLY B CA 1
ATOM 3267 C C . GLY B 1 163 ? -9.32 -2.238 -4.797 1 98.12 163 GLY B C 1
ATOM 3268 O O . GLY B 1 163 ? -10.117 -3.104 -4.43 1 98.12 163 GLY B O 1
ATOM 3269 N N . GLU B 1 164 ? -8.695 -2.289 -5.941 1 98.19 164 GLU B N 1
ATOM 3270 C CA . GLU B 1 164 ? -8.836 -3.436 -6.836 1 98.19 164 GLU B CA 1
ATOM 3271 C C . GLU B 1 164 ? -8.32 -4.711 -6.18 1 98.19 164 GLU B C 1
ATOM 3273 O O . GLU B 1 164 ? -8.93 -5.777 -6.312 1 98.19 164 GLU B O 1
ATOM 3278 N N . LYS B 1 165 ? -7.172 -4.625 -5.465 1 98.75 165 LYS B N 1
ATOM 3279 C CA . LYS B 1 165 ? -6.594 -5.77 -4.77 1 98.75 165 LYS B CA 1
ATOM 3280 C C . LYS B 1 165 ? -7.531 -6.293 -3.688 1 98.75 165 LYS B C 1
ATOM 3282 O O . LYS B 1 165 ? -7.789 -7.496 -3.607 1 98.75 165 LYS B O 1
ATOM 3287 N N . LYS B 1 166 ? -8.047 -5.363 -2.891 1 98.69 166 LYS B N 1
ATOM 3288 C CA . LYS B 1 166 ? -8.961 -5.762 -1.83 1 98.69 166 LYS B CA 1
ATOM 3289 C C . LYS B 1 166 ? -10.25 -6.348 -2.408 1 98.69 166 LYS B C 1
ATOM 3291 O O . LYS B 1 166 ? -10.758 -7.352 -1.909 1 98.69 166 LYS B O 1
ATOM 3296 N N . GLY B 1 167 ? -10.758 -5.688 -3.451 1 98.69 167 GLY B N 1
ATOM 3297 C CA . GLY B 1 167 ? -11.922 -6.223 -4.141 1 98.69 167 GLY B CA 1
ATOM 3298 C C . GLY B 1 167 ? -11.734 -7.656 -4.602 1 98.69 167 GLY B C 1
ATOM 3299 O O . GLY B 1 167 ? -12.609 -8.5 -4.41 1 98.69 167 GLY B O 1
ATOM 3300 N N . MET B 1 168 ? -10.625 -7.934 -5.211 1 98.81 168 MET B N 1
ATOM 3301 C CA . MET B 1 168 ? -10.32 -9.281 -5.68 1 98.81 168 MET B CA 1
ATOM 3302 C C . MET B 1 168 ? -10.234 -10.258 -4.512 1 98.81 168 MET B C 1
ATOM 3304 O O . MET B 1 168 ? -10.703 -11.398 -4.613 1 98.81 168 MET B O 1
ATOM 3308 N N . GLY B 1 169 ? -9.602 -9.82 -3.396 1 98.88 169 GLY B N 1
ATOM 3309 C CA . GLY B 1 169 ? -9.562 -10.641 -2.195 1 98.88 169 GLY B CA 1
ATOM 3310 C C . GLY B 1 169 ? -10.938 -11.086 -1.735 1 98.88 169 GLY B C 1
ATOM 3311 O O . GLY B 1 169 ? -11.164 -12.273 -1.501 1 98.88 169 GLY B O 1
ATOM 3312 N N . PHE B 1 170 ? -11.836 -10.156 -1.635 1 98.69 170 PHE B N 1
ATOM 3313 C CA . PHE B 1 170 ? -13.18 -10.461 -1.167 1 98.69 170 PHE B CA 1
ATOM 3314 C C . PHE B 1 170 ? -13.945 -11.273 -2.209 1 98.69 170 PHE B C 1
ATOM 3316 O O . PHE B 1 170 ? -14.727 -12.156 -1.861 1 98.69 170 PHE B O 1
ATOM 3323 N N . TYR B 1 171 ? -13.742 -10.961 -3.463 1 98.75 171 TYR B N 1
ATOM 3324 C CA . TYR B 1 171 ? -14.398 -11.68 -4.551 1 98.75 171 TYR B CA 1
ATOM 3325 C C . TYR B 1 171 ? -14.07 -13.172 -4.492 1 98.75 171 TYR B C 1
ATOM 3327 O O . TYR B 1 171 ? -14.922 -14.008 -4.77 1 98.75 171 TYR B O 1
ATOM 3335 N N . LEU B 1 172 ? -12.836 -13.453 -4.09 1 98.81 172 LEU B N 1
ATOM 3336 C CA . LEU B 1 172 ? -12.344 -14.828 -4.148 1 98.81 172 LEU B CA 1
ATOM 3337 C C . LEU B 1 172 ? -12.398 -15.484 -2.773 1 98.81 172 LEU B C 1
ATOM 3339 O O . LEU B 1 172 ? -11.961 -16.625 -2.611 1 98.81 172 LEU B O 1
ATOM 3343 N N . ASP B 1 173 ? -12.883 -14.766 -1.766 1 98.69 173 ASP B N 1
ATOM 3344 C CA . ASP B 1 173 ? -12.961 -15.297 -0.409 1 98.69 173 ASP B CA 1
ATOM 3345 C C . ASP B 1 173 ? -13.805 -16.562 -0.365 1 98.69 173 ASP B C 1
ATOM 3347 O O . ASP B 1 173 ? -14.984 -16.547 -0.733 1 98.69 173 ASP B O 1
ATOM 3351 N N . GLY B 1 174 ? -13.172 -17.609 0.049 1 98.5 174 GLY B N 1
ATOM 3352 C CA . GLY B 1 174 ? -13.859 -18.891 0.131 1 98.5 174 GLY B CA 1
ATOM 3353 C C . GLY B 1 174 ? -13.703 -19.734 -1.122 1 98.5 174 GLY B C 1
ATOM 3354 O O . GLY B 1 174 ? -14.031 -20.922 -1.122 1 98.5 174 GLY B O 1
ATOM 3355 N N . LYS B 1 175 ? -13.211 -19.094 -2.199 1 98.31 175 LYS B N 1
ATOM 3356 C CA . LYS B 1 175 ? -13.078 -19.797 -3.473 1 98.31 175 LYS B CA 1
ATOM 3357 C C . LYS B 1 175 ? -11.656 -20.312 -3.662 1 98.31 175 LYS B C 1
ATOM 3359 O O . LYS B 1 175 ? -11.43 -21.281 -4.387 1 98.31 175 LYS B O 1
ATOM 3364 N N . VAL B 1 176 ? -10.719 -19.656 -3.027 1 98.88 176 VAL B N 1
ATOM 3365 C CA . VAL B 1 176 ? -9.312 -20.031 -3.146 1 98.88 176 VAL B CA 1
ATOM 3366 C C . VAL B 1 176 ? -8.656 -20.016 -1.769 1 98.88 176 VAL B C 1
ATOM 3368 O O . VAL B 1 176 ? -9.258 -19.562 -0.791 1 98.88 176 VAL B O 1
ATOM 3371 N N . SER B 1 177 ? -7.445 -20.547 -1.669 1 98.88 177 SER B N 1
ATOM 3372 C CA . SER B 1 177 ? -6.754 -20.672 -0.39 1 98.88 177 SER B CA 1
ATOM 3373 C C . SER B 1 177 ? -6.145 -19.344 0.037 1 98.88 177 SER B C 1
ATOM 3375 O O . SER B 1 177 ? -6.172 -18.984 1.218 1 98.88 177 SER B O 1
ATOM 3377 N N . ALA B 1 178 ? -5.602 -18.594 -0.923 1 98.94 178 ALA B N 1
ATOM 3378 C CA . ALA B 1 178 ? -4.965 -17.328 -0.591 1 98.94 178 ALA B CA 1
ATOM 3379 C C . ALA B 1 178 ? -4.859 -16.422 -1.82 1 98.94 178 ALA B C 1
ATOM 3381 O O . ALA B 1 178 ? -4.742 -16.922 -2.945 1 98.94 178 ALA B O 1
ATOM 3382 N N . VAL B 1 179 ? -4.934 -15.148 -1.586 1 98.94 179 VAL B N 1
ATOM 3383 C CA . VAL B 1 179 ? -4.684 -14.086 -2.557 1 98.94 179 VAL B CA 1
ATOM 3384 C C . VAL B 1 179 ? -3.67 -13.094 -1.993 1 98.94 179 VAL B C 1
ATOM 3386 O O . VAL B 1 179 ? -3.891 -12.508 -0.933 1 98.94 179 VAL B O 1
ATOM 3389 N N . PHE B 1 180 ? -2.518 -12.984 -2.625 1 98.94 180 PHE B N 1
ATOM 3390 C CA . PHE B 1 180 ? -1.587 -11.938 -2.225 1 98.94 180 PHE B CA 1
ATOM 3391 C C . PHE B 1 180 ? -1.27 -11.016 -3.4 1 98.94 180 PHE B C 1
ATOM 3393 O O . PHE B 1 180 ? -1.325 -11.438 -4.559 1 98.94 180 PHE B O 1
ATOM 3400 N N . GLY B 1 181 ? -0.978 -9.766 -3.062 1 98.94 181 GLY B N 1
ATOM 3401 C CA . GLY B 1 181 ? -0.672 -8.797 -4.105 1 98.94 181 GLY B CA 1
ATOM 3402 C C . GLY B 1 181 ? 0.815 -8.562 -4.285 1 98.94 181 GLY B C 1
ATOM 3403 O O . GLY B 1 181 ? 1.596 -8.742 -3.348 1 98.94 181 GLY B O 1
ATOM 3404 N N . THR B 1 182 ? 1.225 -8.195 -5.508 1 98.88 182 THR B N 1
ATOM 3405 C CA . THR B 1 182 ? 2.557 -7.715 -5.863 1 98.88 182 THR B CA 1
ATOM 3406 C C . THR B 1 182 ? 2.465 -6.461 -6.73 1 98.88 182 THR B C 1
ATOM 3408 O O . THR B 1 182 ? 1.37 -5.961 -6.996 1 98.88 182 THR B O 1
ATOM 3411 N N . HIS B 1 183 ? 3.578 -5.848 -7.113 1 98.69 183 HIS B N 1
ATOM 3412 C CA . HIS B 1 183 ? 3.668 -4.77 -8.086 1 98.69 183 HIS B CA 1
ATOM 3413 C C . HIS B 1 183 ? 4.133 -3.473 -7.434 1 98.69 183 HIS B C 1
ATOM 3415 O O . HIS B 1 183 ? 4.988 -2.77 -7.977 1 98.69 183 HIS B O 1
ATOM 3421 N N . THR B 1 184 ? 3.609 -3.137 -6.258 1 98.56 184 THR B N 1
ATOM 3422 C CA . THR B 1 184 ? 3.832 -1.802 -5.715 1 98.56 184 THR B CA 1
ATOM 3423 C C . THR B 1 184 ? 5.191 -1.72 -5.023 1 98.56 184 THR B C 1
ATOM 3425 O O . THR B 1 184 ? 5.668 -0.628 -4.711 1 98.56 184 THR B O 1
ATOM 3428 N N . HIS B 1 185 ? 5.832 -2.807 -4.75 1 98.69 185 HIS B N 1
ATOM 3429 C CA . HIS B 1 185 ? 7.152 -2.932 -4.148 1 98.69 185 HIS B CA 1
ATOM 3430 C C . HIS B 1 185 ? 7.152 -2.432 -2.705 1 98.69 185 HIS B C 1
ATOM 3432 O O . HIS B 1 185 ? 8.203 -2.08 -2.164 1 98.69 185 HIS B O 1
ATOM 3438 N N . THR B 1 186 ? 6.02 -2.271 -2.113 1 98.75 186 THR B N 1
ATOM 3439 C CA . THR B 1 186 ? 5.875 -1.841 -0.727 1 98.75 186 THR B CA 1
ATOM 3440 C C . THR B 1 186 ? 4.969 -2.797 0.046 1 98.75 186 THR B C 1
ATOM 3442 O O . THR B 1 186 ? 3.779 -2.908 -0.251 1 98.75 186 THR B O 1
ATOM 3445 N N . GLN B 1 187 ? 5.57 -3.471 1.032 1 98.81 187 GLN B N 1
ATOM 3446 C CA . GLN B 1 187 ? 4.801 -4.441 1.803 1 98.81 187 GLN B CA 1
ATOM 3447 C C . GLN B 1 187 ? 3.723 -3.756 2.637 1 98.81 187 GLN B C 1
ATOM 3449 O O . GLN B 1 187 ? 3.975 -2.719 3.254 1 98.81 187 GLN B O 1
ATOM 3454 N N . THR B 1 188 ? 2.553 -4.277 2.582 1 98.88 188 THR B N 1
ATOM 3455 C CA . THR B 1 188 ? 1.466 -3.76 3.404 1 98.88 188 THR B CA 1
ATOM 3456 C C . THR B 1 188 ? 1.371 -4.527 4.719 1 98.88 188 THR B C 1
ATOM 3458 O O . THR B 1 188 ? 1.986 -5.582 4.875 1 98.88 188 THR B O 1
ATOM 3461 N N . ALA B 1 189 ? 0.635 -3.932 5.676 1 98.62 189 ALA B N 1
ATOM 3462 C CA . ALA B 1 189 ? 0.504 -4.512 7.012 1 98.62 189 ALA B CA 1
ATOM 3463 C C . ALA B 1 189 ? -0.916 -5.016 7.25 1 98.62 189 ALA B C 1
ATOM 3465 O O . ALA B 1 189 ? -1.464 -4.848 8.344 1 98.62 189 ALA B O 1
ATOM 3466 N N . ASP B 1 190 ? -1.574 -5.566 6.188 1 98.5 190 ASP B N 1
ATOM 3467 C CA . ASP B 1 190 ? -2.98 -5.93 6.32 1 98.5 190 ASP B CA 1
ATOM 3468 C C . ASP B 1 190 ? -3.186 -7.426 6.082 1 98.5 190 ASP B C 1
ATOM 3470 O O . ASP B 1 190 ? -4.254 -7.848 5.633 1 98.5 190 ASP B O 1
ATOM 3474 N N . GLU B 1 191 ? -2.09 -8.242 6.297 1 98.69 191 GLU B N 1
ATOM 3475 C CA . GLU B 1 191 ? -2.281 -9.688 6.18 1 98.69 191 GLU B CA 1
ATOM 3476 C C . GLU B 1 191 ? -3.385 -10.172 7.113 1 98.69 191 GLU B C 1
ATOM 3478 O O . GLU B 1 191 ? -3.443 -9.773 8.273 1 98.69 191 GLU B O 1
ATOM 3483 N N . GLN B 1 192 ? -4.238 -11 6.578 1 98.5 192 GLN B N 1
ATOM 3484 C CA . GLN B 1 192 ? -5.383 -11.492 7.34 1 98.5 192 GLN B CA 1
ATOM 3485 C C . GLN B 1 192 ? -5.977 -12.742 6.699 1 98.5 192 GLN B C 1
ATOM 3487 O O . GLN B 1 192 ? -5.625 -13.094 5.57 1 98.5 192 GLN B O 1
ATOM 3492 N N . ILE B 1 193 ? -6.742 -13.461 7.488 1 98.75 193 ILE B N 1
ATOM 3493 C CA . ILE B 1 193 ? -7.625 -14.5 6.961 1 98.75 193 ILE B CA 1
ATOM 3494 C C . ILE B 1 193 ? -9.031 -13.938 6.793 1 98.75 193 ILE B C 1
ATOM 3496 O O . ILE B 1 193 ? -9.648 -13.484 7.762 1 98.75 193 ILE B O 1
ATOM 3500 N N . LEU B 1 194 ? -9.562 -13.867 5.605 1 98.44 194 LEU B N 1
ATOM 3501 C CA . LEU B 1 194 ? -10.891 -13.328 5.309 1 98.44 194 LEU B CA 1
ATOM 3502 C C . LEU B 1 194 ? -11.984 -14.234 5.863 1 98.44 194 LEU B C 1
ATOM 3504 O O . LEU B 1 194 ? -11.711 -15.375 6.258 1 98.44 194 LEU B O 1
ATOM 3508 N N . PRO B 1 195 ? -13.211 -13.797 5.941 1 97.25 195 PRO B N 1
ATOM 3509 C CA . PRO B 1 195 ? -14.281 -14.469 6.68 1 97.25 195 PRO B CA 1
ATOM 3510 C C . PRO B 1 195 ? -14.508 -15.906 6.211 1 97.25 195 PRO B C 1
ATOM 3512 O O . PRO B 1 195 ? -14.883 -16.766 7.012 1 97.25 195 PRO B O 1
ATOM 3515 N N . ASN B 1 196 ? -14.219 -16.156 4.953 1 98.44 196 ASN B N 1
ATOM 3516 C CA . ASN B 1 196 ? -14.523 -17.484 4.445 1 98.44 196 ASN B CA 1
ATOM 3517 C C . ASN B 1 196 ? -13.25 -18.328 4.281 1 98.44 196 ASN B C 1
ATOM 3519 O O . ASN B 1 196 ? -13.258 -19.344 3.578 1 98.44 196 ASN B O 1
ATOM 3523 N N . GLY B 1 197 ? -12.133 -17.844 4.867 1 98.69 197 GLY B N 1
ATOM 3524 C CA . GLY B 1 197 ? -10.992 -18.719 5.059 1 98.69 197 GLY B CA 1
ATOM 3525 C C . GLY B 1 197 ? -9.867 -18.469 4.074 1 98.69 197 GLY B C 1
ATOM 3526 O O . GLY B 1 197 ? -8.867 -19.188 4.059 1 98.69 197 GLY B O 1
ATOM 3527 N N . THR B 1 198 ? -9.992 -17.516 3.236 1 98.94 198 THR B N 1
ATOM 3528 C CA . THR B 1 198 ? -8.938 -17.172 2.287 1 98.94 198 THR B CA 1
ATOM 3529 C C . THR B 1 198 ? -7.902 -16.25 2.934 1 98.94 198 THR B C 1
ATOM 3531 O O . THR B 1 198 ? -8.25 -15.219 3.512 1 98.94 198 THR B O 1
ATOM 3534 N N . GLY B 1 199 ? -6.613 -16.672 2.914 1 98.94 199 GLY B N 1
ATOM 3535 C CA . GLY B 1 199 ? -5.559 -15.758 3.314 1 98.94 199 GLY B CA 1
ATOM 3536 C C . GLY B 1 199 ? -5.41 -14.578 2.373 1 98.94 199 GLY B C 1
ATOM 3537 O O . GLY B 1 199 ? -5.586 -14.719 1.161 1 98.94 199 GLY B O 1
ATOM 3538 N N . TYR B 1 200 ? -5.113 -13.461 2.98 1 98.94 200 TYR B N 1
ATOM 3539 C CA . TYR B 1 200 ? -5.062 -12.273 2.141 1 98.94 200 TYR B CA 1
ATOM 3540 C C . TYR B 1 200 ? -3.996 -11.305 2.635 1 98.94 200 TYR B C 1
ATOM 3542 O O . TYR B 1 200 ? -3.811 -11.133 3.842 1 98.94 200 TYR B O 1
ATOM 3550 N N . ILE B 1 201 ? -3.307 -10.648 1.652 1 98.94 201 ILE B N 1
ATOM 3551 C CA . ILE B 1 201 ? -2.529 -9.43 1.886 1 98.94 201 ILE B CA 1
ATOM 3552 C C . ILE B 1 201 ? -2.492 -8.594 0.612 1 98.94 201 ILE B C 1
ATOM 3554 O O . ILE B 1 201 ? -2.398 -9.133 -0.493 1 98.94 201 ILE B O 1
ATOM 3558 N N . THR B 1 202 ? -2.473 -7.254 0.756 1 98.88 202 THR B N 1
ATOM 3559 C CA . THR B 1 202 ? -2.584 -6.344 -0.379 1 98.88 202 THR B CA 1
ATOM 3560 C C . THR B 1 202 ? -1.304 -6.355 -1.209 1 98.88 202 THR B C 1
ATOM 3562 O O . THR B 1 202 ? -1.354 -6.301 -2.439 1 98.88 202 THR B O 1
ATOM 3565 N N . ASP B 1 203 ? -0.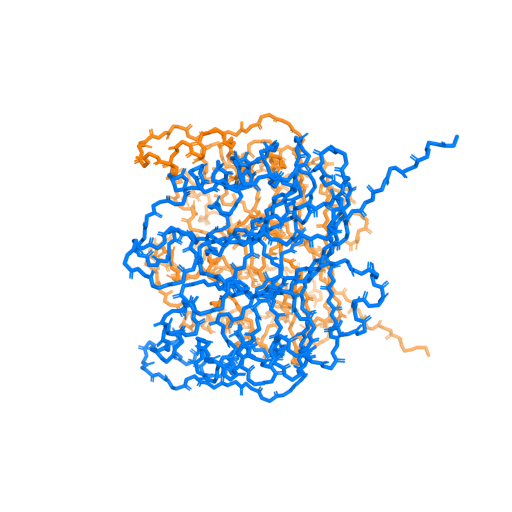167 -6.348 -0.552 1 98.94 203 ASP B N 1
ATOM 3566 C CA . ASP B 1 203 ? 1.116 -6.402 -1.246 1 98.94 203 ASP B CA 1
ATOM 3567 C C . ASP B 1 203 ? 2.199 -7 -0.35 1 98.94 203 ASP B C 1
ATOM 3569 O O . ASP B 1 203 ? 2.303 -6.645 0.827 1 98.94 203 ASP B O 1
ATOM 3573 N N . ILE B 1 204 ? 2.984 -7.871 -0.945 1 98.94 204 ILE B N 1
ATOM 3574 C CA . ILE B 1 204 ? 3.938 -8.602 -0.119 1 98.94 204 ILE B CA 1
ATOM 3575 C C . ILE B 1 204 ? 5.309 -7.934 -0.192 1 98.94 204 ILE B C 1
ATOM 3577 O O . ILE B 1 204 ? 6.25 -8.359 0.476 1 98.94 204 ILE B O 1
ATOM 3581 N N . GLY B 1 205 ? 5.473 -6.902 -1.073 1 98.75 205 GLY B N 1
ATOM 3582 C CA . GLY B 1 205 ? 6.668 -6.074 -1.03 1 98.75 205 GLY B CA 1
ATOM 3583 C C . GLY B 1 205 ? 7.684 -6.434 -2.098 1 98.75 205 GLY B C 1
ATOM 3584 O O . GLY B 1 205 ? 7.316 -6.785 -3.221 1 98.75 205 GLY B O 1
ATOM 3585 N N . MET B 1 206 ? 8.961 -6.266 -1.727 1 98.69 206 MET B N 1
ATOM 3586 C CA . MET B 1 206 ? 10.031 -6.316 -2.717 1 98.69 206 MET B CA 1
ATOM 3587 C C . MET B 1 206 ? 11.266 -7.02 -2.152 1 98.69 206 MET B C 1
ATOM 3589 O O . MET B 1 206 ? 11.477 -7.031 -0.938 1 98.69 206 MET B O 1
ATOM 3593 N N . THR B 1 207 ? 12.008 -7.594 -3.004 1 98.75 207 THR B N 1
ATOM 3594 C CA . THR B 1 207 ? 13.367 -8.062 -2.75 1 98.75 207 THR B CA 1
ATOM 3595 C C . THR B 1 207 ? 14.375 -7.266 -3.576 1 98.75 207 THR B C 1
ATOM 3597 O O . THR B 1 207 ? 14.383 -7.352 -4.805 1 98.75 207 THR B O 1
ATOM 3600 N N . GLY B 1 208 ? 15.18 -6.512 -3 1 98.06 208 GLY B N 1
ATOM 3601 C CA . GLY B 1 208 ? 16.109 -5.625 -3.689 1 98.06 208 GLY B CA 1
ATOM 3602 C C . GLY B 1 208 ? 16.578 -4.473 -2.826 1 98.06 208 GLY B C 1
ATOM 3603 O O . GLY B 1 208 ? 16.547 -4.555 -1.597 1 98.06 208 GLY B O 1
ATOM 3604 N N . PRO B 1 209 ? 17.125 -3.406 -3.43 1 97 209 PRO B N 1
ATOM 3605 C CA . PRO B 1 209 ? 17.688 -2.295 -2.668 1 97 209 PRO B CA 1
ATOM 3606 C C . PRO B 1 209 ? 16.703 -1.668 -1.695 1 97 209 PRO B C 1
ATOM 3608 O O . PRO B 1 209 ? 15.586 -1.315 -2.09 1 97 209 PRO B O 1
ATOM 3611 N N . TYR B 1 210 ? 17.141 -1.518 -0.467 1 96.19 210 TYR B N 1
ATOM 3612 C CA . TYR B 1 210 ? 16.266 -1.044 0.597 1 96.19 210 TYR B CA 1
ATOM 3613 C C . TYR B 1 210 ? 16.094 0.467 0.521 1 96.19 210 TYR B C 1
ATOM 3615 O O . TYR B 1 210 ? 14.961 0.961 0.492 1 96.19 210 TYR B O 1
ATOM 3623 N N . TYR B 1 211 ? 17.188 1.25 0.511 1 96 211 TYR B N 1
ATOM 3624 C CA . TYR B 1 211 ? 17.125 2.703 0.397 1 96 211 TYR B CA 1
ATOM 3625 C C . TYR B 1 211 ? 16.969 3.131 -1.057 1 96 211 TYR B C 1
ATOM 3627 O O . TYR B 1 211 ? 17.906 3.646 -1.666 1 96 211 TYR B O 1
ATOM 3635 N N . SER B 1 212 ? 15.773 2.943 -1.566 1 97.19 212 SER B N 1
ATOM 3636 C CA . SER B 1 212 ? 15.469 3.199 -2.969 1 97.19 212 SER B CA 1
ATOM 3637 C C . SER B 1 212 ? 14.016 3.631 -3.148 1 97.19 212 SER B C 1
ATOM 3639 O O . SER B 1 212 ? 13.227 3.568 -2.205 1 97.19 212 SER B O 1
ATOM 3641 N N . VAL B 1 213 ? 13.773 4.148 -4.23 1 97.81 213 VAL B N 1
ATOM 3642 C CA . VAL B 1 213 ? 12.391 4.328 -4.668 1 97.81 213 VAL B CA 1
ATOM 3643 C C . VAL B 1 213 ? 11.969 3.141 -5.527 1 97.81 213 VAL B C 1
ATOM 3645 O O . VAL B 1 213 ? 12.141 3.15 -6.746 1 97.81 213 VAL B O 1
ATOM 3648 N N . LEU B 1 214 ? 11.469 2.113 -4.871 1 96.38 214 LEU B N 1
ATOM 3649 C CA . LEU B 1 214 ? 10.977 0.892 -5.496 1 96.38 214 LEU B CA 1
ATOM 3650 C C . LEU B 1 214 ? 12.094 0.173 -6.246 1 96.38 214 LEU B C 1
ATOM 3652 O O . LEU B 1 214 ? 11.859 -0.42 -7.301 1 96.38 214 LEU B O 1
ATOM 3656 N N . GLY B 1 215 ? 13.258 0.344 -5.855 1 96.38 215 GLY B N 1
ATOM 3657 C CA . GLY B 1 215 ? 14.398 -0.304 -6.48 1 96.38 215 GLY B CA 1
ATOM 3658 C C . GLY B 1 215 ? 15.242 0.642 -7.316 1 96.38 215 GLY B C 1
ATOM 3659 O O . GLY B 1 215 ? 16.312 0.27 -7.797 1 96.38 215 GLY B O 1
ATOM 3660 N N . VAL B 1 216 ? 14.797 1.844 -7.484 1 96.25 216 VAL B N 1
ATOM 3661 C CA . VAL B 1 216 ? 15.469 2.844 -8.305 1 96.25 216 VAL B CA 1
ATOM 3662 C C . VAL B 1 216 ? 16.219 3.83 -7.414 1 96.25 216 VAL B C 1
ATOM 3664 O O . VAL B 1 216 ? 15.742 4.18 -6.332 1 96.25 216 VAL B O 1
ATOM 3667 N N . THR B 1 217 ? 17.359 4.316 -7.914 1 97 217 THR B N 1
ATOM 3668 C CA . THR B 1 217 ? 18.094 5.352 -7.211 1 97 217 THR B CA 1
ATOM 3669 C C . THR B 1 217 ? 17.203 6.566 -6.941 1 97 217 THR B C 1
ATOM 3671 O O . THR B 1 217 ? 16.609 7.125 -7.863 1 97 217 THR B O 1
ATOM 3674 N N . PRO B 1 218 ? 17.156 6.969 -5.664 1 97.38 218 PRO B N 1
ATOM 3675 C CA . PRO B 1 218 ? 16.219 8.023 -5.297 1 97.38 218 PRO B CA 1
ATOM 3676 C C . PRO B 1 218 ? 16.422 9.305 -6.105 1 97.38 218 PRO B C 1
ATOM 3678 O O . PRO B 1 218 ? 15.453 9.891 -6.598 1 97.38 218 PRO B O 1
ATOM 3681 N N . GLU B 1 219 ? 17.625 9.703 -6.328 1 96.69 219 GLU B N 1
ATOM 3682 C CA . GLU B 1 219 ? 17.906 10.945 -7.043 1 96.69 219 GLU B CA 1
ATOM 3683 C C . GLU B 1 219 ? 17.359 10.898 -8.461 1 96.69 219 GLU B C 1
ATOM 3685 O O . GLU B 1 219 ? 16.828 11.898 -8.961 1 96.69 219 GLU B O 1
ATOM 3690 N N . VAL B 1 220 ? 17.5 9.797 -9.047 1 96.38 220 VAL B N 1
ATOM 3691 C CA . VAL B 1 220 ? 17.047 9.625 -10.422 1 96.38 220 VAL B CA 1
ATOM 3692 C C . VAL B 1 220 ? 15.516 9.633 -10.477 1 96.38 220 VAL B C 1
ATOM 3694 O O . VAL B 1 220 ? 14.922 10.297 -11.328 1 96.38 220 VAL B O 1
ATOM 3697 N N . ALA B 1 221 ? 14.891 8.867 -9.594 1 96 221 ALA B N 1
ATOM 3698 C CA . ALA B 1 221 ? 13.438 8.812 -9.523 1 96 221 ALA B CA 1
ATOM 3699 C C . ALA B 1 221 ? 12.844 10.203 -9.289 1 96 221 ALA B C 1
ATOM 3701 O O . ALA B 1 221 ? 11.883 10.594 -9.945 1 96 221 ALA B O 1
ATOM 3702 N N . ILE B 1 222 ? 13.406 10.961 -8.359 1 97 222 ILE B N 1
ATOM 3703 C CA . ILE B 1 222 ? 12.938 12.297 -7.984 1 97 222 ILE B CA 1
ATOM 3704 C C . ILE B 1 222 ? 13.07 13.242 -9.18 1 97 222 ILE B C 1
ATOM 3706 O O . ILE B 1 222 ? 12.172 14.039 -9.445 1 97 222 ILE B O 1
ATOM 3710 N N . GLN B 1 223 ? 14.195 13.117 -9.867 1 96.25 223 GLN B N 1
ATOM 3711 C CA . GLN B 1 223 ? 14.391 13.945 -11.047 1 96.25 223 GLN B CA 1
ATOM 3712 C C . GLN B 1 223 ? 13.289 13.711 -12.078 1 96.25 223 GLN B C 1
ATOM 3714 O O . GLN B 1 223 ? 12.758 14.664 -12.648 1 96.25 223 GLN B O 1
ATOM 3719 N N . LYS B 1 224 ? 12.977 12.492 -12.289 1 95.12 224 LYS B N 1
ATOM 3720 C CA . LYS B 1 224 ? 11.914 12.148 -13.219 1 95.12 224 LYS B CA 1
ATOM 3721 C C . LYS B 1 224 ? 10.578 12.734 -12.773 1 95.12 224 LYS B C 1
ATOM 3723 O O . LYS B 1 224 ? 9.852 13.32 -13.578 1 95.12 224 LYS B O 1
ATOM 3728 N N . MET B 1 225 ? 10.258 12.625 -11.492 1 93.69 225 MET B N 1
ATOM 3729 C CA . MET B 1 225 ? 8.969 13.07 -10.961 1 93.69 225 MET B CA 1
ATOM 3730 C C . MET B 1 225 ? 8.883 14.594 -10.961 1 93.69 225 MET B C 1
ATOM 3732 O O . MET B 1 225 ? 7.809 15.156 -11.188 1 93.69 225 MET B O 1
ATOM 3736 N N . LYS B 1 226 ? 9.977 15.203 -10.695 1 93 226 LYS B N 1
ATOM 3737 C CA . LYS B 1 226 ? 10.023 16.656 -10.609 1 93 226 LYS B CA 1
ATOM 3738 C C . LYS B 1 226 ? 9.93 17.297 -11.992 1 93 226 LYS B C 1
ATOM 3740 O O . LYS B 1 226 ? 9.234 18.297 -12.18 1 93 226 LYS B O 1
ATOM 3745 N N . THR B 1 227 ? 10.617 16.656 -13.047 1 92.88 227 THR B N 1
ATOM 3746 C CA . THR B 1 227 ? 10.812 17.375 -14.305 1 92.88 227 THR B CA 1
ATOM 3747 C C . THR B 1 227 ? 9.992 16.734 -15.43 1 92.88 227 THR B C 1
ATOM 3749 O O . THR B 1 227 ? 9.758 17.375 -16.453 1 92.88 227 THR B O 1
ATOM 3752 N N . ASN B 1 228 ? 9.703 15.5 -15.148 1 90.06 228 ASN B N 1
ATOM 3753 C CA . ASN B 1 228 ? 9.039 14.688 -16.172 1 90.06 228 ASN B CA 1
ATOM 3754 C C . ASN B 1 228 ? 9.914 14.508 -17.406 1 90.06 228 ASN B C 1
ATOM 3756 O O . ASN B 1 228 ? 9.422 14.148 -18.469 1 90.06 228 ASN B O 1
ATOM 3760 N N . LEU B 1 229 ? 11.156 14.734 -17.328 1 92.19 229 LEU B N 1
ATOM 3761 C CA . LEU B 1 229 ? 12.117 14.508 -18.406 1 92.19 229 LEU B CA 1
ATOM 3762 C C . LEU B 1 229 ? 12.664 13.086 -18.344 1 92.19 229 LEU B C 1
ATOM 3764 O O . LEU B 1 229 ? 12.688 12.461 -17.281 1 92.19 229 LEU B O 1
ATOM 3768 N N . PRO B 1 230 ? 12.984 12.547 -19.516 1 91.81 230 PRO B N 1
ATOM 3769 C CA . PRO B 1 230 ? 13.531 11.188 -19.516 1 91.81 230 PRO B CA 1
ATOM 3770 C C . PRO B 1 230 ? 14.797 11.055 -18.672 1 91.81 230 PRO B C 1
ATOM 3772 O O . PRO B 1 230 ? 15.633 11.961 -18.672 1 91.81 230 PRO B O 1
ATOM 3775 N N . VAL B 1 231 ? 14.836 10.094 -17.922 1 92.25 231 VAL B N 1
ATOM 3776 C CA . VAL B 1 231 ? 16.016 9.727 -17.141 1 92.25 231 VAL B CA 1
ATOM 3777 C C . VAL B 1 231 ? 16.328 8.25 -17.344 1 92.25 231 VAL B C 1
ATOM 3779 O O . VAL B 1 231 ? 15.484 7.48 -17.797 1 92.25 231 VAL B O 1
ATOM 3782 N N . ARG B 1 232 ? 17.641 7.941 -17.094 1 90.25 232 ARG B N 1
ATOM 3783 C CA . ARG B 1 232 ? 18 6.527 -17.062 1 90.25 232 ARG B CA 1
ATOM 3784 C C . ARG B 1 232 ? 17.922 5.977 -15.641 1 90.25 232 ARG B C 1
ATOM 3786 O O . ARG B 1 232 ? 18.719 6.355 -14.773 1 90.25 232 ARG B O 1
ATOM 3793 N N . PHE B 1 233 ? 17.047 5.047 -15.492 1 90.62 233 PHE B N 1
ATOM 3794 C CA . PHE B 1 233 ? 16.875 4.477 -14.164 1 90.62 233 PHE B CA 1
ATOM 3795 C C . PHE B 1 233 ? 18.047 3.59 -13.789 1 90.62 233 PHE B C 1
ATOM 3797 O O . PHE B 1 233 ? 18.562 2.846 -14.633 1 90.62 233 PHE B O 1
ATOM 3804 N N . THR B 1 234 ? 18.5 3.77 -12.617 1 93.44 234 THR B N 1
ATOM 3805 C CA . THR B 1 234 ? 19.578 2.957 -12.055 1 93.44 234 THR B CA 1
ATOM 3806 C C . THR B 1 234 ? 19.172 2.385 -10.703 1 93.44 234 THR B C 1
ATOM 3808 O O . THR B 1 234 ? 18.25 2.881 -10.062 1 93.44 234 THR B O 1
ATOM 3811 N N . ASN B 1 235 ? 19.797 1.348 -10.336 1 94.62 235 ASN B N 1
ATOM 3812 C CA . ASN B 1 235 ? 19.641 0.779 -9 1 94.62 235 ASN B CA 1
ATOM 3813 C C . ASN B 1 235 ? 20.734 1.274 -8.055 1 94.62 235 ASN B C 1
ATOM 3815 O O . ASN B 1 235 ? 21.906 1.332 -8.422 1 94.62 235 ASN B O 1
ATOM 3819 N N . PRO B 1 236 ? 20.344 1.701 -6.926 1 93.56 236 PRO B N 1
ATOM 3820 C CA . PRO B 1 236 ? 21.375 2.182 -5.992 1 93.56 236 PRO B CA 1
ATOM 3821 C C . PRO B 1 236 ? 22.188 1.049 -5.383 1 93.56 236 PRO B C 1
ATOM 3823 O O . PRO B 1 236 ? 21.719 -0.085 -5.289 1 93.56 236 PRO B O 1
ATOM 3826 N N . ASP B 1 237 ? 23.375 1.54 -4.973 1 89.06 237 ASP B N 1
ATOM 3827 C CA . ASP B 1 237 ? 24.188 0.636 -4.172 1 89.06 237 ASP B CA 1
ATOM 3828 C C . ASP B 1 237 ? 23.734 0.623 -2.715 1 89.06 237 ASP B C 1
ATOM 3830 O O . ASP B 1 237 ? 23.047 1.541 -2.268 1 89.06 237 ASP B O 1
ATOM 3834 N N . GLY B 1 238 ? 23.859 -0.436 -2.004 1 89.5 238 GLY B N 1
ATOM 3835 C CA . GLY B 1 238 ? 23.5 -0.483 -0.595 1 89.5 238 GLY B CA 1
ATOM 3836 C C . GLY B 1 238 ? 22.859 -1.799 -0.185 1 89.5 238 GLY B C 1
ATOM 3837 O O . GLY B 1 238 ? 22.844 -2.756 -0.962 1 89.5 238 GLY B O 1
ATOM 3838 N N . PRO B 1 239 ? 22.391 -1.724 1.021 1 96 239 PRO B N 1
ATOM 3839 C CA . PRO B 1 239 ? 21.812 -2.973 1.529 1 96 239 PRO B CA 1
ATOM 3840 C C . PRO B 1 239 ? 20.5 -3.342 0.843 1 96 239 PRO B C 1
ATOM 3842 O O . PRO B 1 239 ? 19.781 -2.459 0.384 1 96 239 PRO B O 1
ATOM 3845 N N . CYS B 1 240 ? 20.219 -4.594 0.731 1 97.88 240 CYS B N 1
ATOM 3846 C CA . CYS B 1 240 ? 18.984 -5.125 0.176 1 97.88 240 CYS B CA 1
ATOM 3847 C C . CYS B 1 240 ? 18.062 -5.637 1.281 1 97.88 240 CYS B C 1
ATOM 3849 O O . CYS B 1 240 ? 18.5 -5.797 2.424 1 97.88 240 CYS B O 1
ATOM 3851 N N . THR B 1 241 ? 16.875 -5.75 0.922 1 97.94 241 THR B N 1
ATOM 3852 C CA . THR B 1 241 ? 15.883 -6.383 1.771 1 97.94 241 THR B CA 1
ATOM 3853 C C . THR B 1 241 ? 15.133 -7.473 1.005 1 97.94 241 THR B C 1
ATOM 3855 O O . THR B 1 241 ? 15.18 -7.512 -0.226 1 97.94 241 THR B O 1
ATOM 3858 N N . LEU B 1 242 ? 14.648 -8.445 1.696 1 98.75 242 LEU B N 1
ATOM 3859 C CA . LEU B 1 242 ? 13.789 -9.508 1.182 1 98.75 242 LEU B CA 1
ATOM 3860 C C . LEU B 1 242 ? 12.461 -9.547 1.938 1 98.75 242 LEU B C 1
ATOM 3862 O O . LEU B 1 242 ? 12.445 -9.781 3.148 1 98.75 242 LEU B O 1
ATOM 3866 N N . GLU B 1 243 ? 11.391 -9.234 1.238 1 98.81 243 GLU B N 1
ATOM 3867 C CA . GLU B 1 243 ? 10.062 -9.188 1.845 1 98.81 243 GLU B CA 1
ATOM 3868 C C . GLU B 1 243 ? 9.156 -10.273 1.276 1 98.81 243 GLU B C 1
ATOM 3870 O O . GLU B 1 243 ? 9.25 -10.617 0.095 1 98.81 243 GLU B O 1
ATOM 3875 N N . GLY B 1 244 ? 8.266 -10.773 2.082 1 98.88 244 GLY B N 1
ATOM 3876 C CA . GLY B 1 244 ? 7.32 -11.797 1.663 1 98.88 244 GLY B CA 1
ATOM 3877 C C . GLY B 1 244 ? 6.391 -12.234 2.777 1 98.88 244 GLY B C 1
ATOM 3878 O O . GLY B 1 244 ? 6.195 -11.516 3.756 1 98.88 244 GLY B O 1
ATOM 3879 N N . ILE B 1 245 ? 5.742 -13.383 2.494 1 98.94 245 ILE B N 1
ATOM 3880 C CA . ILE B 1 245 ? 4.828 -13.938 3.486 1 98.94 245 ILE B CA 1
ATOM 3881 C C . ILE B 1 245 ? 5.02 -15.445 3.572 1 98.94 245 ILE B C 1
ATOM 3883 O O . ILE B 1 245 ? 5.531 -16.078 2.639 1 98.94 245 ILE B O 1
ATOM 3887 N N . MET B 1 246 ? 4.691 -15.992 4.688 1 98.88 246 MET B N 1
ATOM 3888 C CA . MET B 1 246 ? 4.469 -17.422 4.895 1 98.88 246 MET B CA 1
ATOM 3889 C C . MET B 1 246 ? 2.988 -17.703 5.129 1 98.88 246 MET B C 1
ATOM 3891 O O . MET B 1 246 ? 2.326 -17 5.891 1 98.88 246 MET B O 1
ATOM 3895 N N . ILE B 1 247 ? 2.443 -18.688 4.43 1 98.81 247 ILE B N 1
ATOM 3896 C CA . ILE B 1 247 ? 1.046 -19.078 4.562 1 98.81 247 ILE B CA 1
ATOM 3897 C C . ILE B 1 247 ? 0.963 -20.562 4.945 1 98.81 247 ILE B C 1
ATOM 3899 O O . ILE B 1 247 ? 1.647 -21.391 4.352 1 98.81 247 ILE B O 1
ATOM 3903 N N . GLU B 1 248 ? 0.174 -20.828 5.934 1 98.75 248 GLU B N 1
ATOM 3904 C CA . GLU B 1 248 ? -0.183 -22.203 6.266 1 98.75 248 GLU B CA 1
ATOM 3905 C C . GLU B 1 248 ? -1.605 -22.531 5.82 1 98.75 248 GLU B C 1
ATOM 3907 O O . GLU B 1 248 ? -2.541 -21.781 6.125 1 98.75 248 GLU B O 1
ATOM 3912 N N . ILE B 1 249 ? -1.713 -23.641 5.125 1 98.25 249 ILE B N 1
ATOM 3913 C CA . ILE B 1 249 ? -2.998 -24.031 4.555 1 98.25 249 ILE B CA 1
ATOM 3914 C C . ILE B 1 249 ? -3.371 -25.422 5.039 1 98.25 249 ILE B C 1
ATOM 3916 O O . ILE B 1 249 ? -2.549 -26.344 4.996 1 98.25 249 ILE B O 1
ATOM 3920 N N . ASP B 1 250 ? -4.566 -25.594 5.508 1 97.56 250 ASP B N 1
ATOM 3921 C CA . ASP B 1 250 ? -5.086 -26.906 5.875 1 97.56 250 ASP B CA 1
ATOM 3922 C C . ASP B 1 250 ? -5.254 -27.797 4.645 1 97.56 250 ASP B C 1
ATOM 3924 O O . ASP B 1 250 ? -5.965 -27.438 3.707 1 97.56 250 ASP B O 1
ATOM 3928 N N . GLU B 1 251 ? -4.699 -28.938 4.68 1 94.19 251 GLU B N 1
ATOM 3929 C CA . GLU B 1 251 ? -4.656 -29.812 3.508 1 94.19 251 GLU B CA 1
ATOM 3930 C C . GLU B 1 251 ? -6.047 -30.344 3.162 1 94.19 251 GLU B C 1
ATOM 3932 O O . GLU B 1 251 ? -6.359 -30.562 1.991 1 94.19 251 GLU B O 1
ATOM 3937 N N . ALA B 1 252 ? -6.809 -30.562 4.141 1 93.5 252 ALA B N 1
ATOM 3938 C CA . ALA B 1 252 ? -8.117 -31.172 3.943 1 93.5 252 ALA B CA 1
ATOM 3939 C C . ALA B 1 252 ? -9.125 -30.156 3.398 1 93.5 252 ALA B C 1
ATOM 3941 O O . ALA B 1 252 ? -9.922 -30.484 2.516 1 93.5 252 ALA B O 1
ATOM 3942 N N . THR B 1 253 ? -9.023 -28.953 3.85 1 95.38 253 THR B N 1
ATOM 3943 C CA . THR B 1 253 ? -10.062 -27.984 3.523 1 95.38 253 THR B CA 1
ATOM 3944 C C . THR B 1 253 ? -9.57 -26.984 2.473 1 95.38 253 THR B C 1
ATOM 3946 O O . THR B 1 253 ? -10.367 -26.312 1.817 1 95.38 253 THR B O 1
ATOM 3949 N N . GLY B 1 254 ? -8.281 -26.812 2.387 1 96.62 254 GLY B N 1
ATOM 3950 C CA . GLY B 1 254 ? -7.707 -25.812 1.498 1 96.62 254 GLY B CA 1
ATOM 3951 C C . GLY B 1 254 ? -7.781 -24.406 2.059 1 96.62 254 GLY B C 1
ATOM 3952 O O . GLY B 1 254 ? -7.473 -23.438 1.361 1 96.62 254 GLY B O 1
ATOM 3953 N N . LYS B 1 255 ? -8.164 -24.297 3.312 1 98.19 255 LYS B N 1
ATOM 3954 C CA . LYS B 1 255 ? -8.305 -22.984 3.938 1 98.19 255 LYS B CA 1
ATOM 3955 C C . LYS B 1 255 ? -7.012 -22.547 4.617 1 98.19 255 LYS B C 1
ATOM 3957 O O . LYS B 1 255 ? -6.27 -23.391 5.141 1 98.19 255 LYS B O 1
ATOM 3962 N N . THR B 1 256 ? -6.789 -21.25 4.586 1 98.81 256 THR B N 1
ATOM 3963 C CA . THR B 1 256 ? -5.637 -20.719 5.301 1 98.81 256 THR B CA 1
ATOM 3964 C C . THR B 1 256 ? -5.863 -20.766 6.809 1 98.81 256 THR B C 1
ATOM 3966 O O . THR B 1 256 ? -6.938 -20.406 7.293 1 98.81 256 THR B O 1
ATOM 3969 N N . THR B 1 257 ? -4.848 -21.234 7.5 1 98.69 257 THR B N 1
ATOM 3970 C CA . THR B 1 257 ? -4.949 -21.328 8.953 1 98.69 257 THR B CA 1
ATOM 3971 C C . THR B 1 257 ? -4.039 -20.297 9.617 1 98.69 257 THR B C 1
ATOM 3973 O O . THR B 1 257 ? -4.238 -19.938 10.781 1 98.69 257 THR B O 1
ATOM 3976 N N . HIS B 1 258 ? -3.062 -19.859 8.867 1 98.75 258 HIS B N 1
ATOM 3977 C CA . HIS B 1 258 ? -2.117 -18.875 9.375 1 98.75 258 HIS B CA 1
ATOM 3978 C C . HIS B 1 258 ? -1.44 -18.125 8.234 1 98.75 258 HIS B C 1
ATOM 3980 O O . HIS B 1 258 ? -1.162 -18.688 7.184 1 98.75 258 HIS B O 1
ATOM 3986 N N . ILE B 1 259 ? -1.183 -16.859 8.422 1 98.88 259 ILE B N 1
ATOM 3987 C CA . ILE B 1 259 ? -0.464 -16.031 7.469 1 98.88 259 ILE B CA 1
ATOM 3988 C C . ILE B 1 259 ? 0.361 -14.977 8.219 1 98.88 259 ILE B C 1
ATOM 3990 O O . ILE B 1 259 ? -0.111 -14.391 9.188 1 98.88 259 ILE B O 1
ATOM 3994 N N . GLU B 1 260 ? 1.592 -14.781 7.805 1 98.75 260 GLU B N 1
ATOM 3995 C CA . GLU B 1 260 ? 2.432 -13.766 8.43 1 98.75 260 GLU B CA 1
ATOM 3996 C C . GLU B 1 260 ? 3.414 -13.164 7.43 1 98.75 260 GLU B C 1
ATOM 3998 O O . GLU B 1 260 ? 3.865 -13.852 6.508 1 98.75 260 GLU B O 1
ATOM 4003 N N . ARG B 1 261 ? 3.734 -11.93 7.664 1 98.56 261 ARG B N 1
ATOM 4004 C CA . ARG B 1 261 ? 4.762 -11.242 6.891 1 98.56 261 ARG B CA 1
ATOM 4005 C C . ARG B 1 261 ? 6.152 -11.516 7.461 1 98.56 261 ARG B C 1
ATOM 4007 O O . ARG B 1 261 ? 6.289 -11.867 8.633 1 98.56 261 ARG B O 1
ATOM 4014 N N . PHE B 1 262 ? 7.121 -11.375 6.629 1 98.62 262 PHE B N 1
ATOM 4015 C CA . PHE B 1 262 ? 8.5 -11.336 7.094 1 98.62 262 PHE B CA 1
ATOM 4016 C C . PHE B 1 262 ? 9.32 -10.352 6.273 1 98.62 262 PHE B C 1
ATOM 4018 O O . PHE B 1 262 ? 8.945 -10 5.152 1 98.62 262 PHE B O 1
ATOM 4025 N N . ARG B 1 263 ? 10.344 -9.867 6.871 1 97.69 263 ARG B N 1
ATOM 4026 C CA . ARG B 1 263 ? 11.367 -9.023 6.262 1 97.69 263 ARG B CA 1
ATOM 4027 C C . ARG B 1 263 ? 12.758 -9.414 6.746 1 97.69 263 ARG B C 1
ATOM 4029 O O . ARG B 1 263 ? 12.984 -9.57 7.945 1 97.69 263 ARG B O 1
ATOM 4036 N N . LYS B 1 264 ? 13.602 -9.648 5.809 1 96.88 264 LYS B N 1
ATOM 4037 C CA . LYS B 1 264 ? 14.977 -10.023 6.117 1 96.88 264 LYS B CA 1
ATOM 4038 C C . LYS B 1 264 ? 15.961 -9.039 5.508 1 96.88 264 LYS B C 1
ATOM 4040 O O . LYS B 1 264 ? 15.711 -8.469 4.441 1 96.88 264 LYS B O 1
#

Organism: NCBI:txid290054

pLDDT: mean 95.88, std 8.36, range [22.77, 98.94]

InterPro domains:
  IPR005235 Metallophosphoesterase, YmdB-like [PF13277] (11-261)
  IPR005235 Metallophosphoesterase, YmdB-like [PIRSF004789] (8-263)
  IPR005235 Metallophosphoesterase, YmdB-like [PTHR36303] (8-263)
  IPR005235 Metallophosphoesterase, YmdB-like [TIGR00282] (8-264)
  IPR029052 Metallo-dependent phosphatase-like [G3DSA:3.60.21.10] (5-264)
  IPR029052 Metallo-dependent phosphatase-like [SSF56300] (8-263)

Sequence (528 aa):
MVMGGEKVKILAIGDVVSNQGCDYLRDNLPKLKREYQADFVIVNGENSAVGNGITPKSAQHIFTSGADVITLGNHSLRRPEIADFLDENEFIIRPCNYHSSAPGNGSVILDKGKNRVAIINLQGAVYLDNIINPFDSIDDEIKKVKDDGANIIIIDFHAEATGEKKGMGFYLDGKVSAVFGTHTHTQTADEQILPNGTGYITDIGMTGPYYSVLGVTPEVAIQKMKTNLPVRFTNPDGPCTLEGIMIEIDEATGKTTHIERFRKMVMGGEKVKILAIGDVVSNQGCDYLRDNLPKLKREYQADFVIVNGENSAVGNGITPKSAQHIFTSGADVITLGNHSLRRPEIADFLDENEFIIRPCNYHSSAPGNGSVILDKGKNRVAIINLQGAVYLDNIINPFDSIDDEIKKVKDDGANIIIIDFHAEATGEKKGMGFYLDGKVSAVFGTHTHTQTADEQILPNGTGYITDIGMTGPYYSVLGVTPEVAIQKMKTNLPVRFTNPDGPCTLEGIMIEIDEATGKTTHIERFRK

Radius of gyration: 22.98 Å; Cα contacts (8 Å, |Δi|>4): 1455; chains: 2; bounding box: 48×68×60 Å

Secondary structure (DSSP, 8-state):
------EEEEEEE-EEBHHHHHHHHHHHHHHHHHHHT-SEEEEE-TB-STTSS--HHHHHHHHHTT-SEEE--TTTTSSTTHHHHHHH-TTEE--TTS-TTSSSBSEEEEE-SS-EEEEEEEE--TTS---S-HHHHHHHHHHHHHHTT-SEEEEEEE-S-HHHHHHHHHHTBTTBSEEEEESSS--BS--EE-TTS-EEES---EEEESSSBTTB-HHHHHHHHHH-------PPPS-EEEEEEEEEEETTT--EEEEEEEE-/------EEEEEEE-EEBHHHHHHHHHHHHHHHHHHHT-SEEEEE-TB-STTSS--HHHHHHHHHHT-SEEE--TTTTSSTTHHHHHHH-TTEE--TTS-TTSSSBSEEEEE-SS-EEEEEEEE--TTS---S-HHHHHHHHHHHHHHTT-SEEEEEEE-S-HHHHHHHHHHTBTTBSEEEEESSSS-BS--EE-TTS-EEES---EEEESSSBTTB-HHHHHHHHHH-------PPPS-EEEEEEEEEEETTT--EEEEEEEE-

Nearest PDB structures (foldseek):
  4b2o-assembly1_D  TM=9.822E-01  e=2.488E-35  Bacillus subtilis subsp. subtilis str. 168
  1t70-assembly4_H  TM=9.565E-01  e=1.116E-30  Deinococcus radiodurans R1 = ATCC 13939 = DSM 20539
  1t71-assembly1_A  TM=9.340E-01  e=6.570E-31  Mycoplasmoides pneumoniae M129
  2cv9-assembly1_A  TM=9.653E-01  e=1.476E-28  Thermus thermophilus HB8
  4b2o-assembly1_D  TM=9.822E-01  e=3.800E-35  Bacillus subtilis subsp. subtilis str. 168

Foldseek 3Di:
DPPQFDKAKEWEWAEQAECQLLVQLLVPVVVVCVVRVHPAYEYEHQHHHFVGGDAPVSVVSNVNSPHQAYEYEQSPPVDVRCQVVQQVDQRYAYAQQADPPGGHHQKDWDPPDLATEMEGEHEDCPPGDDTHHRLVRVVVVLVVVVVVPHQAYEYEYEYDDLVRQVVVCVSCQLVHAEYEYHHCQDFDDPFDQDPNFYTYGSYQHYWEDDPARSQWRNVQVVVCVVPVDDGDTDGDDDDTKIKIKMWMARRVRNGTPDMDIDMD/DPPQFDKAKEWEWAEQAECQLLVQLLVPVVVVCVVRVHPAYEYEHQHHHFVGGDAPVSVVSNVVSPHQAYEYEQSPPVDVRCQVVQQVDQRYAYAQQADPPGGHHQKDWDPPDLATEMEGEHEDCPPGDDTHHRLVRVVVVLVVVVVVPHQAYEYEYEYDDLVRQVVVCVSCQLVHAEYEYHHCQDFDDPFDQDPNFYTYGSYQHYWEDDPARSQWRNVQVVVCVVPVDDGDTDGDDDDTKIKIKMWMARRVRNGTPDMDIDMD

Solvent-accessible surface area (backbone atoms only — not comparable to full-atom values): 26050 Å² total; per-residue (Å²): 126,82,74,79,72,68,63,47,30,36,35,40,35,17,38,20,32,23,61,64,9,49,53,52,42,43,72,42,42,56,58,49,38,59,75,66,60,44,75,44,30,39,31,27,37,26,28,24,19,76,91,43,11,29,36,62,67,43,49,49,52,46,42,76,26,61,38,65,30,34,33,38,32,98,30,47,69,70,31,71,78,22,44,66,51,27,62,72,32,68,48,37,25,31,32,50,33,50,62,88,84,53,71,42,35,28,51,40,73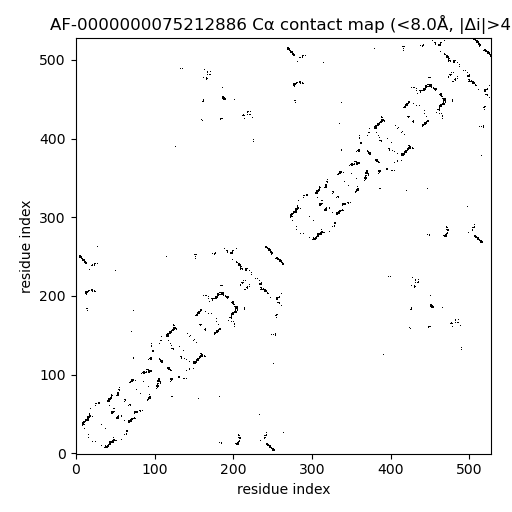,48,74,73,77,92,47,31,38,26,43,35,24,34,35,45,48,60,97,48,67,90,55,50,54,42,76,71,41,49,60,59,54,52,49,52,43,42,73,73,59,33,64,32,36,37,34,45,39,25,31,71,43,57,52,60,45,41,29,50,45,60,73,38,42,55,74,36,17,29,37,36,18,28,74,59,41,51,31,39,61,58,67,44,68,42,98,55,26,11,26,35,31,64,20,34,6,29,15,15,43,54,87,36,34,73,38,26,25,46,70,52,54,37,48,28,71,65,68,68,48,93,70,78,84,47,66,50,87,73,60,61,31,43,20,18,35,44,39,31,26,34,66,88,76,19,31,36,76,45,72,47,76,50,76,86,125,82,75,76,71,66,64,48,32,36,36,38,34,18,36,20,33,23,60,65,10,50,52,51,42,44,73,41,41,56,58,51,37,60,75,65,60,43,75,44,30,39,30,27,37,26,27,25,18,77,90,45,11,29,36,60,66,42,50,49,52,47,42,75,25,60,38,63,30,35,33,37,32,97,29,47,70,69,29,71,79,22,45,64,51,26,62,73,32,68,49,38,24,29,32,51,33,50,62,87,84,52,69,42,37,29,50,40,74,47,73,73,78,91,48,32,38,26,43,34,24,34,36,46,48,58,97,49,66,93,56,51,55,41,77,70,42,48,60,60,54,51,50,52,44,43,74,72,59,34,63,31,37,38,33,44,39,23,30,69,43,57,52,61,44,42,28,50,44,62,72,38,43,55,75,36,16,30,36,36,17,26,75,61,42,51,32,38,62,60,66,44,67,44,98,56,26,11,26,34,31,64,20,33,6,28,15,15,42,55,86,35,33,72,38,25,26,45,71,55,54,37,48,28,72,67,68,69,48,93,71,80,84,46,65,49,85,72,63,60,32,42,20,18,35,43,38,33,25,33,65,88,78,19,31,36,77,45,72,46,75,51,76,84